Protein 5W9A (pdb70)

Organism: Macaca mulatta (NCBI:txid9544)

Nearest PDB structures (foldseek):
  5v4k-assembly1_B  TM=9.604E-01  e=3.458E-21  Homo sapiens
  5dcn-assembly1_A  TM=9.651E-01  e=8.030E-21  Homo sapiens
  5ms6-assembly1_A  TM=9.637E-01  e=9.142E-21  Homo sapiens
  8t35-assembly1_A  TM=9.723E-01  e=3.448E-19  Homo sapiens
  8t2l-assembly2_B  TM=9.647E-01  e=1.261E-18  Homo sapiens

Radius of gyration: 49.36 Å; Cα contacts (8 Å, |Δi|>4): 656; chains: 4; bounding box: 143×136×49 Å

Solvent-accessible surface area: 34558 Å² total; per-residue (Å²): 167,117,16,114,148,73,37,69,118,32,93,25,2,0,106,73,51,7,74,9,8,1,152,63,0,97,91,40,99,88,2,53,87,71,54,34,84,90,12,104,104,21,23,75,112,24,63,91,90,0,85,92,16,42,106,92,0,42,105,19,55,111,52,0,96,53,28,39,58,91,3,126,117,35,53,36,46,12,112,99,76,1,80,148,23,54,75,82,9,51,41,71,19,75,34,37,35,6,25,18,38,7,38,21,0,10,43,25,16,66,6,13,43,48,32,38,79,21,61,101,30,0,70,144,11,33,61,108,3,52,115,28,14,118,95,2,33,99,1,22,59,46,0,89,94,26,31,124,33,64,68,46,61,13,0,78,27,0,48,44,8,42,143,98,13,131,100,40,99,39,113,142,32,117,79,63,119,136,96,60,92,44,125,26,52,68,84,62,28,34,65,91,128,163,55,63,3,54,126,114,8,78,71,126,62,24,59,68,3,12,130,23,9,95,64,48,25,78,92,33,6,0,0,3,4,48,78,108,106,44,14,166,112,3,79,104,29,100,43,29,16,1,2,0,36,48,152,21,56,2,55,37,0,39,81,4,0,25,106,42,10,163,41,92,113,128,80,82,38,115,4,35,4,62,61,77,63,55,52,62,70,95,21,50,0,40,104,15,15,121,76,49,97,47,154,5,10,0,0,42,2,38,2,13,20,51,149,212,136,65,2,91,119,114,8,78,74,127,56,16,59,68,1,14,125,27,10,82,105,56,28,81,92,29,7,0,0,2,3,47,80,108,104,39,0,172,76,7,76,99,25,116,37,34,12,0,2,0,41,48,154,20,57,4,61,39,0,44,77,11,0,31,82,37,7,166,46,95,113,128,91,81,38,47,1,35,6,76,49,64,68,62,64,56,75,93,31,49,0,48,97,15,26,80,77,74,101,34,152,5,10,0,0,26,2,32,2,13,46,159,169,124,18,113,162,69,38,67,122,43,94,27,2,0,102,95,63,7,24,12,7,1,134,60,1,94,104,35,99,61,19,52,74,54,111,27,80,92,15,96,113,20,6,129,117,33,63,91,51,0,85,91,16,35,126,91,0,45,60,33,44,131,71,0,82,117,10,52,62,66,2,36,64,29,73,55,62,10,38,127,56,2,81,130,26,47,75,64,12,41,36,63,6,77,34,14,34,8,23,18,38,7,22,21,0,12,51,34,15,68,11,10,102,56,29,35,54,22,55,100,32,0,64,144,14,17,62,108,3,53,113,28,19,117,113,4,34,96,10,35,67,61,0,48,100,28,33,125,34,65,78,77,61,15,0,59,25,0,43,48,33,20,141,42,8,127,96,44,96,56,118,158,27,115,88,62,145,93,143,47,90,39,124,99,84,53,40,52,61,110,128

Secondary structure (DSSP, 8-state):
-B-SSS-SB--EEETTT-----HHHHHSGGGTT--EEEHHHHHHHHHHHHHHHHHHHHHHHHHHHHHHHHHHHHHHHHHHHHHHHHHHHHHHHHHHHHHHHHHHHHHHHHHHHHHHHHHHHHHHHHHHHHHHHHHHHHHHHHHHHHHHS-HHHHHTTHHHHHHHHHT--PPPPP---S--------THHHHH-/-B-SSS-SB--EEETTT--EE-HHHHHSSSSTT--EEEHHHHHHHHHHHHHHHHHHHHHHHHHHHHHHHHHHHHHHHHHHHHHHHHHHHHHHHHHHHHHHHHHHHHHHHHHHHHHHHHHHHHHHHHHHHHHHHHHHHHHHHHHHHHHHS-HHHHHTTHHHHHHHHHT--PPPPP---S------THHHHH-/---HHHHS-HHHHHHHHHHHHHH-TTEEEEEEEE-SS--SS---S--EEEEESS-BHHHHHHHHHHHTT--SSS--EEEETTB----TTSBHHHHHHHH--SSS-EEEEEE---/---HHHHS-HHHHHHHHHHHHHH-TTEEEEEEEE-TT--SS---S--EEEEESS-BHHHHHHHHHHHTT--SS---EEEETTB----TTSBHHHHHHHH--SSS-EEEEEE--

InterPro domains:
  IPR000315 B-box-type zinc finger [PF00643] (93-130)
  IPR000315 B-box-type zinc finger [PS50119] (92-133)
  IPR000315 B-box-type zinc finger [SM00336] (92-133)
  IPR001841 Zinc finger, RING-type [PS50089] (15-60)
  IPR001841 Zinc finger, RING-type [SM00184] (15-59)
  IPR001870 B30.2/SPRY domain [PS50188] (283-497)
  IPR003877 SPRY domain [PF00622] (362-492)
  IPR003877 SPRY domain [SM00449] (360-496)
  IPR003879 Butyrophylin-like, SPRY domain [PR01407] (299-316)
  IPR003879 Butyrophylin-like, SPRY domain [PR01407] (433-457)
  IPR003879 Butyrophylin-like, SPRY domain [PR01407] (465-483)
  IPR013083 Zinc finger, RING/FYVE/PHD-type [G3DSA:3.30.40.10] (2-91)
  IPR013320 Concanavalin A-like lectin/glucanase domain superfamily [SSF49899] (294-495)
  IPR017907 Zinc finger, RING-type, conserved site [PS00518] (30-39)
  IPR027370 Zinc finger, RING-type, eukaryotic [PF13445] (15-57)
  IPR043136 B30.2/SPRY domain superfamily [G3DSA:2.60.120.920] (290-497)
  IPR050143 Tripartite motif-containing [PTHR24103] (10-491)

Foldseek 3Di:
DADPVPGHRQFKAWPVPRDTDDPVCDVDPNNDPTDMDGPVVCVVVVVVVVVVVVVVVVVVVVVVVVVVVVVVVVVVVVVVVVVVVVVVVVVVVVVVVVVVVVQVVVLVVVVVVVVVVVVVLQVVLVVVQVVVVVVVVVLVVLVVCLVPDDPCSVPPCVVVSVVVVVPDDDDDGDDDDDPDDRDDDDPPVVVVD/DDAPCRVDPLVRLLVVLVVCCVVCVQWAKAFEFADPDADPFDTFPDGIDTHGFQAFQQVVLVVVCVRRVHDPVADKAKPWPPHGDPPRPDTVNVVQVPRPDPSRYTYIYIHGDD/DDDPCRVDPLVRLLVVLVVVCVVCVQWAKAFEFADPDADVFDTFPDGIDTHGFQAFQQVVLVVVCVRRVDDPPAHKAKAWVNHDDPPRPGTVNVVQVPRPDPSRYTYIYIHRD/DADPVPGHDQFKAWPVVRDTDDPVCDVDPNNDPTDMDGCVVCVVVVVVVVVVVVVVVVVVVVVVVVVVVVVVVVVVVVVVVVVVVVVVVVVVVVVVVVVVVVVVVVLVVVVVVVVVVVVVLQVVLVVVVVVVVVVVVVLVVQCVCLVPDDPCSVPPCVVVSVVVVVPDDDDDGDDDDDPDDGDDPVVVVVD

Structure (mmCIF, N/CA/C/O backbone):
data_5W9A
#
_entry.id   5W9A
#
_cell.length_a   72.014
_cell.length_b   115.319
_cell.length_c   174.164
_cell.angle_alpha   90.000
_cell.angle_beta   90.000
_cell.angle_gamma   90.000
#
_symmetry.space_group_name_H-M   'P 2 21 21'
#
loop_
_entity.id
_entity.type
_entity.pdbx_description
1 polymer 'Tripartite motif-containing protein 5'
2 polymer 'Microtubule-associated proteins 1A/1B light chain 3B'
3 non-polymer 'ZINC ION'
#
loop_
_atom_site.group_PDB
_atom_site.id
_atom_site.type_symbol
_atom_site.label_atom_id
_atom_site.label_alt_id
_atom_site.label_comp_id
_atom_site.label_asym_id
_atom_site.label_entity_id
_atom_site.label_seq_id
_atom_site.pdbx_PDB_ins_code
_atom_site.Cartn_x
_atom_site.Cartn_y
_atom_site.Cartn_z
_atom_site.occupancy
_atom_site.B_iso_or_equiv
_atom_site.auth_seq_id
_atom_site.auth_comp_id
_atom_site.auth_asym_id
_atom_site.auth_atom_id
_atom_site.pdbx_PDB_model_num
ATOM 1 N N . ASP A 1 1 ? 54.413 34.845 19.687 1.00 102.99 95 ASP A N 1
ATOM 2 C CA . ASP A 1 1 ? 54.174 35.865 18.672 1.00 111.05 95 ASP A CA 1
ATOM 3 C C . ASP A 1 1 ? 53.942 37.233 19.306 1.00 118.12 95 ASP A C 1
ATOM 4 O O . ASP A 1 1 ? 54.132 37.410 20.509 1.00 112.23 95 ASP A O 1
ATOM 9 N N . HIS A 1 2 ? 53.532 38.197 18.487 1.00 123.44 96 HIS A N 1
ATOM 10 C CA . HIS A 1 2 ? 53.317 39.567 18.924 1.00 126.83 96 HIS A CA 1
ATOM 11 C C . HIS A 1 2 ? 51.829 39.866 19.076 1.00 110.95 96 HIS A C 1
ATOM 12 O O . HIS A 1 2 ? 50.966 39.137 18.579 1.00 97.77 96 HIS A O 1
ATOM 19 N N . CYS A 1 3 ? 51.539 40.958 19.779 1.00 111.56 97 CYS A N 1
ATOM 20 C CA . CYS A 1 3 ? 50.167 41.310 20.118 1.00 106.68 97 CYS A CA 1
ATOM 21 C C . CYS A 1 3 ? 49.432 41.861 18.904 1.00 122.04 97 CYS A C 1
ATOM 22 O O . CYS A 1 3 ? 50.018 42.544 18.059 1.00 127.23 97 CYS A O 1
ATOM 25 N N . ALA A 1 4 ? 48.138 41.550 18.819 1.00 122.86 98 ALA A N 1
ATOM 26 C CA . ALA A 1 4 ? 47.321 42.044 17.717 1.00 124.73 98 ALA A CA 1
ATOM 27 C C . ALA A 1 4 ? 46.858 43.479 17.937 1.00 133.21 98 ALA A C 1
ATOM 28 O O . ALA A 1 4 ? 46.682 44.222 16.964 1.00 142.83 98 ALA A O 1
ATOM 30 N N . ARG A 1 5 ? 46.655 43.889 19.191 1.00 129.95 99 ARG A N 1
ATOM 31 C CA . ARG A 1 5 ? 46.148 45.232 19.452 1.00 125.78 99 ARG A CA 1
ATOM 32 C C . ARG A 1 5 ? 47.253 46.281 19.382 1.00 128.30 99 ARG A C 1
ATOM 33 O O . ARG A 1 5 ? 47.040 47.371 18.841 1.00 132.21 99 ARG A O 1
ATOM 41 N N . HIS A 1 6 ? 48.433 45.975 19.917 1.00 128.13 100 HIS A N 1
ATOM 42 C CA . HIS A 1 6 ? 49.530 46.934 19.986 1.00 125.64 100 HIS A CA 1
ATOM 43 C C . HIS A 1 6 ? 50.732 46.552 19.138 1.00 132.34 100 HIS A C 1
ATOM 44 O O . HIS A 1 6 ? 51.349 47.429 18.529 1.00 137.53 100 HIS A O 1
ATOM 51 N N . GLY A 1 7 ? 51.087 45.270 19.079 1.00 129.22 101 GLY A N 1
ATOM 52 C CA . GLY A 1 7 ? 52.218 44.820 18.291 1.00 134.89 101 GLY A CA 1
ATOM 53 C C . GLY A 1 7 ? 53.414 44.354 19.091 1.00 139.16 101 GLY A C 1
ATOM 54 O O . GLY A 1 7 ? 54.401 43.912 18.490 1.00 135.21 101 GLY A O 1
ATOM 55 N N . GLU A 1 8 ? 53.368 44.436 20.416 1.00 131.44 102 GLU A N 1
ATOM 56 C CA . GLU A 1 8 ? 54.469 43.997 21.258 1.00 128.48 102 GLU A CA 1
ATOM 57 C C . GLU A 1 8 ? 54.310 42.520 21.618 1.00 123.73 102 GLU A C 1
ATOM 58 O O . GLU A 1 8 ? 53.272 41.901 21.380 1.00 130.80 102 GLU A O 1
ATOM 64 N N . LYS A 1 9 ? 55.369 41.953 22.191 1.00 120.93 103 LYS A N 1
ATOM 65 C CA . LYS A 1 9 ? 55.351 40.550 22.578 1.00 108.74 103 LYS A CA 1
ATOM 66 C C . LYS A 1 9 ? 54.352 40.309 23.706 1.00 100.89 103 LYS A C 1
ATOM 67 O O . LYS A 1 9 ? 54.077 41.190 24.524 1.00 97.74 103 LYS A O 1
ATOM 73 N N . LEU A 1 10 ? 53.811 39.092 23.744 1.00 91.13 104 LEU A N 1
ATOM 74 C CA . LEU A 1 10 ? 52.921 38.662 24.823 1.00 86.08 104 LEU A CA 1
ATOM 75 C C . LEU A 1 10 ? 53.765 37.865 25.811 1.00 86.97 104 LEU A C 1
ATOM 76 O O . LEU A 1 10 ? 53.865 36.641 25.729 1.00 85.43 104 LEU A O 1
ATOM 81 N N . LEU A 1 11 ? 54.378 38.575 26.755 1.00 86.09 105 LEU A N 1
ATOM 82 C CA . LEU A 1 11 ? 55.210 37.963 27.779 1.00 85.98 105 LEU A CA 1
ATOM 83 C C . LEU A 1 11 ? 54.593 38.043 29.167 1.00 85.47 105 LEU A C 1
ATOM 84 O O . LEU A 1 11 ? 55.182 37.529 30.123 1.00 86.64 105 LEU A O 1
ATOM 89 N N . LEU A 1 12 ? 53.429 38.667 29.303 1.00 85.20 106 LEU A N 1
ATOM 90 C CA . LEU A 1 12 ? 52.804 38.895 30.595 1.00 84.87 106 LEU A CA 1
ATOM 91 C C . LEU A 1 12 ? 51.592 37.989 30.773 1.00 86.06 106 LEU A C 1
ATOM 92 O O . LEU A 1 12 ? 51.095 37.369 29.830 1.00 85.70 106 LEU A O 1
ATOM 97 N N . PHE A 1 13 ? 51.126 37.925 32.017 1.00 87.98 107 PHE A N 1
ATOM 98 C CA . PHE A 1 13 ? 49.965 37.134 32.396 1.00 82.90 107 PHE A CA 1
ATOM 99 C C . PHE A 1 13 ? 49.189 37.913 33.445 1.00 92.41 107 PHE A C 1
ATOM 100 O O . PHE A 1 13 ? 49.759 38.330 34.459 1.00 99.82 107 PHE A O 1
ATOM 108 N N . CYS A 1 14 ? 47.898 38.113 33.201 1.00 89.74 108 CYS A N 1
ATOM 109 C CA . CYS A 1 14 ? 47.046 38.853 34.122 1.00 97.05 108 CYS A CA 1
ATOM 110 C C . CYS A 1 14 ? 46.353 37.869 35.057 1.00 96.43 108 CYS A C 1
ATOM 111 O O . CYS A 1 14 ? 45.622 36.983 34.602 1.00 104.96 108 CYS A O 1
ATOM 114 N N . GLN A 1 15 ? 46.592 38.023 36.361 1.00 89.83 109 GLN A N 1
ATOM 115 C CA . GLN A 1 15 ? 46.000 37.109 37.333 1.00 84.13 109 GLN A CA 1
ATOM 116 C C . GLN A 1 15 ? 44.482 37.222 37.358 1.00 101.61 109 GLN A C 1
ATOM 117 O O . GLN A 1 15 ? 43.790 36.236 37.639 1.00 114.74 109 GLN A O 1
ATOM 123 N N . GLU A 1 16 ? 43.945 38.406 37.064 1.00 100.88 110 GLU A N 1
ATOM 124 C CA . GLU A 1 16 ? 42.506 38.630 37.124 1.00 101.97 110 GLU A CA 1
ATOM 125 C C . GLU A 1 16 ? 41.802 38.228 35.832 1.00 97.26 110 GLU A C 1
ATOM 126 O O . GLU A 1 16 ? 40.760 37.565 35.871 1.00 87.46 110 GLU A O 1
ATOM 128 N N . ASP A 1 17 ? 42.353 38.619 34.682 1.00 96.89 111 ASP A N 1
ATOM 129 C CA . ASP A 1 17 ? 41.718 38.344 33.398 1.00 98.08 111 ASP A CA 1
ATOM 130 C C . ASP A 1 17 ? 42.134 37.012 32.788 1.00 92.61 111 ASP A C 1
ATOM 131 O O . ASP A 1 17 ? 41.448 36.526 31.881 1.00 80.05 111 ASP A O 1
ATOM 136 N N . SER A 1 18 ? 43.235 36.419 33.257 1.00 94.67 112 SER A N 1
ATOM 137 C CA . SER A 1 18 ? 43.760 35.160 32.722 1.00 93.58 112 SER A CA 1
ATOM 138 C C . SER A 1 18 ? 44.055 35.246 31.225 1.00 97.32 112 SER A C 1
ATOM 139 O O . SER A 1 18 ? 43.917 34.259 30.498 1.00 81.95 112 SER A O 1
ATOM 142 N N . LYS A 1 19 ? 44.461 36.422 30.749 1.00 103.17 113 LYS A N 1
ATOM 143 C CA . LYS A 1 19 ? 44.831 36.622 29.355 1.00 97.09 113 LYS A CA 1
ATOM 144 C C . LYS A 1 19 ? 46.269 37.113 29.270 1.00 95.05 113 LYS A C 1
ATOM 145 O O . LYS A 1 19 ? 46.696 37.950 30.072 1.00 102.98 113 LYS A O 1
ATOM 151 N N . VAL A 1 20 ? 47.014 36.590 28.300 1.00 91.42 114 VAL A N 1
ATOM 152 C CA . VAL A 1 20 ? 48.368 37.070 28.048 1.00 90.93 114 VAL A CA 1
ATOM 153 C C . VAL A 1 20 ? 48.295 38.343 27.217 1.00 84.08 114 VAL A C 1
ATOM 154 O O . VAL A 1 20 ? 47.517 38.439 26.259 1.00 85.25 114 VAL A O 1
ATOM 158 N N . ILE A 1 21 ? 49.095 39.337 27.595 1.00 85.62 115 ILE A N 1
ATOM 159 C CA . ILE A 1 21 ? 49.062 40.646 26.953 1.00 89.80 115 ILE A CA 1
ATOM 160 C C . ILE A 1 21 ? 50.480 41.181 26.821 1.00 101.81 115 ILE A C 1
ATOM 161 O O . ILE A 1 21 ? 51.454 40.470 27.094 1.00 105.04 115 ILE A O 1
ATOM 166 N N . CYS A 1 22 ? 50.604 42.438 26.409 1.00 108.04 116 CYS A N 1
ATOM 167 C CA . CYS A 1 22 ? 51.880 43.130 26.334 1.00 98.07 116 CYS A CA 1
ATOM 168 C C . CYS A 1 22 ? 51.932 44.210 27.409 1.00 97.79 116 CYS A C 1
ATOM 169 O O . CYS A 1 22 ? 51.000 44.383 28.199 1.00 108.68 116 CYS A O 1
ATOM 172 N N . TRP A 1 23 ? 53.044 44.947 27.434 1.00 93.83 117 TRP A N 1
ATOM 173 C CA . TRP A 1 23 ? 53.200 45.998 28.434 1.00 97.01 117 TRP A CA 1
ATOM 174 C C . TRP A 1 23 ? 52.313 47.199 28.134 1.00 111.00 117 TRP A C 1
ATOM 175 O O . TRP A 1 23 ? 51.916 47.918 29.059 1.00 116.78 117 TRP A O 1
ATOM 186 N N . LEU A 1 24 ? 51.993 47.436 26.859 1.00 109.43 118 LEU A N 1
ATOM 187 C CA . LEU A 1 24 ? 51.086 48.529 26.521 1.00 105.77 118 LEU A CA 1
ATOM 188 C C . LEU A 1 24 ? 49.663 48.245 26.986 1.00 110.66 118 LEU A C 1
ATOM 189 O O . LEU A 1 24 ? 48.933 49.175 27.346 1.00 119.69 118 LEU A O 1
ATOM 194 N N . CYS A 1 25 ? 49.251 46.975 26.983 1.00 104.37 119 CYS A N 1
ATOM 195 C CA . CYS A 1 25 ? 47.930 46.616 27.483 1.00 103.38 119 CYS A CA 1
ATOM 196 C C . CYS A 1 25 ? 47.822 46.756 28.996 1.00 112.92 119 CYS A C 1
ATOM 197 O O . CYS A 1 25 ? 46.709 46.893 29.515 1.00 124.71 119 CYS A O 1
ATOM 200 N N . LYS A 1 26 ? 48.949 46.722 29.712 1.00 107.78 120 LYS A N 1
ATOM 201 C CA . LYS A 1 26 ? 48.905 46.817 31.167 1.00 114.07 120 LYS A CA 1
ATOM 202 C C . LYS A 1 26 ? 48.572 48.228 31.635 1.00 134.60 120 LYS A C 1
ATOM 203 O O . LYS A 1 26 ? 47.895 48.397 32.656 1.00 125.44 120 LYS A O 1
ATOM 209 N N . ASP A 1 27 ? 49.028 49.247 30.908 1.00 144.66 121 ASP A N 1
ATOM 210 C CA . ASP A 1 27 ? 48.801 50.629 31.309 1.00 146.46 121 ASP A CA 1
ATOM 211 C C . ASP A 1 27 ? 47.477 51.188 30.810 1.00 147.81 121 ASP A C 1
ATOM 212 O O . ASP A 1 27 ? 46.993 52.180 31.366 1.00 155.61 121 ASP A O 1
ATOM 214 N N . SER A 1 28 ? 46.885 50.585 29.782 1.00 150.45 122 SER A N 1
ATOM 215 C CA . SER A 1 28 ? 45.622 51.073 29.256 1.00 142.02 122 SER A CA 1
ATOM 216 C C . SER A 1 28 ? 44.483 50.757 30.226 1.00 135.78 122 SER A C 1
ATOM 217 O O . SER A 1 28 ? 44.643 50.020 31.203 1.00 135.82 122 SER A O 1
ATOM 220 N N . GLN A 1 29 ? 43.313 51.333 29.941 1.00 140.92 123 GLN A N 1
ATOM 221 C CA . GLN A 1 29 ? 42.149 51.134 30.798 1.00 137.68 123 GLN A CA 1
ATOM 222 C C . GLN A 1 29 ? 41.599 49.715 30.719 1.00 138.71 123 GLN A C 1
ATOM 223 O O . GLN A 1 29 ? 40.826 49.316 31.596 1.00 140.21 123 GLN A O 1
ATOM 225 N N . GLU A 1 30 ? 41.971 48.951 29.689 1.00 134.00 124 GLU A N 1
ATOM 226 C CA . GLU A 1 30 ? 41.445 47.597 29.541 1.00 137.71 124 GLU A CA 1
ATOM 227 C C . GLU A 1 30 ? 41.919 46.682 30.666 1.00 137.47 124 GLU A C 1
ATOM 228 O O . GLU A 1 30 ? 41.130 45.898 31.207 1.00 141.29 124 GLU A O 1
ATOM 234 N N . HIS A 1 31 ? 43.198 46.766 31.040 1.00 130.69 125 HIS A N 1
ATOM 235 C CA . HIS A 1 31 ? 43.747 45.958 32.124 1.00 128.47 125 HIS A CA 1
ATOM 236 C C . HIS A 1 31 ? 44.296 46.832 33.248 1.00 126.20 125 HIS A C 1
ATOM 237 O O . HIS A 1 31 ? 45.257 46.458 33.923 1.00 122.41 125 HIS A O 1
ATOM 244 N N . ARG A 1 32 ? 43.696 48.000 33.456 1.00 128.31 126 ARG A N 1
ATOM 245 C CA . ARG A 1 32 ? 44.171 48.914 34.485 1.00 126.66 126 ARG A CA 1
ATOM 246 C C . ARG A 1 32 ? 43.842 48.388 35.877 1.00 129.32 126 ARG A C 1
ATOM 247 O O . ARG A 1 32 ? 42.768 47.825 36.111 1.00 126.59 126 ARG A O 1
ATOM 249 N N . GLY A 1 33 ? 44.779 48.578 36.807 1.00 126.46 127 GLY A N 1
ATOM 250 C CA . GLY A 1 33 ? 44.581 48.221 38.196 1.00 122.40 127 GLY A CA 1
ATOM 251 C C . GLY A 1 33 ? 44.752 46.757 38.537 1.00 121.41 127 GLY A C 1
ATOM 252 O O . GLY A 1 33 ? 44.704 46.408 39.724 1.00 115.09 127 GLY A O 1
ATOM 253 N N . HIS A 1 34 ? 44.951 45.887 37.552 1.00 129.19 128 HIS A N 1
ATOM 254 C CA . HIS A 1 34 ? 45.088 44.466 37.824 1.00 132.03 128 HIS A CA 1
ATOM 255 C C . HIS A 1 34 ? 46.526 44.127 38.214 1.00 127.32 128 HIS A C 1
ATOM 256 O O . HIS A 1 34 ? 47.443 44.945 38.106 1.00 130.49 128 HIS A O 1
ATOM 263 N N . HIS A 1 35 ? 46.713 42.895 38.677 1.00 117.73 129 HIS A N 1
ATOM 264 C CA . HIS A 1 35 ? 48.027 42.379 39.036 1.00 104.12 129 HIS A CA 1
ATOM 265 C C . HIS A 1 35 ? 48.569 41.559 37.874 1.00 102.49 129 HIS A C 1
ATOM 266 O O . HIS A 1 35 ? 47.901 40.638 37.392 1.00 114.81 129 HIS A O 1
ATOM 268 N N . THR A 1 36 ? 49.777 41.895 37.429 1.00 90.10 130 THR A N 1
ATOM 269 C CA . THR A 1 36 ? 50.377 41.294 36.247 1.00 89.34 130 THR A CA 1
ATOM 270 C C . THR A 1 36 ? 51.698 40.634 36.612 1.00 90.27 130 THR A C 1
ATOM 271 O O . THR A 1 36 ? 52.502 41.201 37.359 1.00 97.03 130 THR A O 1
ATOM 275 N N . PHE A 1 37 ? 51.916 39.431 36.083 1.00 84.70 131 PHE A N 1
ATOM 276 C CA . PHE A 1 37 ? 53.123 38.658 36.333 1.00 84.85 131 PHE A CA 1
ATOM 277 C C . PHE A 1 37 ? 53.731 38.254 34.995 1.00 84.84 131 PHE A C 1
ATOM 278 O O . PHE A 1 37 ? 53.176 38.532 33.929 1.00 84.70 131 PHE A O 1
ATOM 286 N N . LEU A 1 38 ? 54.883 37.596 35.049 1.00 85.09 132 LEU A N 1
ATOM 287 C CA . LEU A 1 38 ? 55.489 37.029 33.855 1.00 85.14 132 LEU A CA 1
ATOM 288 C C . LEU A 1 38 ? 54.961 35.620 33.614 1.00 84.43 132 LEU A C 1
ATOM 289 O O . LEU A 1 38 ? 54.612 34.898 34.553 1.00 100.27 132 LEU A O 1
ATOM 294 N N . MET A 1 39 ? 54.894 35.239 32.335 1.00 84.32 133 MET A N 1
ATOM 295 C CA . MET A 1 39 ? 54.392 33.913 31.983 1.00 83.71 133 MET A CA 1
ATOM 296 C C . MET A 1 39 ? 55.259 32.813 32.583 1.00 83.83 133 MET A C 1
ATOM 297 O O . MET A 1 39 ? 54.746 31.776 33.020 1.00 83.31 133 MET A O 1
ATOM 302 N N . GLU A 1 40 ? 56.577 33.020 32.610 1.00 84.58 134 GLU A N 1
ATOM 303 C CA . GLU A 1 40 ? 57.487 32.008 33.133 1.00 84.86 134 GLU A CA 1
ATOM 304 C C . GLU A 1 40 ? 57.354 31.829 34.641 1.00 84.76 134 GLU A C 1
ATOM 305 O O . GLU A 1 40 ? 57.8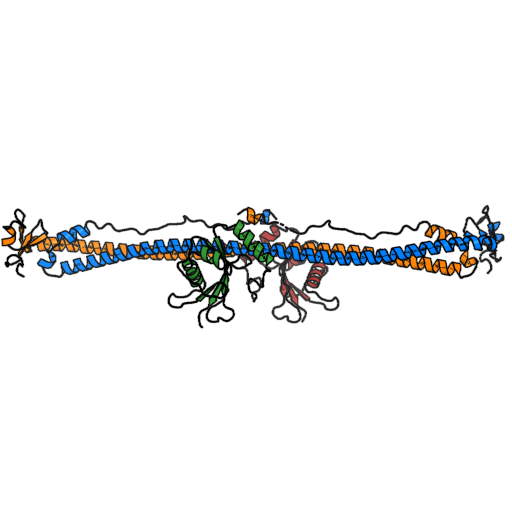34 30.824 35.177 1.00 96.23 134 GLU A O 1
ATOM 311 N N . GLU A 1 41 ? 56.720 32.778 35.333 1.00 84.63 135 GLU A N 1
ATOM 312 C CA . GLU A 1 41 ? 56.623 32.722 36.788 1.00 84.68 135 GLU A CA 1
ATOM 313 C C . GLU A 1 41 ? 55.584 31.713 37.273 1.00 94.05 135 GLU A C 1
ATOM 314 O O . GLU A 1 41 ? 55.803 31.039 38.285 1.00 101.56 135 GLU A O 1
ATOM 320 N N . VAL A 1 42 ? 54.454 31.591 36.575 1.00 91.14 136 VAL A N 1
ATOM 321 C CA . VAL A 1 42 ? 53.344 30.753 37.026 1.00 82.55 136 VAL A CA 1
ATOM 322 C C . VAL A 1 42 ? 53.261 29.437 36.258 1.00 82.16 136 VAL A C 1
ATOM 323 O O . VAL A 1 42 ? 52.307 28.667 36.450 1.00 81.53 136 VAL A O 1
ATOM 327 N N . ALA A 1 43 ? 54.233 29.165 35.383 1.00 82.57 137 ALA A N 1
ATOM 328 C CA . ALA A 1 43 ? 54.179 27.977 34.535 1.00 82.32 137 ALA A CA 1
ATOM 329 C C . ALA A 1 43 ? 54.100 26.699 35.362 1.00 82.16 137 ALA A C 1
ATOM 330 O O . ALA A 1 43 ? 53.202 25.876 35.160 1.00 90.05 137 ALA A O 1
ATOM 332 N N . GLN A 1 44 ? 55.030 26.516 36.304 1.00 82.78 138 GLN A N 1
ATOM 333 C CA . GLN A 1 44 ? 55.073 25.271 37.070 1.00 82.79 138 GLN A CA 1
ATOM 334 C C . GLN A 1 44 ? 53.846 25.114 37.963 1.00 92.40 138 GLN A C 1
ATOM 335 O O . GLN A 1 44 ? 53.300 24.008 38.093 1.00 112.95 138 GLN A O 1
ATOM 337 N N . GLU A 1 45 ? 53.400 26.208 38.588 1.00 82.09 139 GLU A N 1
ATOM 338 C CA . GLU A 1 45 ? 52.221 26.143 39.446 1.00 89.12 139 GLU A CA 1
ATOM 339 C C . GLU A 1 45 ? 50.992 25.713 38.657 1.00 98.59 139 GLU A C 1
ATOM 340 O O . GLU A 1 45 ? 50.289 24.767 39.042 1.00 113.81 139 GLU A O 1
ATOM 346 N N . TYR A 1 46 ? 50.713 26.396 37.543 1.00 88.59 140 TYR A N 1
ATOM 347 C CA . TYR A 1 46 ? 49.553 26.010 36.749 1.00 79.68 140 TYR A CA 1
ATOM 348 C C . TYR A 1 46 ? 49.730 24.629 36.132 1.00 79.51 140 TYR A C 1
ATOM 349 O O . TYR A 1 46 ? 48.743 23.912 35.938 1.00 85.02 140 TYR A O 1
ATOM 358 N N . HIS A 1 47 ? 50.972 24.220 35.860 1.00 80.14 141 HIS A N 1
ATOM 359 C CA . HIS A 1 47 ? 51.214 22.894 35.304 1.00 80.14 141 HIS A CA 1
ATOM 360 C C . HIS A 1 47 ? 50.815 21.806 36.294 1.00 79.94 141 HIS A C 1
ATOM 361 O O . HIS A 1 47 ? 50.090 20.868 35.943 1.00 94.67 141 HIS A O 1
ATOM 368 N N . VAL A 1 48 ? 51.267 21.922 37.546 1.00 80.36 142 VAL A N 1
ATOM 369 C CA . VAL A 1 48 ? 50.909 20.901 38.530 1.00 90.65 142 VAL A CA 1
ATOM 370 C C . VAL A 1 48 ? 49.421 20.972 38.871 1.00 97.61 142 VAL A C 1
ATOM 371 O O . VAL A 1 48 ? 48.777 19.935 39.107 1.00 108.24 142 VAL A O 1
ATOM 375 N N . LYS A 1 49 ? 48.842 22.178 38.883 1.00 86.35 143 LYS A N 1
ATOM 376 C CA . LYS A 1 49 ? 47.407 22.308 39.123 1.00 86.34 143 LYS A CA 1
ATOM 377 C C . LYS A 1 49 ? 46.606 21.581 38.047 1.00 99.55 143 LYS A C 1
ATOM 378 O O . LYS A 1 49 ? 45.681 20.813 38.348 1.00 114.21 143 LYS A O 1
ATOM 384 N N . LEU A 1 50 ? 46.967 21.792 36.778 1.00 86.65 144 LEU A N 1
ATOM 385 C CA . LEU A 1 50 ? 46.269 21.120 35.690 1.00 77.25 144 LEU A CA 1
ATOM 386 C C . LEU A 1 50 ? 46.557 19.625 35.675 1.00 77.31 144 LEU A C 1
ATOM 387 O O . LEU A 1 50 ? 45.721 18.844 35.214 1.00 89.93 144 LEU A O 1
ATOM 392 N N . GLN A 1 51 ? 47.720 19.203 36.177 1.00 78.01 145 GLN A N 1
ATOM 393 C CA . GLN A 1 51 ? 47.989 17.774 36.315 1.00 89.42 145 GLN A CA 1
ATOM 394 C C . GLN A 1 51 ? 47.013 17.130 37.295 1.00 99.91 145 GLN A C 1
ATOM 395 O O . GLN A 1 51 ? 46.432 16.069 37.018 1.00 107.40 145 GLN A O 1
ATOM 401 N N . THR A 1 52 ? 46.824 17.760 38.458 1.00 96.54 146 THR A N 1
ATOM 402 C CA . THR A 1 52 ? 45.855 17.238 39.420 1.00 96.91 146 THR A CA 1
ATOM 403 C C . THR A 1 52 ? 44.441 17.266 38.845 1.00 101.83 146 THR A C 1
ATOM 404 O O . THR A 1 52 ? 43.643 16.342 39.075 1.00 112.08 146 THR A O 1
ATOM 408 N N . ALA A 1 53 ? 44.118 18.312 38.078 1.00 94.96 147 ALA A N 1
ATOM 409 C CA . ALA A 1 53 ? 42.814 18.372 37.422 1.00 87.98 147 ALA A CA 1
ATOM 410 C C . ALA A 1 53 ? 42.640 17.227 36.430 1.00 86.23 147 ALA A C 1
ATOM 411 O O . ALA A 1 53 ? 41.557 16.638 36.332 1.00 99.46 147 ALA A O 1
ATOM 413 N N . LEU A 1 54 ? 43.696 16.905 35.678 1.00 75.63 148 LEU A N 1
ATOM 414 C CA . LEU A 1 54 ? 43.648 15.782 34.747 1.00 75.54 148 LEU A CA 1
ATOM 415 C C . LEU A 1 54 ? 43.418 14.467 35.479 1.00 85.78 148 LEU A C 1
ATOM 416 O O . LEU A 1 54 ? 42.670 13.604 35.004 1.00 97.14 148 LEU A O 1
ATOM 421 N N . GLU A 1 55 ? 44.071 14.289 36.631 1.00 92.64 149 GLU A N 1
ATOM 422 C CA . GLU A 1 55 ? 43.835 13.093 37.439 1.00 103.84 149 GLU A CA 1
ATOM 423 C C . GLU A 1 55 ? 42.364 12.983 37.833 1.00 100.24 149 GLU A C 1
ATOM 424 O O . GLU A 1 55 ? 41.729 11.924 37.669 1.00 98.90 149 GLU A O 1
ATOM 430 N N . MET A 1 56 ? 41.807 14.078 38.360 1.00 98.66 150 MET A N 1
ATOM 431 C CA . MET A 1 56 ? 40.399 14.076 38.748 1.00 90.07 150 MET A CA 1
ATOM 432 C C . MET A 1 56 ? 39.495 13.765 37.559 1.00 103.64 150 MET A C 1
ATOM 433 O O . MET A 1 56 ? 38.525 13.006 37.688 1.00 119.50 150 MET A O 1
ATOM 438 N N . LEU A 1 57 ? 39.801 14.335 36.391 1.00 95.21 151 LEU A N 1
ATOM 439 C CA . LEU A 1 57 ? 38.954 14.113 35.223 1.00 89.57 151 LEU A CA 1
ATOM 440 C C . LEU A 1 57 ? 39.039 12.673 34.735 1.00 96.17 151 LEU A C 1
ATOM 441 O O . LEU A 1 57 ? 38.038 12.112 34.279 1.00 115.50 151 LEU A O 1
ATOM 446 N N . ARG A 1 58 ? 40.220 12.058 34.818 1.00 89.33 152 ARG A N 1
ATOM 447 C CA . ARG A 1 58 ? 40.339 10.646 34.463 1.00 88.78 152 ARG A CA 1
ATOM 448 C C . ARG A 1 58 ? 39.464 9.785 35.366 1.00 99.00 152 ARG A C 1
ATOM 449 O O . ARG A 1 58 ? 38.713 8.917 34.889 1.00 104.80 152 ARG A O 1
ATOM 451 N N . GLN A 1 59 ? 39.543 10.019 36.680 1.00 99.11 153 GLN A N 1
ATOM 452 C CA . GLN A 1 59 ? 38.709 9.251 37.604 1.00 98.44 153 GLN A CA 1
ATOM 453 C C . GLN A 1 59 ? 37.224 9.457 37.315 1.00 98.37 153 GLN A C 1
ATOM 454 O O . GLN A 1 59 ? 36.443 8.492 37.281 1.00 110.96 153 GLN A O 1
ATOM 460 N N . LYS A 1 60 ? 36.816 10.709 37.088 1.00 90.91 154 LYS A N 1
ATOM 461 C CA . LYS A 1 60 ? 35.407 10.994 36.841 1.00 89.61 154 LYS A CA 1
ATOM 462 C C . LYS A 1 60 ? 34.925 10.392 35.526 1.00 95.51 154 LYS A C 1
ATOM 463 O O . LYS A 1 60 ? 33.774 9.953 35.434 1.00 104.81 154 LYS A O 1
ATOM 465 N N . GLN A 1 61 ? 35.786 10.345 34.506 1.00 88.22 155 GLN A N 1
ATOM 466 C CA . GLN A 1 61 ? 35.394 9.735 33.239 1.00 91.81 155 GLN A CA 1
ATOM 467 C C . GLN A 1 61 ? 35.229 8.227 33.381 1.00 110.39 155 GLN A C 1
ATOM 468 O O . GLN A 1 61 ? 34.307 7.637 32.798 1.00 121.15 155 GLN A O 1
ATOM 474 N N . GLN A 1 62 ? 36.113 7.584 34.150 1.00 109.00 156 GLN A N 1
ATOM 475 C CA . GLN A 1 62 ? 35.919 6.168 34.456 1.00 104.92 156 GLN A CA 1
ATOM 476 C C . GLN A 1 62 ? 34.579 5.941 35.151 1.00 108.51 156 GLN A C 1
ATOM 477 O O . GLN A 1 62 ? 33.818 5.027 34.794 1.00 122.60 156 GLN A O 1
ATOM 483 N N . GLU A 1 63 ? 34.264 6.784 36.140 1.00 104.22 157 GLU A N 1
ATOM 484 C CA . GLU A 1 63 ? 32.984 6.660 36.834 1.00 100.58 157 GLU A CA 1
ATOM 485 C C . GLU A 1 63 ? 31.808 6.842 35.878 1.00 96.27 157 GLU A C 1
ATOM 486 O O . GLU A 1 63 ? 30.800 6.128 35.972 1.00 106.76 157 GLU A O 1
ATOM 488 N N . ALA A 1 64 ? 31.919 7.790 34.945 1.00 84.41 158 ALA A N 1
ATOM 489 C CA . ALA A 1 64 ? 30.817 8.055 34.024 1.00 93.76 158 ALA A CA 1
ATOM 490 C C . ALA A 1 64 ? 30.600 6.898 33.054 1.00 98.21 158 ALA A C 1
ATOM 491 O O . ALA A 1 64 ? 29.452 6.551 32.741 1.00 101.18 158 ALA A O 1
ATOM 493 N N . GLU A 1 65 ? 31.682 6.287 32.562 1.00 89.68 159 GLU A N 1
ATOM 494 C CA . GLU A 1 65 ? 31.512 5.117 31.701 1.00 101.70 159 GLU A CA 1
ATOM 495 C C . GLU A 1 65 ? 30.894 3.953 32.474 1.00 113.28 159 GLU A C 1
ATOM 496 O O . GLU A 1 65 ? 30.061 3.206 31.932 1.00 113.17 159 GLU A O 1
ATOM 502 N N . LYS A 1 66 ? 31.276 3.790 33.747 1.00 112.39 160 LYS A N 1
ATOM 503 C CA . LYS A 1 66 ? 30.620 2.786 34.581 1.00 101.61 160 LYS A CA 1
ATOM 504 C C . LYS A 1 66 ? 29.124 3.065 34.698 1.00 89.16 160 LYS A C 1
ATOM 505 O O . LYS A 1 66 ? 28.302 2.143 34.626 1.00 98.62 160 LYS A O 1
ATOM 507 N N . LEU A 1 67 ? 28.758 4.336 34.876 1.00 80.77 161 LEU A N 1
ATOM 508 C CA . LEU A 1 67 ? 27.349 4.714 34.968 1.00 88.67 161 LEU A CA 1
ATOM 509 C C . LEU A 1 67 ? 26.597 4.386 33.679 1.00 89.99 161 LEU A C 1
ATOM 510 O O . LEU A 1 67 ? 25.441 3.936 33.713 1.00 106.60 161 LEU A O 1
ATOM 515 N N . GLU A 1 68 ? 27.236 4.627 32.533 1.00 72.38 162 GLU A N 1
ATOM 516 C CA . GLU A 1 68 ? 26.636 4.287 31.244 1.00 91.00 162 GLU A CA 1
ATOM 517 C C . GLU A 1 68 ? 26.358 2.788 31.142 1.00 95.70 162 GLU A C 1
ATOM 518 O O . GLU A 1 68 ? 25.258 2.363 30.748 1.00 96.33 162 GLU A O 1
ATOM 524 N N . ALA A 1 69 ? 27.354 1.968 31.489 1.00 92.03 163 ALA A N 1
ATOM 525 C CA . ALA A 1 69 ? 27.139 0.523 31.478 1.00 86.85 163 ALA A CA 1
ATOM 526 C C . ALA A 1 69 ? 26.016 0.129 32.432 1.00 98.87 163 ALA A C 1
ATOM 527 O O . ALA A 1 69 ? 25.220 -0.776 32.136 1.00 100.57 163 ALA A O 1
ATOM 529 N N . ASP A 1 70 ? 25.926 0.816 33.573 1.00 99.46 164 ASP A N 1
ATOM 530 C CA . ASP A 1 70 ? 24.883 0.519 34.549 1.00 86.44 164 ASP A CA 1
ATOM 531 C C . ASP A 1 70 ? 23.495 0.770 33.972 1.00 70.70 164 ASP A C 1
ATOM 532 O O . ASP A 1 70 ? 22.590 -0.058 34.126 1.00 75.73 164 ASP A O 1
ATOM 537 N N . ILE A 1 71 ? 23.303 1.913 33.308 1.00 67.66 165 ILE A N 1
ATOM 538 C CA . ILE A 1 71 ? 21.970 2.202 32.778 1.00 65.68 165 ILE A CA 1
ATOM 539 C C . ILE A 1 71 ? 21.617 1.246 31.639 1.00 72.09 165 ILE A C 1
ATOM 540 O O . ILE A 1 71 ? 20.450 0.841 31.495 1.00 77.54 165 ILE A O 1
ATOM 545 N N . ARG A 1 72 ? 22.606 0.842 30.833 1.00 75.20 166 ARG A N 1
ATOM 546 C CA . ARG A 1 72 ? 22.333 -0.157 29.798 1.00 85.33 166 ARG A CA 1
ATOM 547 C C . ARG A 1 72 ? 21.849 -1.470 30.413 1.00 88.30 166 ARG A C 1
ATOM 548 O O . ARG A 1 72 ? 20.812 -2.029 30.008 1.00 91.18 166 ARG A O 1
ATOM 556 N N . GLU A 1 73 ? 22.589 -1.971 31.408 1.00 84.74 167 GLU A N 1
ATOM 557 C CA . GLU A 1 73 ? 22.195 -3.211 32.069 1.00 82.59 167 GLU A CA 1
ATOM 558 C C . GLU A 1 73 ? 20.829 -3.075 32.732 1.00 88.54 167 GLU A C 1
ATOM 559 O O . GLU A 1 73 ? 20.046 -4.035 32.748 1.00 101.32 167 GLU A O 1
ATOM 565 N N . GLU A 1 74 ? 20.517 -1.890 33.265 1.00 79.76 168 GLU A N 1
ATOM 566 C CA . GLU A 1 74 ? 19.217 -1.683 33.895 1.00 64.23 168 GLU A CA 1
ATOM 567 C C . GLU A 1 74 ? 18.081 -1.784 32.886 1.00 71.26 168 GLU A C 1
ATOM 568 O O . GLU A 1 74 ? 17.049 -2.404 33.172 1.00 86.71 168 GLU A O 1
ATOM 574 N N . LYS A 1 75 ? 18.232 -1.168 31.710 1.00 69.33 169 LYS A N 1
ATOM 575 C CA . LYS A 1 75 ? 17.144 -1.267 30.739 1.00 75.52 169 LYS A CA 1
ATOM 576 C C . LYS A 1 75 ? 16.979 -2.700 30.240 1.00 76.41 169 LYS A C 1
ATOM 577 O O . LYS A 1 75 ? 15.846 -3.146 29.990 1.00 83.25 169 LYS A O 1
ATOM 583 N N . ALA A 1 76 ? 18.082 -3.449 30.129 1.00 72.37 170 ALA A N 1
ATOM 584 C CA . ALA A 1 76 ? 17.960 -4.874 29.819 1.00 71.74 170 ALA A CA 1
ATOM 585 C C . ALA A 1 76 ? 17.156 -5.606 30.896 1.00 74.15 170 ALA A C 1
ATOM 586 O O . ALA A 1 76 ? 16.235 -6.385 30.595 1.00 84.83 170 ALA A O 1
ATOM 588 N N . SER A 1 77 ? 17.498 -5.369 32.166 1.00 69.73 171 SER A N 1
ATOM 589 C CA . SER A 1 77 ? 16.781 -6.016 33.261 1.00 71.95 171 SER A CA 1
ATOM 590 C C . SER A 1 77 ? 15.299 -5.652 33.247 1.00 72.66 171 SER A C 1
ATOM 591 O O . SER A 1 77 ? 14.441 -6.490 33.553 1.00 73.62 171 SER A O 1
ATOM 594 N N . TRP A 1 78 ? 14.978 -4.410 32.880 1.00 63.08 172 TRP A N 1
ATOM 595 C CA . TRP A 1 78 ? 13.579 -3.989 32.872 1.00 64.79 172 TRP A CA 1
ATOM 596 C C . TRP A 1 78 ? 12.797 -4.646 31.742 1.00 63.12 172 TRP A C 1
ATOM 597 O O . TRP A 1 78 ? 11.627 -5.009 31.924 1.00 85.29 172 TRP A O 1
ATOM 608 N N . LYS A 1 79 ? 13.409 -4.808 30.565 1.00 62.29 173 LYS A N 1
ATOM 609 C CA . LYS A 1 79 ? 12.705 -5.538 29.512 1.00 72.58 173 LYS A CA 1
ATOM 610 C C . LYS A 1 79 ? 12.466 -6.990 29.928 1.00 68.66 173 LYS A C 1
ATOM 611 O O . LYS A 1 79 ? 11.395 -7.557 29.657 1.00 75.63 173 LYS A O 1
ATOM 617 N N . ILE A 1 80 ? 13.437 -7.596 30.624 1.00 62.60 174 ILE A N 1
ATOM 618 C CA . ILE A 1 80 ? 13.230 -8.952 31.138 1.00 62.69 174 ILE A CA 1
ATOM 619 C C . ILE A 1 80 ? 12.059 -8.985 32.120 1.00 62.17 174 ILE A C 1
ATOM 620 O O . ILE A 1 80 ? 11.206 -9.886 32.071 1.00 63.80 174 ILE A O 1
ATOM 625 N N . GLN A 1 81 ? 12.004 -8.007 33.029 1.00 66.88 175 GLN A N 1
ATOM 626 C CA . GLN A 1 81 ? 10.917 -7.947 34.004 1.00 62.42 175 GLN A CA 1
ATOM 627 C C . GLN A 1 81 ? 9.561 -7.805 33.321 1.00 62.88 175 GLN A C 1
ATOM 628 O O . GLN A 1 81 ? 8.572 -8.423 33.742 1.00 84.80 175 GLN A O 1
ATOM 634 N N . ILE A 1 82 ? 9.492 -6.986 32.269 1.00 61.00 176 ILE A N 1
ATOM 635 C CA . ILE A 1 82 ? 8.229 -6.799 31.560 1.00 60.60 176 ILE A CA 1
ATOM 636 C C . ILE A 1 82 ? 7.796 -8.100 30.893 1.00 60.58 176 ILE A C 1
ATOM 637 O O . ILE A 1 82 ? 6.608 -8.453 30.898 1.00 60.24 176 ILE A O 1
ATOM 642 N N . ASP A 1 83 ? 8.749 -8.834 30.309 1.00 61.02 177 ASP A N 1
ATOM 643 C CA . ASP A 1 83 ? 8.416 -10.137 29.735 1.00 61.11 177 ASP A CA 1
ATOM 644 C C . ASP A 1 83 ? 7.860 -11.079 30.801 1.00 73.23 177 ASP A C 1
ATOM 645 O O . ASP A 1 83 ? 6.862 -11.784 30.569 1.00 88.75 177 ASP A O 1
ATOM 650 N N . TYR A 1 84 ? 8.498 -11.103 31.976 1.00 61.26 178 TYR A N 1
ATOM 651 C CA . TYR A 1 84 ? 8.003 -11.920 33.082 1.00 61.06 178 TYR A CA 1
ATOM 652 C C . TYR A 1 84 ? 6.562 -11.562 33.431 1.00 60.48 178 TYR A C 1
ATOM 653 O O . TYR A 1 84 ? 5.708 -12.445 33.594 1.00 70.29 178 TYR A O 1
ATOM 662 N N . ASP A 1 85 ? 6.275 -10.263 33.548 1.00 60.24 179 ASP A N 1
ATOM 663 C CA . ASP A 1 85 ? 4.933 -9.836 33.939 1.00 59.79 179 ASP A CA 1
ATOM 664 C C . ASP A 1 85 ? 3.898 -10.207 32.881 1.00 64.45 179 ASP A C 1
ATOM 665 O O . ASP A 1 85 ? 2.771 -10.600 33.215 1.00 66.86 179 ASP A O 1
ATOM 670 N N . LYS A 1 86 ? 4.259 -10.084 31.602 1.00 72.12 180 LYS A N 1
ATOM 671 C CA . LYS A 1 86 ? 3.332 -10.454 30.535 1.00 59.44 180 LYS A CA 1
ATOM 672 C C . LYS A 1 86 ? 3.000 -11.941 30.590 1.00 59.46 180 LYS A C 1
ATOM 673 O O . LYS A 1 86 ? 1.829 -12.338 30.475 1.00 59.17 180 LYS A O 1
ATOM 679 N N . THR A 1 87 ? 4.024 -12.784 30.767 1.00 59.87 181 THR A N 1
ATOM 680 C CA . THR A 1 87 ? 3.766 -14.217 30.893 1.00 59.98 181 THR A CA 1
ATOM 681 C C . THR A 1 87 ? 2.889 -14.513 32.107 1.00 59.68 181 THR A C 1
ATOM 682 O O . THR A 1 87 ? 1.997 -15.370 32.046 1.00 72.74 181 THR A O 1
ATOM 686 N N . ASN A 1 88 ? 3.118 -13.800 33.213 1.00 59.65 182 ASN A N 1
ATOM 687 C CA . ASN A 1 88 ? 2.309 -13.998 34.414 1.00 59.47 182 ASN A CA 1
ATOM 688 C C . ASN A 1 88 ? 0.840 -13.678 34.150 1.00 58.98 182 ASN A C 1
ATOM 689 O O . ASN A 1 88 ? -0.059 -14.431 34.552 1.00 70.50 182 ASN A O 1
ATOM 694 N N . VAL A 1 89 ? 0.579 -12.553 33.480 1.00 58.77 183 VAL A N 1
ATOM 695 C CA . VAL A 1 89 ? -0.800 -12.156 33.198 1.00 58.40 183 VAL A CA 1
ATOM 696 C C . VAL A 1 89 ? -1.475 -13.178 32.289 1.00 58.29 183 VAL A C 1
ATOM 697 O O . VAL A 1 89 ? -2.638 -13.557 32.505 1.00 78.68 183 VAL A O 1
ATOM 701 N N . SER A 1 90 ? -0.759 -13.641 31.259 1.00 58.54 184 SER A N 1
ATOM 702 C CA . SER A 1 90 ? -1.341 -14.636 30.363 1.00 58.54 184 SER A CA 1
ATOM 703 C C . SER A 1 90 ? -1.659 -15.929 31.107 1.00 58.55 184 SER A C 1
ATOM 704 O O . SER A 1 90 ? -2.706 -16.549 30.875 1.00 85.45 184 SER A O 1
ATOM 707 N N . ALA A 1 91 ? -0.780 -16.339 32.028 1.00 58.82 185 ALA A N 1
ATOM 708 C CA . ALA A 1 91 ? -1.032 -17.558 32.792 1.00 58.94 185 ALA A CA 1
ATOM 709 C C . ALA A 1 91 ? -2.245 -17.404 33.704 1.00 58.58 185 ALA A C 1
ATOM 710 O O . ALA A 1 91 ? -3.040 -18.342 33.855 1.00 60.22 185 ALA A O 1
ATOM 712 N N . ASP A 1 92 ? -2.405 -16.231 34.322 1.00 58.40 186 ASP A N 1
ATOM 713 C CA . ASP A 1 92 ? -3.575 -16.007 35.170 1.00 58.14 186 ASP A CA 1
ATOM 714 C C . ASP A 1 92 ? -4.865 -16.065 34.357 1.00 57.79 186 ASP A C 1
ATOM 715 O O . ASP A 1 92 ? -5.862 -16.665 34.790 1.00 74.61 186 ASP A O 1
ATOM 720 N N . PHE A 1 93 ? -4.866 -15.448 33.172 1.00 57.69 187 PHE A N 1
ATOM 721 C CA . PHE A 1 93 ? -6.057 -15.507 32.330 1.00 57.44 187 PHE A CA 1
ATOM 722 C C . PHE A 1 93 ? -6.348 -16.937 31.881 1.00 57.49 187 PHE A C 1
ATOM 723 O O . PHE A 1 93 ? -7.515 -17.341 31.785 1.00 70.53 187 PHE A O 1
ATOM 731 N N . GLU A 1 94 ? -5.301 -17.726 31.622 1.00 57.81 188 GLU A N 1
ATOM 732 C CA . GLU A 1 94 ? -5.513 -19.127 31.266 1.00 57.97 188 GLU A CA 1
ATOM 733 C C . GLU A 1 94 ? -6.122 -19.911 32.425 1.00 57.90 188 GLU A C 1
ATOM 734 O O . GLU A 1 94 ? -6.995 -20.763 32.217 1.00 79.06 188 GLU A O 1
ATOM 740 N N . GLN A 1 95 ? -5.668 -19.640 33.651 1.00 58.00 189 GLN A N 1
ATOM 741 C CA . GLN A 1 95 ? -6.265 -20.273 34.826 1.00 58.02 189 GLN A CA 1
ATOM 742 C C . GLN A 1 95 ? -7.753 -19.949 34.929 1.00 57.61 189 GLN A C 1
ATOM 743 O O . GLN A 1 95 ? -8.588 -20.835 35.181 1.00 67.01 189 GLN A O 1
ATOM 749 N N . LEU A 1 96 ? -8.098 -18.669 34.757 1.00 57.37 190 LEU A N 1
ATOM 750 C CA . LEU A 1 96 ? -9.505 -18.274 34.790 1.00 57.07 190 LEU A CA 1
ATOM 751 C C . LEU A 1 96 ? -10.310 -19.001 33.717 1.00 56.92 190 LEU A C 1
ATOM 752 O O . LEU A 1 96 ? -11.416 -19.494 33.983 1.00 65.27 190 LEU A O 1
ATOM 757 N N . ARG A 1 97 ? -9.763 -19.091 32.502 1.00 57.00 191 ARG A N 1
ATOM 758 C CA . ARG A 1 97 ? -10.471 -19.769 31.420 1.00 56.95 191 ARG A CA 1
ATOM 759 C C . ARG A 1 97 ? -10.677 -21.248 31.735 1.00 57.07 191 ARG A C 1
ATOM 760 O O . ARG A 1 97 ? -11.726 -21.823 31.413 1.00 84.82 191 ARG A O 1
ATOM 768 N N . GLU A 1 98 ? -9.693 -21.878 32.382 1.00 57.36 192 GLU A N 1
ATOM 769 C CA . GLU A 1 98 ? -9.817 -23.291 32.731 1.00 57.58 192 GLU A CA 1
ATOM 770 C C . GLU A 1 98 ? -10.922 -23.515 33.759 1.00 57.38 192 GLU A C 1
ATOM 771 O O . GLU A 1 98 ? -11.749 -24.430 33.613 1.00 57.36 192 GLU A O 1
ATOM 777 N N . ILE A 1 99 ? -10.951 -22.694 34.813 1.00 57.30 193 ILE A N 1
ATOM 778 C CA . ILE A 1 99 ? -12.009 -22.887 35.805 1.00 57.22 193 ILE A CA 1
ATOM 779 C C . ILE A 1 99 ? -13.376 -22.566 35.201 1.00 56.85 193 ILE A C 1
ATOM 780 O O . ILE A 1 99 ? -14.391 -23.176 35.575 1.00 78.65 193 ILE A O 1
ATOM 785 N N . LEU A 1 100 ? -13.425 -21.646 34.233 1.00 56.66 194 LEU A N 1
ATOM 786 C CA . LEU A 1 100 ? -14.676 -21.378 33.530 1.00 56.42 194 LEU A CA 1
ATOM 787 C C . LEU A 1 100 ? -15.138 -22.601 32.744 1.00 56.44 194 LEU A C 1
ATOM 788 O O . LEU A 1 100 ? -16.328 -22.946 32.753 1.00 68.64 194 LEU A O 1
ATOM 793 N N . ASP A 1 101 ? -14.207 -23.257 32.044 1.00 56.66 195 ASP A N 1
ATOM 794 C CA . ASP A 1 101 ? -14.531 -24.497 31.342 1.00 56.80 195 ASP A CA 1
ATOM 795 C C . ASP A 1 101 ? -15.099 -25.539 32.299 1.00 56.84 195 ASP A C 1
ATOM 796 O O . ASP A 1 101 ? -16.093 -26.213 31.987 1.00 66.48 195 ASP A O 1
ATOM 801 N N . TRP A 1 102 ? -14.474 -25.688 33.470 1.00 57.01 196 TRP A N 1
ATOM 802 C CA . TRP A 1 102 ? -14.947 -26.683 34.430 1.00 57.15 196 TRP A CA 1
ATOM 803 C C . TRP A 1 102 ? -16.359 -26.363 34.913 1.00 56.86 196 TRP A C 1
ATOM 804 O O . TRP A 1 102 ? -17.204 -27.263 35.030 1.00 64.41 196 TRP A O 1
ATOM 815 N N . GLU A 1 103 ? -16.635 -25.087 35.201 1.00 56.65 197 GLU A N 1
ATOM 816 C CA . GLU A 1 103 ? -17.979 -24.711 35.637 1.00 56.46 197 GLU A CA 1
ATOM 817 C C . GLU A 1 103 ? -19.013 -24.977 34.546 1.00 56.26 197 GLU A C 1
ATOM 818 O O . GLU A 1 103 ? -20.130 -25.439 34.831 1.00 58.17 197 GLU A O 1
ATOM 824 N N . GLU A 1 104 ? -18.664 -24.684 33.289 1.00 56.20 198 GLU A N 1
ATOM 825 C CA . GLU A 1 104 ? -19.574 -24.979 32.185 1.00 56.11 198 GLU A CA 1
ATOM 826 C C . GLU A 1 104 ? -19.882 -26.470 32.108 1.00 56.23 198 GLU A C 1
ATOM 827 O O . GLU A 1 104 ? -21.043 -26.867 31.933 1.00 71.47 198 GLU A O 1
ATOM 833 N N . SER A 1 105 ? -18.849 -27.309 32.233 1.00 58.26 199 SER A N 1
ATOM 834 C CA . SER A 1 105 ? -19.068 -28.753 32.200 1.00 56.71 199 SER A CA 1
ATOM 835 C C . SER A 1 105 ? -19.977 -29.200 33.339 1.00 56.66 199 SER A C 1
ATOM 836 O O . SER A 1 105 ? -20.859 -30.049 33.147 1.00 56.68 199 SER A O 1
ATOM 839 N N . ASN A 1 106 ? -19.780 -28.631 34.531 1.00 56.66 200 ASN A N 1
ATOM 840 C CA . ASN A 1 106 ? -20.620 -28.986 35.673 1.00 56.71 200 ASN A CA 1
ATOM 841 C C . ASN A 1 106 ? -22.084 -28.652 35.407 1.00 56.44 200 ASN A C 1
ATOM 842 O O . ASN A 1 106 ? -22.979 -29.473 35.655 1.00 75.23 200 ASN A O 1
ATOM 847 N N . GLU A 1 107 ? -22.349 -27.438 34.912 1.00 58.28 201 GLU A N 1
ATOM 848 C CA . GLU A 1 107 ? -23.732 -27.047 34.643 1.00 56.03 201 GLU A CA 1
ATOM 849 C C . GLU A 1 107 ? -24.363 -27.930 33.569 1.00 56.00 201 GLU A C 1
ATOM 850 O O . GLU A 1 107 ? -25.533 -28.329 33.685 1.00 55.96 201 GLU A O 1
ATOM 856 N N . LEU A 1 108 ? -23.602 -28.248 32.517 1.00 58.89 202 LEU A N 1
ATOM 857 C CA . LEU A 1 108 ? -24.133 -29.110 31.464 1.00 62.38 202 LEU A CA 1
ATOM 858 C C . LEU A 1 108 ? -24.491 -30.488 32.010 1.00 67.22 202 LEU A C 1
ATOM 859 O O . LEU A 1 108 ? -25.547 -31.045 31.676 1.00 84.26 202 LEU A O 1
ATOM 864 N N . GLN A 1 109 ? -23.628 -31.049 32.863 1.00 64.48 203 GLN A N 1
ATOM 865 C CA . GLN A 1 109 ? -23.915 -32.362 33.433 1.00 66.29 203 GLN A CA 1
ATOM 866 C C . GLN A 1 109 ? -25.132 -32.318 34.351 1.00 61.35 203 GLN A C 1
ATOM 867 O O . GLN A 1 109 ? -25.931 -33.263 34.374 1.00 69.95 203 GLN A O 1
ATOM 873 N N . ASN A 1 110 ? -25.292 -31.232 35.115 1.00 60.27 204 ASN A N 1
ATOM 874 C CA . ASN A 1 110 ? -26.485 -31.097 35.949 1.00 56.43 204 ASN A CA 1
ATOM 875 C C . ASN A 1 110 ? -27.753 -31.088 35.101 1.00 56.25 204 ASN A C 1
ATOM 876 O O . ASN A 1 110 ? -28.740 -31.766 35.428 1.00 81.04 204 ASN A O 1
ATOM 881 N N . LEU A 1 111 ? -27.743 -30.327 34.003 1.00 56.11 205 LEU A N 1
ATOM 882 C CA . LEU A 1 111 ? -28.925 -30.277 33.146 1.00 60.83 205 LEU A CA 1
ATOM 883 C C . LEU A 1 111 ? -29.210 -31.636 32.518 1.00 58.96 205 LEU A C 1
ATOM 884 O O . LEU A 1 111 ? -30.373 -32.044 32.400 1.00 70.16 205 LEU A O 1
ATOM 889 N N . GLU A 1 112 ? -28.160 -32.361 32.120 1.00 57.40 206 GLU A N 1
ATOM 890 C CA . GLU A 1 112 ? -28.374 -33.689 31.547 1.00 70.14 206 GLU A CA 1
ATOM 891 C C . GLU A 1 112 ? -28.941 -34.660 32.579 1.00 72.70 206 GLU A C 1
ATOM 892 O O . GLU A 1 112 ? -29.792 -35.495 32.249 1.00 74.23 206 GLU A O 1
ATOM 898 N N . LYS A 1 113 ? -28.483 -34.572 33.832 1.00 73.67 207 LYS A N 1
ATOM 899 C CA . LYS A 1 113 ? -29.046 -35.418 34.882 1.00 64.02 207 LYS A CA 1
ATOM 900 C C . LYS A 1 113 ? -30.526 -35.120 35.097 1.00 72.12 207 LYS A C 1
ATOM 901 O O . LYS A 1 113 ? -31.343 -36.042 35.253 1.00 90.11 207 LYS A O 1
ATOM 903 N N . GLU A 1 114 ? -30.889 -33.833 35.120 1.00 64.00 208 GLU A N 1
ATOM 904 C CA . GLU A 1 114 ? -32.299 -33.475 35.260 1.00 58.48 208 GLU A CA 1
ATOM 905 C C . GLU A 1 114 ? -33.123 -34.021 34.098 1.00 58.72 208 GLU A C 1
ATOM 906 O O . GLU A 1 114 ? -34.234 -34.538 34.297 1.00 75.00 208 GLU A O 1
ATOM 912 N N . GLU A 1 115 ? -32.594 -33.910 32.875 1.00 58.77 209 GLU A N 1
ATOM 913 C CA . GLU A 1 115 ? -33.287 -34.458 31.713 1.00 56.31 209 GLU A CA 1
ATOM 914 C C . GLU A 1 115 ? -33.481 -35.963 31.849 1.00 58.40 209 GLU A C 1
ATOM 915 O O . GLU A 1 115 ? -34.554 -36.489 31.531 1.00 83.54 209 GLU A O 1
ATOM 921 N N . GLU A 1 116 ? -32.447 -36.672 32.311 1.00 58.00 210 GLU A N 1
ATOM 922 C CA . GLU A 1 116 ? -32.553 -38.118 32.490 1.00 69.89 210 GLU A CA 1
ATOM 923 C C . GLU A 1 116 ? -33.647 -38.473 33.488 1.00 71.14 210 GLU A C 1
ATOM 924 O O . GLU A 1 116 ? -34.445 -39.391 33.250 1.00 71.51 210 GLU A O 1
ATOM 930 N N . ASP A 1 117 ? -33.701 -37.757 34.614 1.00 63.09 211 ASP A N 1
ATOM 931 C CA . ASP A 1 117 ? -34.725 -38.039 35.618 1.00 57.90 211 ASP A CA 1
ATOM 932 C C . ASP A 1 117 ? -36.124 -37.808 35.056 1.00 66.68 211 ASP A C 1
ATOM 933 O O . ASP A 1 117 ? -37.022 -38.653 35.206 1.00 86.71 211 ASP A O 1
ATOM 938 N N . ILE A 1 118 ? -36.326 -36.662 34.398 1.00 63.00 212 ILE A N 1
ATOM 939 C CA . ILE A 1 118 ? -37.636 -36.353 33.831 1.00 56.63 212 ILE A CA 1
ATOM 940 C C . ILE A 1 118 ? -38.034 -37.402 32.798 1.00 56.72 212 ILE A C 1
ATOM 941 O O . ILE A 1 118 ? -39.188 -37.853 32.759 1.00 69.48 212 ILE A O 1
ATOM 946 N N . LEU A 1 119 ? -37.084 -37.821 31.960 1.00 56.75 213 LEU A N 1
ATOM 947 C CA . LEU A 1 119 ? -37.401 -38.776 30.906 1.00 56.92 213 LEU A CA 1
ATOM 948 C C . LEU A 1 119 ? -37.735 -40.148 31.475 1.00 71.61 213 LEU A C 1
ATOM 949 O O . LEU A 1 119 ? -38.637 -40.822 30.971 1.00 86.57 213 LEU A O 1
ATOM 954 N N . LYS A 1 120 ? -37.035 -40.583 32.527 1.00 70.09 214 LYS A N 1
ATOM 955 C CA . LYS A 1 120 ? -37.363 -41.887 33.099 1.00 78.45 214 LYS A CA 1
ATOM 956 C C . LYS A 1 120 ? -38.727 -41.859 33.784 1.00 78.40 214 LYS A C 1
ATOM 957 O O . LYS A 1 120 ? -39.499 -42.826 33.686 1.00 79.43 214 LYS A O 1
ATOM 963 N N . SER A 1 121 ? -39.062 -40.747 34.450 1.00 73.15 215 SER A N 1
ATOM 964 C CA . SER A 1 121 ? -40.390 -40.631 35.049 1.00 65.72 215 SER A CA 1
ATOM 965 C C . SER A 1 121 ? -41.478 -40.678 33.979 1.00 62.52 215 SER A C 1
ATOM 966 O O . SER A 1 121 ? -42.473 -41.409 34.109 1.00 68.66 215 SER A O 1
ATOM 969 N N . LEU A 1 122 ? -41.296 -39.908 32.903 1.00 62.12 216 LEU A N 1
ATOM 970 C CA . LEU A 1 122 ? -42.284 -39.899 31.830 1.00 64.89 216 LEU A CA 1
ATOM 971 C C . LEU A 1 122 ? -42.364 -41.246 31.123 1.00 82.85 216 LEU A C 1
ATOM 972 O O . LEU A 1 122 ? -43.443 -41.639 30.671 1.00 98.98 216 LEU A O 1
ATOM 977 N N . THR A 1 123 ? -41.251 -41.978 31.041 1.00 75.60 217 THR A N 1
ATOM 978 C CA . THR A 1 123 ? -41.282 -43.298 30.421 1.00 85.81 217 THR A CA 1
ATOM 979 C C . THR A 1 123 ? -42.062 -44.289 31.276 1.00 95.00 217 THR A C 1
ATOM 980 O O . THR A 1 123 ? -42.825 -45.104 30.746 1.00 99.05 217 THR A O 1
ATOM 984 N N . LYS A 1 124 ? -41.896 -44.227 32.601 1.00 95.35 218 LYS A N 1
ATOM 985 C CA . LYS A 1 124 ? -42.702 -45.084 33.469 1.00 89.36 218 LYS A CA 1
ATOM 986 C C . LYS A 1 124 ? -44.187 -44.757 33.342 1.00 81.46 218 LYS A C 1
ATOM 987 O O . LYS A 1 124 ? -45.032 -45.662 33.251 1.00 88.27 218 LYS A O 1
ATOM 993 N N . SER A 1 125 ? -44.524 -43.464 33.322 1.00 79.00 219 SER A N 1
ATOM 994 C CA . SER A 1 125 ? -45.927 -43.084 33.175 1.00 75.39 219 SER A CA 1
ATOM 995 C C . SER A 1 125 ? -46.486 -43.525 31.824 1.00 72.65 219 SER A C 1
ATOM 996 O O . SER A 1 125 ? -47.635 -43.974 31.734 1.00 76.99 219 SER A O 1
ATOM 999 N N . GLU A 1 126 ? -45.680 -43.424 30.763 1.00 75.53 220 GLU A N 1
ATOM 1000 C CA . GLU A 1 126 ? -46.124 -43.867 29.445 1.00 82.93 220 GLU A CA 1
ATOM 1001 C C . GLU A 1 126 ? -46.311 -45.378 29.404 1.00 85.74 220 GLU A C 1
ATOM 1002 O O . GLU A 1 126 ? -47.214 -45.879 28.724 1.00 89.39 220 GLU A O 1
ATOM 1008 N N . THR A 1 127 ? -45.459 -46.121 30.113 1.00 80.24 221 THR A N 1
ATOM 1009 C CA . THR A 1 127 ? -45.659 -47.560 30.231 1.00 85.42 221 THR A CA 1
ATOM 1010 C C . THR A 1 127 ? -46.993 -47.868 30.898 1.00 97.17 221 THR A C 1
ATOM 1011 O O . THR A 1 127 ? -47.743 -48.739 30.437 1.00 106.26 221 THR A O 1
ATOM 1015 N N . GLU A 1 128 ? -47.311 -47.154 31.982 1.00 92.72 222 GLU A N 1
ATOM 1016 C CA . GLU A 1 128 ? -48.613 -47.342 32.620 1.00 88.21 222 GLU A CA 1
ATOM 1017 C C . GLU A 1 128 ? -49.754 -47.032 31.653 1.00 92.04 222 GLU A C 1
ATOM 1018 O O . GLU A 1 128 ? -50.754 -47.764 31.598 1.00 102.69 222 GLU A O 1
ATOM 1024 N N . MET A 1 129 ? -49.613 -45.958 30.871 1.00 86.51 223 MET A N 1
ATOM 1025 C CA . MET A 1 129 ? -50.677 -45.571 29.948 1.00 78.74 223 MET A CA 1
ATOM 1026 C C . MET A 1 129 ? -50.878 -46.616 28.854 1.00 77.37 223 MET A C 1
ATOM 1027 O O . MET A 1 129 ? -52.018 -46.961 28.519 1.00 87.82 223 MET A O 1
ATOM 1032 N N . VAL A 1 130 ? -49.787 -47.135 28.286 1.00 71.53 224 VAL A N 1
ATOM 1033 C CA . VAL A 1 130 ? -49.937 -48.137 27.235 1.00 72.94 224 VAL A CA 1
ATOM 1034 C C . VAL A 1 130 ? -50.481 -49.441 27.807 1.00 79.72 224 VAL A C 1
ATOM 1035 O O . VAL A 1 130 ? -51.251 -50.145 27.138 1.00 83.13 224 VAL A O 1
ATOM 1039 N N . GLN A 1 131 ? -50.126 -49.777 29.052 1.00 81.44 225 GLN A N 1
ATOM 1040 C CA . GLN A 1 131 ? -50.713 -50.959 29.677 1.00 88.34 225 GLN A CA 1
ATOM 1041 C C . GLN A 1 131 ? -52.218 -50.797 29.850 1.00 91.90 225 GLN A C 1
ATOM 1042 O O . GLN A 1 131 ? -52.985 -51.735 29.593 1.00 95.97 225 GLN A O 1
ATOM 1048 N N . GLN A 1 132 ? -52.666 -49.611 30.272 1.00 89.87 226 GLN A N 1
ATOM 1049 C CA . GLN A 1 132 ? -54.105 -49.418 30.436 1.00 79.47 226 GLN A CA 1
ATOM 1050 C C . GLN A 1 132 ? -54.826 -49.412 29.089 1.00 80.32 226 GLN A C 1
ATOM 1051 O O . GLN A 1 132 ? -55.952 -49.919 28.991 1.00 93.35 226 GLN A O 1
ATOM 1057 N N . THR A 1 133 ? -54.190 -48.886 28.036 1.00 72.58 227 THR A N 1
ATOM 1058 C CA . THR A 1 133 ? -54.806 -48.949 26.711 1.00 66.98 227 THR A CA 1
ATOM 1059 C C . THR A 1 133 ? -54.930 -50.390 26.228 1.00 85.10 227 THR A C 1
ATOM 1060 O O . THR A 1 133 ? -55.949 -50.769 25.634 1.00 99.74 227 THR A O 1
ATOM 1064 N N . GLN A 1 134 ? -53.904 -51.210 26.475 1.00 86.83 228 GLN A N 1
ATOM 1065 C CA . GLN A 1 134 ? -53.983 -52.616 26.089 1.00 89.92 228 GLN A CA 1
ATOM 1066 C C . GLN A 1 134 ? -55.053 -53.347 26.891 1.00 88.44 228 GLN A C 1
ATOM 1067 O O . GLN A 1 134 ? -55.736 -54.233 26.364 1.00 95.87 228 GLN A O 1
ATOM 1073 N N . TYR A 1 135 ? -55.218 -52.982 28.165 1.00 83.79 229 TYR A N 1
ATOM 1074 C CA . TYR A 1 135 ? -56.291 -53.561 28.968 1.00 81.79 229 TYR A CA 1
ATOM 1075 C C . TYR A 1 135 ? -57.659 -53.201 28.396 1.00 80.36 229 TYR A C 1
ATOM 1076 O O . TYR A 1 135 ? -58.563 -54.047 28.332 1.00 84.75 229 TYR A O 1
ATOM 1085 N N . MET A 1 136 ? -57.823 -51.946 27.967 1.00 75.16 230 MET A N 1
ATOM 1086 C CA . MET A 1 136 ? -59.067 -51.535 27.320 1.00 68.89 230 MET A CA 1
ATOM 1087 C C . MET A 1 136 ? -59.322 -52.344 26.054 1.00 73.65 230 MET A C 1
ATOM 1088 O O . MET A 1 136 ? -60.444 -52.807 25.811 1.00 76.29 230 MET A O 1
ATOM 1093 N N . ARG A 1 137 ? -58.287 -52.511 25.224 1.00 81.05 231 ARG A N 1
ATOM 1094 C CA . ARG A 1 137 ? -58.437 -53.294 23.999 1.00 80.77 231 ARG A CA 1
ATOM 1095 C C . ARG A 1 137 ? -58.824 -54.738 24.303 1.00 83.70 231 ARG A C 1
ATOM 1096 O O . ARG A 1 137 ? -59.661 -55.328 23.606 1.00 87.80 231 ARG A O 1
ATOM 1098 N N . GLU A 1 138 ? -58.224 -55.324 25.343 1.00 82.90 232 GLU A N 1
ATOM 1099 C CA . GLU A 1 138 ? -58.555 -56.695 25.719 1.00 89.20 232 GLU A CA 1
ATOM 1100 C C . GLU A 1 138 ? -60.011 -56.809 26.155 1.00 82.83 232 GLU A C 1
ATOM 1101 O O . GLU A 1 138 ? -60.713 -57.754 25.768 1.00 90.71 232 GLU A O 1
ATOM 1107 N N . LEU A 1 139 ? -60.483 -55.857 26.965 1.00 81.17 233 LEU A N 1
ATOM 1108 C CA . LEU A 1 139 ? -61.881 -55.890 27.389 1.00 79.41 233 LEU A CA 1
ATOM 1109 C C . LEU A 1 139 ? -62.822 -55.718 26.202 1.00 71.91 233 LEU A C 1
ATOM 1110 O O . LEU A 1 139 ? -63.882 -56.356 26.142 1.00 78.49 233 LEU A O 1
ATOM 1115 N N . ILE A 1 140 ? -62.450 -54.865 25.244 1.00 68.36 234 ILE A N 1
ATOM 1116 C CA . ILE A 1 140 ? -63.277 -54.683 24.053 1.00 70.72 234 ILE A CA 1
ATOM 1117 C C . ILE A 1 140 ? -63.356 -55.979 23.254 1.00 76.05 234 ILE A C 1
ATOM 1118 O O . ILE A 1 140 ? -64.431 -56.370 22.778 1.00 73.90 234 ILE A O 1
ATOM 1123 N N . SER A 1 141 ? -62.221 -56.665 23.093 1.00 71.86 235 SER A N 1
ATOM 1124 C CA . SER A 1 141 ? -62.225 -57.936 22.374 1.00 77.96 235 SER A CA 1
ATOM 1125 C C . SER A 1 141 ? -63.086 -58.971 23.090 1.00 82.31 235 SER A C 1
ATOM 1126 O O . SER A 1 141 ? -63.823 -59.734 22.447 1.00 98.56 235 SER A O 1
ATOM 1129 N N . GLU A 1 142 ? -63.010 -59.010 24.424 1.00 75.44 236 GLU A N 1
ATOM 1130 C CA . GLU A 1 142 ? -63.833 -59.954 25.173 1.00 75.21 236 GLU A CA 1
ATOM 1131 C C . GLU A 1 142 ? -65.316 -59.653 24.994 1.00 64.39 236 GLU A C 1
ATOM 1132 O O . GLU A 1 142 ? -66.124 -60.572 24.825 1.00 75.71 236 GLU A O 1
ATOM 1138 N N . LEU A 1 143 ? -65.695 -58.373 25.032 1.00 64.11 237 LEU A N 1
ATOM 1139 C CA . LEU A 1 143 ? -67.099 -58.029 24.825 1.00 64.35 237 LEU A CA 1
ATOM 1140 C C . LEU A 1 143 ? -67.559 -58.376 23.413 1.00 70.82 237 LEU A C 1
ATOM 1141 O O . LEU A 1 143 ? -68.703 -58.801 23.216 1.00 65.27 237 LEU A O 1
ATOM 1146 N N . GLU A 1 144 ? -66.693 -58.190 22.414 1.00 81.00 238 GLU A N 1
ATOM 1147 C CA . GLU A 1 144 ? -67.041 -58.598 21.054 1.00 81.93 238 GLU A CA 1
ATOM 1148 C C . GLU A 1 144 ? -67.312 -60.098 20.990 1.00 84.05 238 GLU A C 1
ATOM 1149 O O . GLU A 1 144 ? -68.327 -60.540 20.428 1.00 85.63 238 GLU A O 1
ATOM 1155 N N . HIS A 1 145 ? -66.406 -60.896 21.564 1.00 86.97 239 HIS A N 1
ATOM 1156 C CA . HIS A 1 145 ? -66.617 -62.340 21.613 1.00 90.47 239 HIS A CA 1
ATOM 1157 C C . HIS A 1 145 ? -67.905 -62.682 22.353 1.00 91.00 239 HIS A C 1
ATOM 1158 O O . HIS A 1 145 ? -68.606 -63.634 21.990 1.00 91.37 239 HIS A O 1
ATOM 1165 N N . ARG A 1 146 ? -68.228 -61.920 23.399 1.00 89.15 240 ARG A N 1
ATOM 1166 C CA . ARG A 1 146 ? -69.462 -62.156 24.141 1.00 71.92 240 ARG A CA 1
ATOM 1167 C C . ARG A 1 146 ? -70.684 -61.891 23.271 1.00 66.39 240 ARG A C 1
ATOM 1168 O O . ARG A 1 146 ? -71.669 -62.638 23.325 1.00 66.78 240 ARG A O 1
ATOM 1176 N N . LEU A 1 147 ? -70.639 -60.828 22.468 1.00 72.47 241 LEU A N 1
ATOM 1177 C CA . LEU A 1 147 ? -71.784 -60.438 21.656 1.00 83.63 241 LEU A CA 1
ATOM 1178 C C . LEU A 1 147 ? -71.926 -61.257 20.383 1.00 96.75 241 LEU A C 1
ATOM 1179 O O . LEU A 1 147 ? -72.989 -61.201 19.753 1.00 93.15 241 LEU A O 1
ATOM 1184 N N . GLN A 1 148 ? -70.903 -62.011 19.985 1.00 98.35 242 GLN A N 1
ATOM 1185 C CA . GLN A 1 148 ? -71.016 -62.785 18.754 1.00 98.62 242 GLN A CA 1
ATOM 1186 C C . GLN A 1 148 ? -71.289 -64.266 18.979 1.00 95.51 242 GLN A C 1
ATOM 1187 O O . GLN A 1 148 ? -71.850 -64.917 18.091 1.00 99.67 242 GLN A O 1
ATOM 1193 N N . GLY A 1 149 ? -70.918 -64.816 20.129 1.00 96.96 243 GLY A N 1
ATOM 1194 C CA . GLY A 1 149 ? -70.940 -66.252 20.343 1.00 90.06 243 GLY A CA 1
ATOM 1195 C C . GLY A 1 149 ? -72.255 -66.797 20.854 1.00 86.44 243 GLY A C 1
ATOM 1196 O O . GLY A 1 149 ? -73.331 -66.243 20.605 1.00 89.22 243 GLY A O 1
ATOM 1197 N N . SER A 1 150 ? -72.160 -67.908 21.583 1.00 83.91 244 SER A N 1
ATOM 1198 C CA . SER A 1 150 ? -73.327 -68.623 22.071 1.00 70.85 244 SER A CA 1
ATOM 1199 C C . SER A 1 150 ? -74.007 -67.854 23.202 1.00 69.39 244 SER A C 1
ATOM 1200 O O . SER A 1 150 ? -73.483 -66.871 23.735 1.00 93.44 244 SER A O 1
ATOM 1203 N N . MET A 1 151 ? -75.203 -68.322 23.567 1.00 68.82 245 MET A N 1
ATOM 1204 C CA . MET A 1 151 ? -75.903 -67.753 24.713 1.00 74.53 245 MET A CA 1
ATOM 1205 C C . MET A 1 151 ? -75.193 -68.104 26.015 1.00 76.97 245 MET A C 1
ATOM 1206 O O . MET A 1 151 ? -75.092 -67.268 26.921 1.00 83.91 245 MET A O 1
ATOM 1211 N N . MET A 1 152 ? -74.698 -69.340 26.126 1.00 77.35 246 MET A N 1
ATOM 1212 C CA . MET A 1 152 ? -73.930 -69.724 27.306 1.00 74.19 246 MET A CA 1
ATOM 1213 C C . MET A 1 152 ? -72.637 -68.926 27.399 1.00 74.03 246 MET A C 1
ATOM 1214 O O . MET A 1 152 ? -72.231 -68.512 28.491 1.00 80.23 246 MET A O 1
ATOM 1217 N N . ASP A 1 153 ? -71.972 -68.707 26.262 1.00 80.42 247 ASP A N 1
ATOM 1218 C CA . ASP A 1 153 ? -70.820 -67.812 26.238 1.00 78.68 247 ASP A CA 1
ATOM 1219 C C . ASP A 1 153 ? -71.203 -66.414 26.705 1.00 70.70 247 ASP A C 1
ATOM 1220 O O . ASP A 1 153 ? -70.466 -65.783 27.471 1.00 83.62 247 ASP A O 1
ATOM 1225 N N . LEU A 1 154 ? -72.365 -65.924 26.266 1.00 67.44 248 LEU A N 1
ATOM 1226 C CA . LEU A 1 154 ? -72.789 -64.571 26.609 1.00 68.35 248 LEU A CA 1
ATOM 1227 C C . LEU A 1 154 ? -73.085 -64.439 28.098 1.00 66.69 248 LEU A C 1
ATOM 1228 O O . LEU A 1 154 ? -72.824 -63.389 28.696 1.00 66.99 248 LEU A O 1
ATOM 1233 N N . LEU A 1 155 ? -73.629 -65.488 28.714 1.00 71.33 249 LEU A N 1
ATOM 1234 C CA . LEU A 1 155 ? -74.129 -65.382 30.079 1.00 73.81 249 LEU A CA 1
ATOM 1235 C C . LEU A 1 155 ? -73.158 -65.885 31.139 1.00 69.74 249 LEU A C 1
ATOM 1236 O O . LEU A 1 155 ? -73.287 -65.490 32.302 1.00 76.97 249 LEU A O 1
ATOM 1241 N N . GLN A 1 156 ? -72.202 -66.740 30.784 1.00 66.69 250 GLN A N 1
ATOM 1242 C CA . GLN A 1 156 ? -71.312 -67.310 31.789 1.00 68.68 250 GLN A CA 1
ATOM 1243 C C . GLN A 1 156 ? -70.354 -66.240 32.299 1.00 84.14 250 GLN A C 1
ATOM 1244 O O . GLN A 1 156 ? -69.572 -65.676 31.526 1.00 91.17 250 GLN A O 1
ATOM 1250 N N . GLY A 1 157 ? -70.413 -65.967 33.600 1.00 77.31 251 GLY A N 1
ATOM 1251 C CA . GLY A 1 157 ? -69.541 -64.970 34.196 1.00 70.80 251 GLY A CA 1
ATOM 1252 C C . GLY A 1 157 ? -69.765 -63.566 33.684 1.00 67.96 251 GLY A C 1
ATOM 1253 O O . GLY A 1 157 ? -68.827 -62.761 33.670 1.00 73.07 251 GLY A O 1
ATOM 1254 N N . VAL A 1 158 ? -70.990 -63.245 33.262 1.00 67.54 252 VAL A N 1
ATOM 1255 C CA . VAL A 1 158 ? -71.251 -61.928 32.689 1.00 67.46 252 VAL A CA 1
ATOM 1256 C C . VAL A 1 158 ? -71.248 -60.858 33.776 1.00 90.70 252 VAL A C 1
ATOM 1257 O O . VAL A 1 158 ? -70.805 -59.725 33.549 1.00 99.69 252 VAL A O 1
ATOM 1261 N N . ASP A 1 159 ? -71.731 -61.199 34.975 1.00 68.87 253 ASP A N 1
ATOM 1262 C CA . ASP A 1 159 ? -71.737 -60.230 36.065 1.00 70.02 253 ASP A CA 1
ATOM 1263 C C . ASP A 1 159 ? -70.322 -59.860 36.483 1.00 71.84 253 ASP A C 1
ATOM 1264 O O . ASP A 1 159 ? -70.075 -58.717 36.881 1.00 71.08 253 ASP A O 1
ATOM 1269 N N . GLY A 1 160 ? -69.384 -60.805 36.395 1.00 70.60 254 GLY A N 1
ATOM 1270 C CA . GLY A 1 160 ? -67.997 -60.482 36.683 1.00 76.90 254 GLY A CA 1
ATOM 1271 C C . GLY A 1 160 ? -67.443 -59.433 35.739 1.00 72.07 254 GLY A C 1
ATOM 1272 O O . GLY A 1 160 ? -66.784 -58.481 36.163 1.00 74.84 254 GLY A O 1
ATOM 1273 N N . ILE A 1 161 ? -67.713 -59.589 34.441 1.00 68.85 255 ILE A N 1
ATOM 1274 C CA . ILE A 1 161 ? -67.242 -58.613 33.463 1.00 68.47 255 ILE A CA 1
ATOM 1275 C C . ILE A 1 161 ? -67.939 -57.273 33.667 1.00 75.11 255 ILE A C 1
ATOM 1276 O O . ILE A 1 161 ? -67.317 -56.209 33.548 1.00 69.17 255 ILE A O 1
ATOM 1281 N N . ILE A 1 162 ? -69.236 -57.300 33.984 1.00 69.30 256 ILE A N 1
ATOM 1282 C CA . ILE A 1 162 ? -69.965 -56.059 34.232 1.00 70.23 256 ILE A CA 1
ATOM 1283 C C . ILE A 1 162 ? -69.358 -55.316 35.416 1.00 84.44 256 ILE A C 1
ATOM 1284 O O . ILE A 1 162 ? -69.129 -54.104 35.358 1.00 92.96 256 ILE A O 1
ATOM 1289 N N . LYS A 1 163 ? -69.076 -56.037 36.504 1.00 79.87 257 LYS A N 1
ATOM 1290 C CA . LYS A 1 163 ? -68.470 -55.413 37.676 1.00 73.03 257 LYS A CA 1
ATOM 1291 C C . LYS A 1 163 ? -67.055 -54.930 37.386 1.00 72.61 257 LYS A C 1
ATOM 1292 O O . LYS A 1 163 ? -66.630 -53.900 37.922 1.00 91.81 257 LYS A O 1
ATOM 1298 N N . ARG A 1 164 ? -66.313 -55.658 36.549 1.00 71.37 258 ARG A N 1
ATOM 1299 C CA . ARG A 1 164 ? -64.985 -55.210 36.147 1.00 71.02 258 ARG A CA 1
ATOM 1300 C C . ARG A 1 164 ? -65.060 -53.897 35.377 1.00 81.27 258 ARG A C 1
ATOM 1301 O O . ARG A 1 164 ? -64.198 -53.024 35.532 1.00 90.66 258 ARG A O 1
ATOM 1309 N N . ILE A 1 165 ? -66.087 -53.741 34.541 1.00 80.19 259 ILE A N 1
ATOM 1310 C CA . ILE A 1 165 ? -66.254 -52.494 33.799 1.00 71.95 259 ILE A CA 1
ATOM 1311 C C . ILE A 1 165 ? -66.791 -51.378 34.696 1.00 74.55 259 ILE A C 1
ATOM 1312 O O . ILE A 1 165 ? -66.503 -50.199 34.461 1.00 73.30 259 ILE A O 1
ATOM 1317 N N . GLU A 1 166 ? -67.562 -51.719 35.734 1.00 82.32 260 GLU A N 1
ATOM 1318 C CA . GLU A 1 166 ? -68.093 -50.695 36.632 1.00 90.51 260 GLU A CA 1
ATOM 1319 C C . GLU A 1 166 ? -66.975 -49.935 37.336 1.00 96.74 260 GLU A C 1
ATOM 1320 O O . GLU A 1 166 ? -67.069 -48.717 37.529 1.00 90.42 260 GLU A O 1
ATOM 1326 N N . ASN A 1 167 ? -65.911 -50.633 37.726 1.00 97.36 261 ASN A N 1
ATOM 1327 C CA . ASN A 1 167 ? -64.779 -50.017 38.418 1.00 102.83 261 ASN A CA 1
ATOM 1328 C C . ASN A 1 167 ? -63.764 -49.428 37.450 1.00 113.91 261 ASN A C 1
ATOM 1329 O O . ASN A 1 167 ? -62.556 -49.490 37.693 1.00 122.84 261 ASN A O 1
ATOM 1334 N N . MET A 1 168 ? -64.227 -48.848 36.344 1.00 118.66 262 MET A N 1
ATOM 1335 C CA . MET A 1 168 ? -63.339 -48.336 35.302 1.00 116.13 262 MET A CA 1
ATOM 1336 C C . MET A 1 168 ? -62.892 -46.931 35.682 1.00 116.83 262 MET A C 1
ATOM 1337 O O . MET A 1 168 ? -63.484 -45.931 35.272 1.00 116.14 262 MET A O 1
ATOM 1342 N N . THR A 1 169 ? -61.831 -46.855 36.479 1.00 118.56 263 THR A N 1
ATOM 1343 C CA . THR A 1 169 ? -61.210 -45.588 36.844 1.00 119.20 263 THR A CA 1
ATOM 1344 C C . THR A 1 169 ? -60.010 -45.374 35.929 1.00 110.43 263 THR A C 1
ATOM 1345 O O . THR A 1 169 ? -58.979 -46.037 36.081 1.00 113.83 263 THR A O 1
ATOM 1349 N N . LEU A 1 170 ? -60.147 -44.455 34.977 1.00 101.28 264 LEU A N 1
ATOM 1350 C CA . LEU A 1 170 ? -59.080 -44.186 34.025 1.00 94.39 264 LEU A CA 1
ATOM 1351 C C . LEU A 1 170 ? -57.972 -43.376 34.687 1.00 92.83 264 LEU A C 1
ATOM 1352 O O . LEU A 1 170 ? -58.234 -42.409 35.407 1.00 96.75 264 LEU A O 1
ATOM 1357 N N . LYS A 1 171 ? -56.729 -43.779 34.438 1.00 91.50 265 LYS A N 1
ATOM 1358 C CA . LYS A 1 171 ? -55.574 -43.178 35.091 1.00 94.92 265 LYS A CA 1
ATOM 1359 C C . LYS A 1 171 ? -54.995 -42.069 34.222 1.00 91.42 265 LYS A C 1
ATOM 1360 O O . LYS A 1 171 ? -54.831 -42.240 33.010 1.00 96.82 265 LYS A O 1
ATOM 1366 N N . LYS A 1 172 ? -54.685 -40.918 34.857 1.00 85.71 266 LYS A N 1
ATOM 1367 C CA . LYS A 1 172 ? -54.082 -39.745 34.244 1.00 87.23 266 LYS A CA 1
ATOM 1368 C C . LYS A 1 172 ? -52.561 -39.861 34.259 1.00 90.86 266 LYS A C 1
ATOM 1369 O O . LYS A 1 172 ? -51.986 -40.460 35.173 1.00 93.86 266 LYS A O 1
ATOM 1375 N N . PRO A 1 173 ? -51.879 -39.301 33.264 1.00 93.10 267 PRO A N 1
ATOM 1376 C CA . PRO A 1 173 ? -50.416 -39.372 33.248 1.00 88.10 267 PRO A CA 1
ATOM 1377 C C . PRO A 1 173 ? -49.786 -38.326 34.153 1.00 92.28 267 PRO A C 1
ATOM 1378 O O . PRO A 1 173 ? -50.353 -37.263 34.415 1.00 97.68 267 PRO A O 1
ATOM 1382 N N . LYS A 1 174 ? -48.587 -38.649 34.630 1.00 90.16 268 LYS A N 1
ATOM 1383 C CA . LYS A 1 174 ? -47.827 -37.717 35.450 1.00 92.05 268 LYS A CA 1
ATOM 1384 C C . LYS A 1 174 ? -47.275 -36.587 34.590 1.00 92.53 268 LYS A C 1
ATOM 1385 O O . LYS A 1 174 ? -46.890 -36.795 33.436 1.00 92.21 268 LYS A O 1
ATOM 1391 N N . THR A 1 175 ? -47.235 -35.383 35.158 1.00 89.78 269 THR A N 1
ATOM 1392 C CA . THR A 1 175 ? -46.742 -34.230 34.422 1.00 102.80 269 THR A CA 1
ATOM 1393 C C . THR A 1 175 ? -46.167 -33.201 35.385 1.00 112.51 269 THR A C 1
ATOM 1394 O O . THR A 1 175 ? -46.494 -33.174 36.575 1.00 120.82 269 THR A O 1
ATOM 1398 N N . PHE A 1 176 ? -45.292 -32.358 34.842 1.00 103.09 270 PHE A N 1
ATOM 1399 C CA . PHE A 1 176 ? -44.749 -31.202 35.538 1.00 110.18 270 PHE A CA 1
ATOM 1400 C C . PHE A 1 176 ? -44.521 -30.113 34.502 1.00 117.57 270 PHE A C 1
ATOM 1401 O O . PHE A 1 176 ? -44.254 -30.403 33.333 1.00 118.68 270 PHE A O 1
ATOM 1409 N N . HIS A 1 177 ? -44.623 -28.857 34.933 1.00 113.93 271 HIS A N 1
ATOM 1410 C CA . HIS A 1 177 ? -44.489 -27.732 34.014 1.00 126.91 271 HIS A CA 1
ATOM 1411 C C . HIS A 1 177 ? -43.788 -26.574 34.704 1.00 133.28 271 HIS A C 1
ATOM 1412 O O . HIS A 1 177 ? -44.309 -26.023 35.680 1.00 143.14 271 HIS A O 1
ATOM 1419 N N . LYS A 1 178 ? -42.616 -26.210 34.183 1.00 136.88 272 LYS A N 1
ATOM 1420 C CA . LYS A 1 178 ? -41.919 -24.968 34.523 1.00 128.98 272 LYS A CA 1
ATOM 1421 C C . LYS A 1 178 ? -41.725 -24.828 36.032 1.00 130.20 272 LYS A C 1
ATOM 1422 O O . LYS A 1 178 ? -42.000 -23.785 36.629 1.00 127.56 272 LYS A O 1
ATOM 1428 N N . ASN A 1 179 ? -41.242 -25.903 36.654 1.00 133.03 273 ASN A N 1
ATOM 1429 C CA . ASN A 1 179 ? -40.916 -25.915 38.076 1.00 123.36 273 ASN A CA 1
ATOM 1430 C C . ASN A 1 179 ? -39.424 -26.135 38.307 1.00 124.41 273 ASN A C 1
ATOM 1431 O O . ASN A 1 179 ? -39.019 -26.645 39.353 1.00 118.34 273 ASN A O 1
ATOM 1433 N N . GLN A 1 180 ? -38.597 -25.754 37.337 1.00 123.30 274 GLN A N 1
ATOM 1434 C CA . GLN A 1 180 ? -37.159 -25.958 37.400 1.00 123.11 274 GLN A CA 1
ATOM 1435 C C . GLN A 1 180 ? -36.429 -24.634 37.214 1.00 128.96 274 GLN A C 1
ATOM 1436 O O . GLN A 1 180 ? -36.992 -23.649 36.728 1.00 131.31 274 GLN A O 1
ATOM 1442 N N . ARG A 1 181 ? -35.157 -24.624 37.611 1.00 130.87 275 ARG A N 1
ATOM 1443 C CA . ARG A 1 181 ? -34.314 -23.448 37.461 1.00 133.88 275 ARG A CA 1
ATOM 1444 C C . ARG A 1 181 ? -32.884 -23.890 37.187 1.00 137.03 275 ARG A C 1
ATOM 1445 O O . ARG A 1 181 ? -32.427 -24.916 37.697 1.00 141.12 275 ARG A O 1
ATOM 1447 N N . ARG A 1 182 ? -32.183 -23.101 36.372 1.00 134.48 276 ARG A N 1
ATOM 1448 C CA . ARG A 1 182 ? -30.795 -23.388 36.029 1.00 135.61 276 ARG A CA 1
ATOM 1449 C C . ARG A 1 182 ? -30.082 -22.110 35.604 1.00 139.99 276 ARG A C 1
ATOM 1450 O O . ARG A 1 182 ? -29.918 -21.851 34.407 1.00 141.82 276 ARG A O 1
ATOM 1452 N N . VAL A 1 183 ? -29.654 -21.310 36.573 1.00 139.47 277 VAL A N 1
ATOM 1453 C CA . VAL A 1 183 ? -29.027 -20.020 36.312 1.00 137.01 277 VAL A CA 1
ATOM 1454 C C . VAL A 1 183 ? -27.525 -20.209 36.161 1.00 134.14 277 VAL A C 1
ATOM 1455 O O . VAL A 1 183 ? -26.904 -20.990 36.893 1.00 136.16 277 VAL A O 1
ATOM 1459 N N . PHE A 1 184 ? -26.938 -19.494 35.207 1.00 128.65 278 PHE A N 1
ATOM 1460 C CA . PHE A 1 184 ? -25.505 -19.509 34.971 1.00 116.82 278 PHE A CA 1
ATOM 1461 C C . PHE A 1 184 ? -24.866 -18.292 35.645 1.00 119.00 278 PHE A C 1
ATOM 1462 O O . PHE A 1 184 ? -25.479 -17.645 36.502 1.00 128.01 278 PHE A O 1
ATOM 1464 N N . ARG A 1 185 ? -23.636 -17.964 35.257 1.00 106.93 279 ARG A N 1
ATOM 1465 C CA . ARG A 1 185 ? -22.912 -16.860 35.875 1.00 100.90 279 ARG A CA 1
ATOM 1466 C C . ARG A 1 185 ? -23.433 -15.531 35.339 1.00 120.94 279 ARG A C 1
ATOM 1467 O O . ARG A 1 185 ? -23.413 -15.291 34.126 1.00 130.22 279 ARG A O 1
ATOM 1469 N N . ALA A 1 186 ? -23.895 -14.666 36.244 1.00 125.06 280 ALA A N 1
ATOM 1470 C CA . ALA A 1 186 ? -24.366 -13.338 35.872 1.00 111.01 280 ALA A CA 1
ATOM 1471 C C . ALA A 1 186 ? -23.184 -12.379 35.738 1.00 99.72 280 ALA A C 1
ATOM 1472 O O . ALA A 1 186 ? -22.233 -12.454 36.520 1.00 90.97 280 ALA A O 1
ATOM 1474 N N . PRO A 1 187 ? -23.213 -11.473 34.753 1.00 106.65 281 PRO A N 1
ATOM 1475 C CA . PRO A 1 187 ? -22.056 -10.594 34.519 1.00 102.92 281 PRO A CA 1
ATOM 1476 C C . PRO A 1 187 ? -21.796 -9.605 35.647 1.00 106.31 281 PRO A C 1
ATOM 1477 O O . PRO A 1 187 ? -21.687 -8.399 35.407 1.00 88.74 281 PRO A O 1
ATOM 1481 N N . ASP A 1 188 ? -21.697 -10.103 36.882 1.00 113.62 282 ASP A N 1
ATOM 1482 C CA . ASP A 1 188 ? -21.290 -9.261 38.001 1.00 116.42 282 ASP A CA 1
ATOM 1483 C C . ASP A 1 188 ? -19.780 -9.067 38.046 1.00 117.80 282 ASP A C 1
ATOM 1484 O O . ASP A 1 188 ? -19.304 -8.068 38.599 1.00 125.96 282 ASP A O 1
ATOM 1486 N N . LEU A 1 189 ? -19.019 -10.009 37.482 1.00 116.62 283 LEU A N 1
ATOM 1487 C CA . LEU A 1 189 ? -17.570 -9.852 37.402 1.00 117.78 283 LEU A CA 1
ATOM 1488 C C . LEU A 1 189 ? -17.187 -8.645 36.558 1.00 118.65 283 LEU A C 1
ATOM 1489 O O . LEU A 1 189 ? -16.132 -8.039 36.781 1.00 116.15 283 LEU A O 1
ATOM 1494 N N . LYS A 1 190 ? -18.038 -8.274 35.598 1.00 114.78 284 LYS A N 1
ATOM 1495 C CA . LYS A 1 190 ? -17.775 -7.093 34.785 1.00 119.88 284 LYS A CA 1
ATOM 1496 C C . LYS A 1 190 ? -17.805 -5.831 35.636 1.00 118.73 284 LYS A C 1
ATOM 1497 O O . LYS A 1 190 ? -16.976 -4.933 35.453 1.00 122.00 284 LYS A O 1
ATOM 1503 N N . GLY A 1 191 ? -18.753 -5.743 36.571 1.00 117.39 285 GLY A N 1
ATOM 1504 C CA . GLY A 1 191 ? -18.751 -4.634 37.506 1.00 115.05 285 GLY A CA 1
ATOM 1505 C C . GLY A 1 191 ? -17.582 -4.698 38.462 1.00 131.69 285 GLY A C 1
ATOM 1506 O O . GLY A 1 191 ? -17.057 -3.661 38.874 1.00 139.35 285 GLY A O 1
ATOM 1507 N N . MET A 1 192 ? -17.165 -5.913 38.834 1.00 134.79 286 MET A N 1
ATOM 1508 C CA . MET A 1 192 ? -16.031 -6.076 39.736 1.00 141.18 286 MET A CA 1
ATOM 1509 C C . MET A 1 192 ? -14.745 -5.567 39.096 1.00 134.82 286 MET A C 1
ATOM 1510 O O . MET A 1 192 ? -13.888 -4.993 39.779 1.00 143.30 286 MET A O 1
ATOM 1515 N N . LEU A 1 193 ? -14.595 -5.766 37.789 1.00 135.01 287 LEU A N 1
ATOM 1516 C CA . LEU A 1 193 ? -13.405 -5.318 37.073 1.00 111.68 287 LEU A CA 1
ATOM 1517 C C . LEU A 1 193 ? -13.327 -3.795 37.024 1.00 99.64 287 LEU A C 1
ATOM 1518 O O . LEU A 1 193 ? -12.292 -3.207 37.340 1.00 101.16 287 LEU A O 1
ATOM 1523 N N . GLU B 2 1 ? -2.618 -30.895 17.602 1.00 119.73 4 GLU C N 1
ATOM 1524 C CA . GLU B 2 1 ? -3.494 -31.146 18.740 1.00 114.22 4 GLU C CA 1
ATOM 1525 C C . GLU B 2 1 ? -2.697 -31.625 19.949 1.00 114.69 4 GLU C C 1
ATOM 1526 O O . GLU B 2 1 ? -1.974 -32.619 19.875 1.00 119.45 4 GLU C O 1
ATOM 1528 N N . LYS B 2 2 ? -2.834 -30.909 21.060 1.00 109.19 5 LYS C N 1
ATOM 1529 C CA . LYS B 2 2 ? -2.115 -31.208 22.290 1.00 95.16 5 LYS C CA 1
ATOM 1530 C C . LYS B 2 2 ? -3.076 -31.772 23.328 1.00 91.91 5 LYS C C 1
ATOM 1531 O O . LYS B 2 2 ? -4.213 -31.306 23.453 1.00 82.63 5 LYS C O 1
ATOM 1533 N N . THR B 2 3 ? -2.612 -32.774 24.070 1.00 92.32 6 THR C N 1
ATOM 1534 C CA . THR B 2 3 ? -3.426 -33.370 25.117 1.00 81.56 6 THR C CA 1
ATOM 1535 C C . THR B 2 3 ? -3.502 -32.428 26.318 1.00 75.11 6 THR C C 1
ATOM 1536 O O . THR B 2 3 ? -2.975 -31.311 26.307 1.00 80.46 6 THR C O 1
ATOM 1540 N N . PHE B 2 4 ? -4.172 -32.888 27.376 1.00 57.87 7 PHE C N 1
ATOM 1541 C CA . PHE B 2 4 ? -4.334 -32.055 28.563 1.00 52.40 7 PHE C CA 1
ATOM 1542 C C . PHE B 2 4 ? -3.003 -31.850 29.275 1.00 52.91 7 PHE C C 1
ATOM 1543 O O . PHE B 2 4 ? -2.652 -30.724 29.646 1.00 64.40 7 PHE C O 1
ATOM 1551 N N . LYS B 2 5 ? -2.248 -32.933 29.480 1.00 60.94 8 LYS C N 1
ATOM 1552 C CA . LYS B 2 5 ? -0.955 -32.829 30.145 1.00 58.68 8 LYS C CA 1
ATOM 1553 C C . LYS B 2 5 ? 0.056 -32.036 29.327 1.00 71.42 8 LYS C C 1
ATOM 1554 O O . LYS B 2 5 ? 1.064 -31.583 29.880 1.00 80.10 8 LYS C O 1
ATOM 1556 N N . GLN B 2 6 ? -0.187 -31.861 28.028 1.00 66.52 9 GLN C N 1
ATOM 1557 C CA . GLN B 2 6 ? 0.685 -31.054 27.188 1.00 61.94 9 GLN C CA 1
ATOM 1558 C C . GLN B 2 6 ? 0.282 -29.587 27.152 1.00 56.33 9 GLN C C 1
ATOM 1559 O O . GLN B 2 6 ? 1.132 -28.733 26.873 1.00 69.90 9 GLN C O 1
ATOM 1565 N N . ARG B 2 7 ? -0.987 -29.275 27.425 1.00 59.71 10 ARG C N 1
ATOM 1566 C CA . ARG B 2 7 ? -1.429 -27.885 27.440 1.00 61.07 10 ARG C CA 1
ATOM 1567 C C . ARG B 2 7 ? -1.141 -27.203 28.772 1.00 70.07 10 ARG C C 1
ATOM 1568 O O . ARG B 2 7 ? -0.995 -25.977 28.812 1.00 75.20 10 ARG C O 1
ATOM 1576 N N . ARG B 2 8 ? -1.058 -27.966 29.861 1.00 58.95 11 ARG C N 1
ATOM 1577 C CA . ARG B 2 8 ? -0.79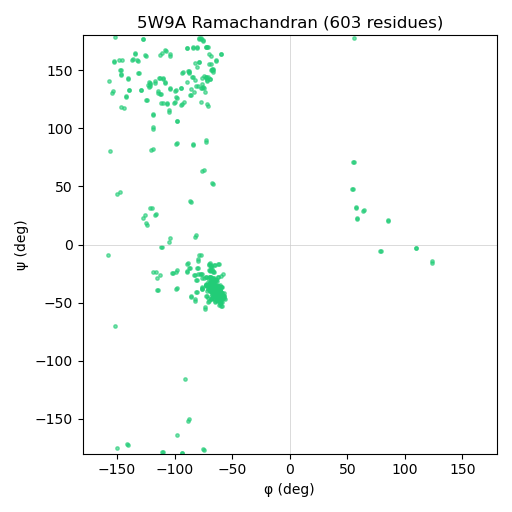6 -27.415 31.183 1.00 56.32 11 ARG C CA 1
ATOM 1578 C C . ARG B 2 8 ? 0.315 -28.202 31.864 1.00 67.72 11 ARG C C 1
ATOM 1579 O O . ARG B 2 8 ? 0.460 -29.410 31.659 1.00 81.53 11 ARG C O 1
ATOM 1587 N N . THR B 2 9 ? 1.097 -27.499 32.681 1.00 61.74 12 THR C N 1
ATOM 1588 C CA . THR B 2 9 ? 2.207 -28.106 33.399 1.00 59.43 12 THR C CA 1
ATOM 1589 C C . THR B 2 9 ? 1.694 -28.899 34.600 1.00 61.91 12 THR C C 1
ATOM 1590 O O . THR B 2 9 ? 0.495 -28.945 34.888 1.00 64.88 12 THR C O 1
ATOM 1594 N N . PHE B 2 10 ? 2.622 -29.541 35.313 1.00 56.85 13 PHE C N 1
ATOM 1595 C CA . PHE B 2 10 ? 2.240 -30.383 36.443 1.00 52.71 13 PHE C CA 1
ATOM 1596 C C . PHE B 2 10 ? 1.739 -29.546 37.614 1.00 63.11 13 PHE C C 1
ATOM 1597 O O . PHE B 2 10 ? 0.687 -29.841 38.193 1.00 67.38 13 PHE C O 1
ATOM 1605 N N . GLU B 2 11 ? 2.488 -28.504 37.988 1.00 60.72 14 GLU C N 1
ATOM 1606 C CA . GLU B 2 11 ? 2.075 -27.659 39.105 1.00 58.38 14 GLU C CA 1
ATOM 1607 C C . GLU B 2 11 ? 0.751 -26.968 38.809 1.00 68.29 14 GLU C C 1
ATOM 1608 O O . GLU B 2 11 ? -0.101 -26.828 39.697 1.00 77.51 14 GLU C O 1
ATOM 1614 N N . GLN B 2 12 ? 0.562 -26.528 37.563 1.00 66.23 15 GLN C N 1
ATOM 1615 C CA . GLN B 2 12 ? -0.711 -25.939 37.165 1.00 57.15 15 GLN C CA 1
ATOM 1616 C C . GLN B 2 12 ? -1.853 -26.938 37.315 1.00 56.93 15 GLN C C 1
ATOM 1617 O O . GLN B 2 12 ? -2.944 -26.580 37.773 1.00 73.13 15 GLN C O 1
ATOM 1623 N N . ARG B 2 13 ? -1.617 -28.201 36.948 1.00 57.89 16 ARG C N 1
ATOM 1624 C CA . ARG B 2 13 ? -2.660 -29.214 37.089 1.00 47.32 16 ARG C CA 1
ATOM 1625 C C . ARG B 2 13 ? -2.969 -29.491 38.555 1.00 50.07 16 ARG C C 1
ATOM 1626 O O . ARG B 2 13 ? -4.134 -29.682 38.924 1.00 49.64 16 ARG C O 1
ATOM 1634 N N . VAL B 2 14 ? -1.940 -29.516 39.407 1.00 49.09 17 VAL C N 1
ATOM 1635 C CA . VAL B 2 14 ? -2.171 -29.722 40.835 1.00 50.27 17 VAL C CA 1
ATOM 1636 C C . VAL B 2 14 ? -2.977 -28.566 41.414 1.00 58.80 17 VAL C C 1
ATOM 1637 O O . VAL B 2 14 ? -3.889 -28.768 42.227 1.00 68.05 17 VAL C O 1
ATOM 1641 N N . GLU B 2 15 ? -2.663 -27.337 40.998 1.00 52.75 18 GLU C N 1
ATOM 1642 C CA . GLU B 2 15 ? -3.424 -26.186 41.476 1.00 47.52 18 GLU C CA 1
ATOM 1643 C C . GLU B 2 15 ? -4.865 -26.234 40.984 1.00 54.85 18 GLU C C 1
ATOM 1644 O O . GLU B 2 15 ? -5.791 -25.867 41.718 1.00 70.51 18 GLU C O 1
ATOM 1650 N N . ASP B 2 16 ? -5.076 -26.676 39.741 1.00 50.86 19 ASP C N 1
ATOM 1651 C CA . ASP B 2 16 ? -6.436 -26.836 39.234 1.00 45.04 19 ASP C CA 1
ATOM 1652 C C . ASP B 2 16 ? -7.208 -27.861 40.055 1.00 49.56 19 ASP C C 1
ATOM 1653 O O . ASP B 2 16 ? -8.372 -27.635 40.412 1.00 56.31 19 ASP C O 1
ATOM 1658 N N . VAL B 2 17 ? -6.574 -28.997 40.360 1.00 55.22 20 VAL C N 1
ATOM 1659 C CA . VAL B 2 17 ? -7.214 -30.014 41.189 1.00 49.31 20 VAL C CA 1
ATOM 1660 C C . VAL B 2 17 ? -7.569 -29.441 42.554 1.00 52.87 20 VAL C C 1
ATOM 1661 O O . VAL B 2 17 ? -8.660 -29.687 43.082 1.00 59.02 20 VAL C O 1
ATOM 1665 N N . ARG B 2 18 ? -6.654 -28.670 43.147 1.00 54.16 21 ARG C N 1
ATOM 1666 C CA . ARG B 2 18 ? -6.913 -28.092 44.463 1.00 55.75 21 ARG C CA 1
ATOM 1667 C C . ARG B 2 18 ? -8.098 -27.135 44.417 1.00 55.72 21 ARG C C 1
ATOM 1668 O O . ARG B 2 18 ? -8.980 -27.177 45.283 1.00 55.84 21 ARG C O 1
ATOM 1676 N N . LEU B 2 19 ? -8.132 -26.259 43.409 1.00 58.96 22 LEU C N 1
ATOM 1677 C CA . LEU B 2 19 ? -9.233 -25.306 43.296 1.00 53.59 22 LEU C CA 1
ATOM 1678 C C . LEU B 2 19 ? -10.562 -26.020 43.080 1.00 62.99 22 LEU C C 1
ATOM 1679 O O . LEU B 2 19 ? -11.589 -25.620 43.642 1.00 77.89 22 LEU C O 1
ATOM 1684 N N . ILE B 2 20 ? -10.561 -27.085 42.275 1.00 50.37 23 ILE C N 1
ATOM 1685 C CA . ILE B 2 20 ? -11.798 -27.820 42.023 1.00 51.14 23 ILE C CA 1
ATOM 1686 C C . ILE B 2 20 ? -12.268 -28.530 43.287 1.00 63.03 23 ILE C C 1
ATOM 1687 O O . ILE B 2 20 ? -13.460 -28.512 43.617 1.00 71.60 23 ILE C O 1
ATOM 1692 N N . ARG B 2 21 ? -11.344 -29.164 44.016 1.00 63.35 24 ARG C N 1
ATOM 1693 C CA . ARG B 2 21 ? -11.704 -29.817 45.270 1.00 63.88 24 ARG C CA 1
ATOM 1694 C C . ARG B 2 21 ? -12.205 -28.813 46.298 1.00 68.41 24 ARG C C 1
ATOM 1695 O O . ARG B 2 21 ? -13.059 -29.148 47.128 1.00 88.08 24 ARG C O 1
ATOM 1703 N N . GLU B 2 22 ? -11.690 -27.582 46.261 1.00 63.78 25 GLU C N 1
ATOM 1704 C CA . GLU B 2 22 ? -12.193 -26.550 47.162 1.00 70.39 25 GLU C CA 1
ATOM 1705 C C . GLU B 2 22 ? -13.581 -26.080 46.746 1.00 82.55 25 GLU C C 1
ATOM 1706 O O . GLU B 2 22 ? -14.419 -25.769 47.602 1.00 93.57 25 GLU C O 1
ATOM 1708 N N . GLN B 2 23 ? -13.846 -26.021 45.440 1.00 78.56 26 GLN C N 1
ATOM 1709 C CA . GLN B 2 23 ? -15.143 -25.543 44.972 1.00 80.53 26 GLN C CA 1
ATOM 1710 C C . GLN B 2 23 ? -16.197 -26.643 45.010 1.00 77.56 26 GLN C C 1
ATOM 1711 O O . GLN B 2 23 ? -17.306 -26.433 45.515 1.00 69.88 26 GLN C O 1
ATOM 1717 N N . HIS B 2 24 ? -15.872 -27.822 44.478 1.00 70.56 27 HIS C N 1
ATOM 1718 C CA . HIS B 2 24 ? -16.801 -28.946 44.400 1.00 70.77 27 HIS C CA 1
ATOM 1719 C C . HIS B 2 24 ? -16.200 -30.120 45.164 1.00 82.57 27 HIS C C 1
ATOM 1720 O O . HIS B 2 24 ? -15.601 -31.026 44.563 1.00 90.88 27 HIS C O 1
ATOM 1727 N N . PRO B 2 25 ? -16.339 -30.140 46.492 1.00 72.99 28 PRO C N 1
ATOM 1728 C CA . PRO B 2 25 ? -15.786 -31.265 47.262 1.00 66.54 28 PRO C CA 1
ATOM 1729 C C . PRO B 2 25 ? -16.550 -32.561 47.064 1.00 75.22 28 PRO C C 1
ATOM 1730 O O . PRO B 2 25 ? -15.958 -33.640 47.186 1.00 89.49 28 PRO C O 1
ATOM 1734 N N . THR B 2 26 ? -17.845 -32.490 46.765 1.00 75.81 29 THR C N 1
ATOM 1735 C CA . THR B 2 26 ? -18.678 -33.672 46.588 1.00 70.88 29 THR C CA 1
ATOM 1736 C C . THR B 2 26 ? -18.545 -34.291 45.203 1.00 72.50 29 THR C C 1
ATOM 1737 O O . THR B 2 26 ? -19.305 -35.210 44.878 1.00 72.20 29 THR C O 1
ATOM 1741 N N . LYS B 2 27 ? -17.608 -33.818 44.386 1.00 72.05 30 LYS C N 1
ATOM 1742 C CA . LYS B 2 27 ? -17.472 -34.280 43.014 1.00 60.34 30 LYS C CA 1
ATOM 1743 C C . LYS B 2 27 ? -16.020 -34.628 42.722 1.00 56.02 30 LYS C C 1
ATOM 1744 O O . LYS B 2 27 ? -15.095 -34.163 43.393 1.00 59.18 30 LYS C O 1
ATOM 1750 N N . ILE B 2 28 ? -15.837 -35.458 41.706 1.00 47.02 31 ILE C N 1
ATOM 1751 C CA . ILE B 2 28 ? -14.534 -35.967 41.293 1.00 41.78 31 ILE C CA 1
ATOM 1752 C C . ILE B 2 28 ? -14.231 -35.410 39.909 1.00 34.76 31 ILE C C 1
ATOM 1753 O O . ILE B 2 28 ? -15.097 -35.477 39.025 1.00 63.47 31 ILE C O 1
ATOM 1758 N N . PRO B 2 29 ? -13.042 -34.836 39.685 1.00 34.86 32 PRO C N 1
ATOM 1759 C CA . PRO B 2 29 ? -12.680 -34.360 38.344 1.00 31.40 32 PRO C CA 1
ATOM 1760 C C . PRO B 2 29 ? -12.059 -35.455 37.490 1.00 37.54 32 PRO C C 1
ATOM 1761 O O . PRO B 2 29 ? -11.115 -36.127 37.918 1.00 44.55 32 PRO C O 1
ATOM 1765 N N . VAL B 2 30 ? -12.581 -35.643 36.280 1.00 41.32 33 VAL C N 1
ATOM 1766 C CA . VAL B 2 30 ? -12.142 -36.702 35.380 1.00 46.26 33 VAL C CA 1
ATOM 1767 C C . VAL B 2 30 ? -11.829 -36.083 34.025 1.00 53.17 33 VAL C C 1
ATOM 1768 O O . VAL B 2 30 ? -12.621 -35.291 33.500 1.00 68.06 33 VAL C O 1
ATOM 1772 N N . ILE B 2 31 ? -10.677 -36.440 33.466 1.00 39.68 34 ILE C N 1
ATOM 1773 C CA . ILE B 2 31 ? -10.268 -36.013 32.133 1.00 30.57 34 ILE C CA 1
ATOM 1774 C C . ILE B 2 31 ? -10.400 -37.214 31.209 1.00 48.05 34 ILE C C 1
ATOM 1775 O O . ILE B 2 31 ? -9.778 -38.258 31.444 1.00 55.67 34 ILE C O 1
ATOM 1780 N N . ILE B 2 32 ? -11.205 -37.070 30.160 1.00 55.79 35 ILE C N 1
ATOM 1781 C CA . ILE B 2 32 ? -11.490 -38.155 29.228 1.00 46.65 35 ILE C CA 1
ATOM 1782 C C . ILE B 2 32 ? -11.128 -37.683 27.828 1.00 55.70 35 ILE C C 1
ATOM 1783 O O . ILE B 2 32 ? -11.621 -36.645 27.369 1.00 71.89 35 ILE C O 1
ATOM 1788 N N . GLU B 2 33 ? -10.270 -38.445 27.154 1.00 49.95 36 GLU C N 1
ATOM 1789 C CA . GLU B 2 33 ? -9.788 -38.109 25.823 1.00 56.20 36 GLU C CA 1
ATOM 1790 C C . GLU B 2 33 ? -9.849 -39.347 24.939 1.00 56.41 36 GLU C C 1
ATOM 1791 O O . GLU B 2 33 ? -9.988 -40.473 25.420 1.00 67.31 36 GLU C O 1
ATOM 1797 N N . ARG B 2 34 ? -9.746 -39.125 23.632 1.00 57.84 37 ARG C N 1
ATOM 1798 C CA . ARG B 2 34 ? -9.756 -40.226 22.682 1.00 61.36 37 ARG C CA 1
ATOM 1799 C C . ARG B 2 34 ? -8.390 -40.908 22.636 1.00 58.15 37 ARG C C 1
ATOM 1800 O O . ARG B 2 34 ? -7.362 -40.328 22.999 1.00 62.68 37 ARG C O 1
ATOM 1808 N N . TYR B 2 35 ? -8.393 -42.163 22.191 1.00 60.11 38 TYR C N 1
ATOM 1809 C CA . TYR B 2 35 ? -7.158 -42.924 22.078 1.00 60.30 38 TYR C CA 1
ATOM 1810 C C . TYR B 2 35 ? -6.227 -42.287 21.049 1.00 69.99 38 TYR C C 1
ATOM 1811 O O . TYR B 2 35 ? -6.648 -41.531 20.169 1.00 86.33 38 TYR C O 1
ATOM 1820 N N . LYS B 2 36 ? -4.935 -42.598 21.181 1.00 65.17 39 LYS C N 1
ATOM 1821 C CA . LYS B 2 36 ? -3.934 -41.998 20.305 1.00 60.24 39 LYS C CA 1
ATOM 1822 C C . LYS B 2 36 ? -4.154 -42.392 18.849 1.00 80.78 39 LYS C C 1
ATOM 1823 O O . LYS B 2 36 ? -3.963 -41.573 17.943 1.00 94.12 39 LYS C O 1
ATOM 1825 N N . GLY B 2 37 ? -4.557 -43.636 18.602 1.00 69.56 40 GLY C N 1
ATOM 1826 C CA . GLY B 2 37 ? -4.683 -44.109 17.237 1.00 78.14 40 GLY C CA 1
ATOM 1827 C C . GLY B 2 37 ? -6.017 -44.729 16.874 1.00 82.43 40 GLY C C 1
ATOM 1828 O O . GLY B 2 37 ? -6.092 -45.522 15.930 1.00 85.82 40 GLY C O 1
ATOM 1829 N N . GLU B 2 38 ? -7.075 -44.390 17.605 1.00 87.67 41 GLU C N 1
ATOM 1830 C CA . GLU B 2 38 ? -8.406 -44.900 17.302 1.00 89.36 41 GLU C CA 1
ATOM 1831 C C . GLU B 2 38 ? -9.061 -44.009 16.253 1.00 92.43 41 GLU C C 1
ATOM 1832 O O . GLU B 2 38 ? -9.030 -42.780 16.368 1.00 74.35 41 GLU C O 1
ATOM 1838 N N . LYS B 2 39 ? -9.653 -44.632 15.236 1.00 102.15 42 LYS C N 1
ATOM 1839 C CA . LYS B 2 39 ? -10.259 -43.909 14.126 1.00 105.90 42 LYS C CA 1
ATOM 1840 C C . LYS B 2 39 ? -11.773 -44.035 14.054 1.00 102.85 42 LYS C C 1
ATOM 1841 O O . LYS B 2 39 ? -12.425 -43.139 13.514 1.00 96.29 42 LYS C O 1
ATOM 1847 N N . GLN B 2 40 ? -12.348 -45.121 14.577 1.00 97.63 43 GLN C N 1
ATOM 1848 C CA . GLN B 2 40 ? -13.787 -45.330 14.461 1.00 105.71 43 GLN C CA 1
ATOM 1849 C C . GLN B 2 40 ? -14.600 -44.312 15.251 1.00 101.80 43 GLN C C 1
ATOM 1850 O O . GLN B 2 40 ? -15.774 -44.099 14.933 1.00 117.74 43 GLN C O 1
ATOM 1856 N N . LEU B 2 41 ? -14.011 -43.681 16.269 1.00 93.21 44 LEU C N 1
ATOM 1857 C CA . LEU B 2 41 ? -14.781 -42.748 17.074 1.00 77.84 44 LEU C CA 1
ATOM 1858 C C . LEU B 2 41 ? -14.275 -41.321 16.890 1.00 91.35 44 LEU C C 1
ATOM 1859 O O . LEU B 2 41 ? -13.067 -41.105 16.749 1.00 98.71 44 LEU C O 1
ATOM 1864 N N . PRO B 2 42 ? -15.167 -40.338 16.885 1.00 89.12 45 PRO C N 1
ATOM 1865 C CA . PRO B 2 42 ? -14.755 -38.940 16.729 1.00 92.45 45 PRO C CA 1
ATOM 1866 C C . PRO B 2 42 ? -14.221 -38.380 18.045 1.00 91.37 45 PRO C C 1
ATOM 1867 O O . PRO B 2 42 ? -14.201 -39.050 19.075 1.00 101.48 45 PRO C O 1
ATOM 1871 N N . VAL B 2 43 ? -13.785 -37.125 17.992 1.00 82.54 46 VAL C N 1
ATOM 1872 C CA . VAL B 2 43 ? -13.222 -36.433 19.147 1.00 70.12 46 VAL C CA 1
ATOM 1873 C C . VAL B 2 43 ? -14.298 -35.537 19.746 1.00 81.01 46 VAL C C 1
ATOM 1874 O O . VAL B 2 43 ? -14.848 -34.668 19.058 1.00 93.08 46 VAL C O 1
ATOM 1878 N N . LEU B 2 44 ? -14.601 -35.755 21.024 1.00 80.48 47 LEU C N 1
ATOM 1879 C CA . LEU B 2 44 ? -15.590 -34.958 21.735 1.00 72.49 47 LEU C CA 1
ATOM 1880 C C . LEU B 2 44 ? -15.114 -33.522 21.932 1.00 62.67 47 LEU C C 1
ATOM 1881 O O . LEU B 2 44 ? -13.919 -33.241 22.056 1.00 56.93 47 LEU C O 1
ATOM 1886 N N . ASP B 2 45 ? -16.080 -32.606 21.973 1.00 62.67 48 ASP C N 1
ATOM 1887 C CA . ASP B 2 45 ? -15.752 -31.214 22.234 1.00 66.85 48 ASP C CA 1
ATOM 1888 C C . ASP B 2 45 ? -15.321 -31.016 23.684 1.00 63.49 48 ASP C C 1
ATOM 1889 O O . ASP B 2 45 ? -14.317 -30.344 23.950 1.00 55.12 48 ASP C O 1
ATOM 1891 N N . LYS B 2 46 ? -16.064 -31.592 24.628 1.00 66.22 49 LYS C N 1
ATOM 1892 C CA . LYS B 2 46 ? -15.767 -31.461 26.045 1.00 53.37 49 LYS C CA 1
ATOM 1893 C C . LYS B 2 46 ? -14.730 -32.489 26.474 1.00 62.35 49 LYS C C 1
ATOM 1894 O O . LYS B 2 46 ? -14.719 -33.625 25.986 1.00 70.09 49 LYS C O 1
ATOM 1900 N N . THR B 2 47 ? -13.859 -32.077 27.396 1.00 64.82 50 THR C N 1
ATOM 1901 C CA . THR B 2 47 ? -12.801 -32.932 27.910 1.00 55.06 50 THR C CA 1
ATOM 1902 C C . THR B 2 47 ? -12.894 -33.195 29.407 1.00 54.95 50 THR C C 1
ATOM 1903 O O . THR B 2 47 ? -12.376 -34.219 29.869 1.00 61.80 50 THR C O 1
ATOM 1907 N N . LYS B 2 48 ? -13.543 -32.321 30.170 1.00 60.39 51 LYS C N 1
ATOM 1908 C CA . LYS B 2 48 ? -13.555 -32.392 31.624 1.00 63.66 51 LYS C CA 1
ATOM 1909 C C . LYS B 2 48 ? -14.938 -32.782 32.128 1.00 57.80 51 LYS C C 1
ATOM 1910 O O . LYS B 2 48 ? -15.954 -32.362 31.566 1.00 70.26 51 LYS C O 1
ATOM 1916 N N . PHE B 2 49 ? -14.976 -33.589 33.191 1.00 54.52 52 PHE C N 1
ATOM 1917 C CA . PHE B 2 49 ? -16.234 -34.072 33.749 1.00 55.15 52 PHE C CA 1
ATOM 1918 C C . PHE B 2 49 ? -16.160 -34.056 35.267 1.00 47.84 52 PHE C C 1
ATOM 1919 O O . PHE B 2 49 ? -15.177 -34.522 35.847 1.00 52.81 52 PHE C O 1
ATOM 1927 N N . LEU B 2 50 ? -17.193 -33.520 35.910 1.00 45.53 53 LEU C N 1
ATOM 1928 C CA . LEU B 2 50 ? -17.322 -33.570 37.362 1.00 51.10 53 LEU C CA 1
ATOM 1929 C C . LEU B 2 50 ? -18.383 -34.612 37.699 1.00 65.94 53 LEU C C 1
ATOM 1930 O O . LEU B 2 50 ? -19.563 -34.425 37.386 1.00 82.26 53 LEU C O 1
ATOM 1935 N N . VAL B 2 51 ? -17.970 -35.696 38.338 1.00 54.28 54 VAL C N 1
ATOM 1936 C CA . VAL B 2 51 ? -18.839 -36.845 38.593 1.00 60.26 54 VAL C CA 1
ATOM 1937 C C . VAL B 2 51 ? -19.086 -36.941 40.093 1.00 67.47 54 VAL C C 1
ATOM 1938 O O . VAL B 2 51 ? -18.126 -36.906 40.867 1.00 81.00 54 VAL C O 1
ATOM 1942 N N . PRO B 2 52 ? -20.336 -37.057 40.542 1.00 53.79 55 PRO C N 1
ATOM 1943 C CA . PRO B 2 52 ? -20.592 -37.199 41.980 1.00 57.44 55 PRO C CA 1
ATOM 1944 C C . PRO B 2 52 ? -19.924 -38.440 42.556 1.00 77.26 55 PRO C C 1
ATOM 1945 O O . PRO B 2 52 ? -19.516 -39.355 41.838 1.00 82.00 55 PRO C O 1
ATOM 1949 N N . ASP B 2 53 ? -19.826 -38.464 43.888 1.00 76.32 56 ASP C N 1
ATOM 1950 C CA . ASP B 2 53 ? -19.095 -39.532 44.565 1.00 75.65 56 ASP C CA 1
ATOM 1951 C C . ASP B 2 53 ? -19.871 -40.845 44.533 1.00 79.02 56 ASP C C 1
ATOM 1952 O O . ASP B 2 53 ? -19.344 -41.878 44.105 1.00 89.70 56 ASP C O 1
ATOM 1957 N N . HIS B 2 54 ? -21.125 -40.822 44.992 1.00 72.76 57 HIS C N 1
ATOM 1958 C CA . HIS B 2 54 ? -21.930 -42.037 45.082 1.00 78.47 57 HIS C CA 1
ATOM 1959 C C . HIS B 2 54 ? -22.154 -42.696 43.727 1.00 76.92 57 HIS C C 1
ATOM 1960 O O . HIS B 2 54 ? -22.535 -43.872 43.677 1.00 96.37 57 HIS C O 1
ATOM 1967 N N . VAL B 2 55 ? -21.931 -41.967 42.634 1.00 62.11 58 VAL C N 1
ATOM 1968 C CA . VAL B 2 55 ? -22.202 -42.485 41.300 1.00 70.51 58 VAL C CA 1
ATOM 1969 C C . VAL B 2 55 ? -21.208 -43.590 40.958 1.00 66.31 58 VAL C C 1
ATOM 1970 O O . VAL B 2 55 ? -20.024 -43.522 41.317 1.00 71.53 58 VAL C O 1
ATOM 1974 N N . ASN B 2 56 ? -21.688 -44.619 40.260 1.00 65.64 59 ASN C N 1
ATOM 1975 C CA . ASN B 2 56 ? -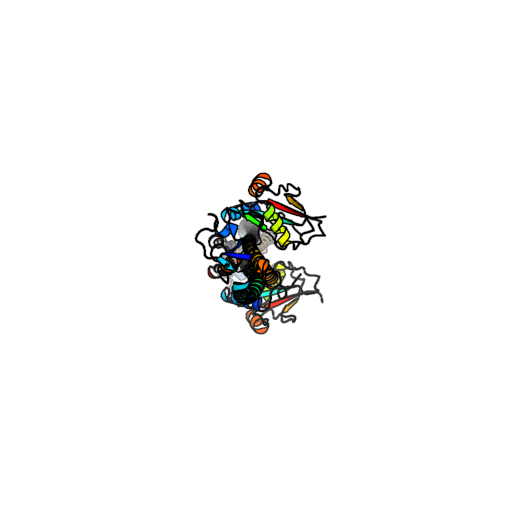20.851 -45.725 39.823 1.00 76.89 59 ASN C CA 1
ATOM 1976 C C . ASN B 2 56 ? -20.331 -45.475 38.406 1.00 76.93 59 ASN C C 1
ATOM 1977 O O . ASN B 2 56 ? -20.613 -44.452 37.780 1.00 77.35 59 ASN C O 1
ATOM 1982 N N . MET B 2 57 ? -19.553 -46.432 37.893 1.00 68.86 60 MET C N 1
ATOM 1983 C CA . MET B 2 57 ? -18.996 -46.316 36.550 1.00 56.73 60 MET C CA 1
ATOM 1984 C C . MET B 2 57 ? -20.065 -46.344 35.464 1.00 71.58 60 MET C C 1
ATOM 1985 O O . MET B 2 57 ? -19.823 -45.839 34.362 1.00 79.49 60 MET C O 1
ATOM 1990 N N . SER B 2 58 ? -21.234 -46.927 35.749 1.00 72.02 61 SER C N 1
ATOM 1991 C CA . SER B 2 58 ? -22.266 -47.074 34.727 1.00 88.67 61 SER C CA 1
ATOM 1992 C C . SER B 2 58 ? -22.750 -45.722 34.218 1.00 95.06 61 SER C C 1
ATOM 1993 O O . SER B 2 58 ? -22.951 -45.542 33.010 1.00 106.93 61 SER C O 1
ATOM 1996 N N . GLU B 2 59 ? -22.945 -44.760 35.123 1.00 83.92 62 GLU C N 1
ATOM 1997 C CA . GLU B 2 59 ? -23.416 -43.445 34.702 1.00 90.49 62 GLU C CA 1
ATOM 1998 C C . GLU B 2 59 ? -22.382 -42.736 33.837 1.00 89.34 62 GLU C C 1
ATOM 1999 O O . GLU B 2 59 ? -22.734 -42.101 32.838 1.00 96.67 62 GLU C O 1
ATOM 2005 N N . LEU B 2 60 ? -21.099 -42.853 34.185 1.00 78.84 63 LEU C N 1
ATOM 2006 C CA . LEU B 2 60 ? -20.061 -42.237 33.365 1.00 63.90 63 LEU C CA 1
ATOM 2007 C C . LEU B 2 60 ? -19.979 -42.889 31.990 1.00 75.33 63 LEU C C 1
ATOM 2008 O O . LEU B 2 60 ? -19.853 -42.194 30.972 1.00 85.06 63 LEU C O 1
ATOM 2013 N N . ILE B 2 61 ? -20.056 -44.222 31.939 1.00 81.50 64 ILE C N 1
ATOM 2014 C CA . ILE B 2 61 ? -20.013 -44.918 30.656 1.00 81.66 64 ILE C CA 1
ATOM 2015 C C . ILE B 2 61 ? -21.202 -44.524 29.786 1.00 80.75 64 ILE C C 1
ATOM 2016 O O . ILE B 2 61 ? -21.053 -44.287 28.581 1.00 87.27 64 ILE C O 1
ATOM 2021 N N . LYS B 2 62 ? -22.398 -44.434 30.376 1.00 73.74 65 LYS C N 1
ATOM 2022 C CA . LYS B 2 62 ? -23.562 -44.060 29.578 1.00 83.95 65 LYS C CA 1
ATOM 2023 C C . LYS B 2 62 ? -23.508 -42.595 29.157 1.00 89.80 65 LYS C C 1
ATOM 2024 O O . LYS B 2 62 ? -23.984 -42.252 28.070 1.00 96.09 65 LYS C O 1
ATOM 2030 N N . ILE B 2 63 ? -22.929 -41.721 29.986 1.00 86.93 66 ILE C N 1
ATOM 2031 C CA . ILE B 2 63 ? -22.735 -40.332 29.578 1.00 96.24 66 ILE C CA 1
ATOM 2032 C C . ILE B 2 63 ? -21.800 -40.260 28.379 1.00 97.86 66 ILE C C 1
ATOM 2033 O O . ILE B 2 63 ? -22.050 -39.519 27.421 1.00 104.80 66 ILE C O 1
ATOM 2038 N N . ILE B 2 64 ? -20.709 -41.029 28.412 1.00 88.05 67 ILE C N 1
ATOM 2039 C CA . ILE B 2 64 ? -19.783 -41.041 27.282 1.00 75.48 67 ILE C CA 1
ATOM 2040 C C . ILE B 2 64 ? -20.457 -41.618 26.041 1.00 88.16 67 ILE C C 1
ATOM 2041 O O . ILE B 2 64 ? -20.222 -41.154 24.918 1.00 92.88 67 ILE C O 1
ATOM 2046 N N . ARG B 2 65 ? -21.312 -42.629 26.220 1.00 89.11 68 ARG C N 1
ATOM 2047 C CA . ARG B 2 65 ? -22.009 -43.214 25.078 1.00 93.16 68 ARG C CA 1
ATOM 2048 C C . ARG B 2 65 ? -23.037 -42.255 24.489 1.00 101.78 68 ARG C C 1
ATOM 2049 O O . ARG B 2 65 ? -23.276 -42.273 23.277 1.00 104.89 68 ARG C O 1
ATOM 2051 N N . ARG B 2 66 ? -23.656 -41.419 25.326 1.00 97.60 69 ARG C N 1
ATOM 2052 C CA . ARG B 2 66 ? -24.621 -40.444 24.829 1.00 107.16 69 ARG C CA 1
ATOM 2053 C C . ARG B 2 66 ? -23.928 -39.261 24.165 1.00 96.46 69 ARG C C 1
ATOM 2054 O O . ARG B 2 66 ? -24.428 -38.724 23.170 1.00 99.71 69 ARG C O 1
ATOM 2062 N N . ARG B 2 67 ? -22.779 -38.841 24.702 1.00 94.46 70 ARG C N 1
ATOM 2063 C CA . ARG B 2 67 ? -22.045 -37.735 24.097 1.00 85.15 70 ARG C CA 1
ATOM 2064 C C . ARG B 2 67 ? -21.519 -38.124 22.723 1.00 89.79 70 ARG C C 1
ATOM 2065 O O . ARG B 2 67 ? -21.511 -37.304 21.797 1.00 89.44 70 ARG C O 1
ATOM 2073 N N . LEU B 2 68 ? -21.071 -39.373 22.575 1.00 91.62 71 LEU C N 1
ATOM 2074 C CA . LEU B 2 68 ? -20.550 -39.874 21.310 1.00 95.76 71 LEU C CA 1
ATOM 2075 C C . LEU B 2 68 ? -21.647 -40.239 20.318 1.00 110.15 71 LEU C C 1
ATOM 2076 O O . LEU B 2 68 ? -21.335 -40.507 19.152 1.00 116.09 71 LEU C O 1
ATOM 2081 N N . GLN B 2 69 ? -22.910 -40.249 20.751 1.00 110.46 72 GLN C N 1
ATOM 2082 C CA . GLN B 2 69 ? -24.058 -40.619 19.921 1.00 110.14 72 GLN C CA 1
ATOM 2083 C C . GLN B 2 69 ? -23.874 -42.019 19.325 1.00 108.25 72 GLN C C 1
ATOM 2084 O O . GLN B 2 69 ? -23.653 -42.203 18.127 1.00 111.53 72 GLN C O 1
ATOM 2090 N N . LEU B 2 70 ? -23.968 -43.009 20.210 1.00 112.11 73 LEU C N 1
ATOM 2091 C CA . LEU B 2 70 ? -23.769 -44.405 19.852 1.00 121.20 73 LEU C CA 1
ATOM 2092 C C . LEU B 2 70 ? -24.994 -45.225 20.230 1.00 130.94 73 LEU C C 1
ATOM 2093 O O . LEU B 2 70 ? -25.563 -45.048 21.311 1.00 128.15 73 LEU C O 1
ATOM 2098 N N . ASN B 2 71 ? -25.393 -46.121 19.331 1.00 136.84 74 ASN C N 1
ATOM 2099 C CA . ASN B 2 71 ? -26.457 -47.069 19.619 1.00 144.36 74 ASN C CA 1
ATOM 2100 C C . ASN B 2 71 ? -25.999 -48.106 20.647 1.00 144.81 74 ASN C C 1
ATOM 2101 O O . ASN B 2 71 ? -24.807 -48.269 20.921 1.00 139.63 74 ASN C O 1
ATOM 2106 N N . ALA B 2 72 ? -26.979 -48.809 21.225 1.00 147.22 75 ALA C N 1
ATOM 2107 C CA . ALA B 2 72 ? -26.691 -49.733 22.318 1.00 142.31 75 ALA C CA 1
ATOM 2108 C C . ALA B 2 72 ? -25.888 -50.946 21.857 1.00 151.54 75 ALA C C 1
ATOM 2109 O O . ALA B 2 72 ? -25.124 -51.512 22.648 1.00 145.98 75 ALA C O 1
ATOM 2111 N N . ASN B 2 73 ? -26.036 -51.358 20.596 1.00 153.61 76 ASN C N 1
ATOM 2112 C CA . ASN B 2 73 ? -25.369 -52.578 20.146 1.00 156.43 76 ASN C CA 1
ATOM 2113 C C . ASN B 2 73 ? -23.863 -52.371 20.018 1.00 152.08 76 ASN C C 1
ATOM 2114 O O . ASN B 2 73 ? -23.076 -53.256 20.377 1.00 152.01 76 ASN C O 1
ATOM 2119 N N . GLN B 2 74 ? -23.445 -51.213 19.509 1.00 155.27 77 GLN C N 1
ATOM 2120 C CA . GLN B 2 74 ? -22.025 -50.940 19.338 1.00 142.57 77 GLN C CA 1
ATOM 2121 C C . GLN B 2 74 ? -21.388 -50.675 20.696 1.00 124.63 77 GLN C C 1
ATOM 2122 O O . GLN B 2 74 ? -21.904 -49.885 21.492 1.00 119.83 77 GLN C O 1
ATOM 2128 N N . ALA B 2 75 ? -20.265 -51.335 20.959 1.00 115.47 78 ALA C N 1
ATOM 2129 C CA . ALA B 2 75 ? -19.581 -51.228 22.237 1.00 104.73 78 ALA C CA 1
ATOM 2130 C C . ALA B 2 75 ? -18.239 -50.525 22.077 1.00 108.92 78 ALA C C 1
ATOM 2131 O O . ALA B 2 75 ? -17.699 -50.401 20.974 1.00 110.33 78 ALA C O 1
ATOM 2133 N N . PHE B 2 76 ? -17.710 -50.062 23.207 1.00 100.41 79 PHE C N 1
ATOM 2134 C CA . PHE B 2 76 ? -16.443 -49.349 23.233 1.00 89.07 79 PHE C CA 1
ATOM 2135 C C . PHE B 2 76 ? -15.753 -49.636 24.559 1.00 84.85 79 PHE C C 1
ATOM 2136 O O . PHE B 2 76 ? -16.389 -50.031 25.539 1.00 86.53 79 PHE C O 1
ATOM 2144 N N . PHE B 2 77 ? -14.439 -49.434 24.577 1.00 75.66 80 PHE C N 1
ATOM 2145 C CA . PHE B 2 77 ? -13.626 -49.657 25.766 1.00 60.99 80 PHE C CA 1
ATOM 2146 C C . PHE B 2 77 ? -13.267 -48.320 26.398 1.00 65.27 80 PHE C C 1
ATOM 2147 O O . PHE B 2 77 ? -12.864 -47.386 25.698 1.00 73.84 80 PHE C O 1
ATOM 2155 N N . LEU B 2 78 ? -13.416 -48.234 27.718 1.00 59.87 81 LEU C N 1
ATOM 2156 C CA . LEU B 2 78 ? -13.051 -47.044 28.486 1.00 55.21 81 LEU C CA 1
ATOM 2157 C C . LEU B 2 78 ? -11.971 -47.455 29.482 1.00 61.67 81 LEU C C 1
ATOM 2158 O O . LEU B 2 78 ? -12.270 -48.003 30.547 1.00 77.58 81 LEU C O 1
ATOM 2163 N N . LEU B 2 79 ? -10.719 -47.179 29.138 1.00 57.67 82 LEU C N 1
ATOM 2164 C CA . LEU B 2 79 ? -9.583 -47.560 29.961 1.00 63.67 82 LEU C CA 1
ATOM 2165 C C . LEU B 2 79 ? -9.190 -46.422 30.895 1.00 76.41 82 LEU C C 1
ATOM 2166 O O . LEU B 2 79 ? -9.322 -45.241 30.562 1.00 73.25 82 LEU C O 1
ATOM 2171 N N . VAL B 2 80 ? -8.702 -46.795 32.075 1.00 81.86 83 VAL C N 1
ATOM 2172 C CA . VAL B 2 80 ? -8.265 -45.850 33.096 1.00 65.55 83 VAL C CA 1
ATOM 2173 C C . VAL B 2 80 ? -6.753 -45.964 33.232 1.00 77.16 83 VAL C C 1
ATOM 2174 O O . VAL B 2 80 ? -6.229 -47.051 33.510 1.00 96.38 83 VAL C O 1
ATOM 2178 N N . ASN B 2 81 ? -6.054 -44.847 33.026 1.00 80.99 84 ASN C N 1
ATOM 2179 C CA . ASN B 2 81 ? -4.594 -44.773 33.086 1.00 71.71 84 ASN C CA 1
ATOM 2180 C C . ASN B 2 81 ? -3.914 -45.712 32.093 1.00 77.64 84 ASN C C 1
ATOM 2181 O O . ASN B 2 81 ? -2.747 -46.072 32.278 1.00 84.07 84 ASN C O 1
ATOM 2186 N N . GLY B 2 82 ? -4.616 -46.117 31.038 1.00 81.87 85 GLY C N 1
ATOM 2187 C CA . GLY B 2 82 ? -4.053 -47.034 30.068 1.00 78.47 85 GLY C CA 1
ATOM 2188 C C . GLY B 2 82 ? -4.183 -48.502 30.400 1.00 83.27 85 GLY C C 1
ATOM 2189 O O . GLY B 2 82 ? -3.417 -49.311 29.864 1.00 90.28 85 GLY C O 1
ATOM 2190 N N . HIS B 2 83 ? -5.123 -48.878 31.265 1.00 79.01 86 HIS C N 1
ATOM 2191 C CA . HIS B 2 83 ? -5.312 -50.275 31.637 1.00 91.62 86 HIS C CA 1
ATOM 2192 C C . HIS B 2 83 ? -6.759 -50.465 32.065 1.00 89.64 86 HIS C C 1
ATOM 2193 O O . HIS B 2 83 ? -7.288 -49.668 32.845 1.00 82.35 86 HIS C O 1
ATOM 2200 N N . SER B 2 84 ? -7.401 -51.503 31.533 1.00 98.88 87 SER C N 1
ATOM 2201 C CA . SER B 2 84 ? -8.830 -51.677 31.748 1.00 102.76 87 SER C CA 1
ATOM 2202 C C . SER B 2 84 ? -9.106 -52.171 33.162 1.00 118.35 87 SER C C 1
ATOM 2203 O O . SER B 2 84 ? -8.446 -53.092 33.653 1.00 132.74 87 SER C O 1
ATOM 2206 N N . MET B 2 85 ? -10.090 -51.552 33.813 1.00 111.99 88 MET C N 1
ATOM 2207 C CA . MET B 2 85 ? -10.594 -52.034 35.093 1.00 107.08 88 MET C CA 1
ATOM 2208 C C . MET B 2 85 ? -12.066 -51.667 35.235 1.00 97.82 88 MET C C 1
ATOM 2209 O O . MET B 2 85 ? -12.512 -51.224 36.299 1.00 84.55 88 MET C O 1
ATOM 2211 N N . VAL B 2 86 ? -12.834 -51.848 34.162 1.00 99.98 89 VAL C N 1
ATOM 2212 C CA . VAL B 2 86 ? -14.210 -51.368 34.106 1.00 107.99 89 VAL C CA 1
ATOM 2213 C C . VAL B 2 86 ? -15.131 -52.273 34.913 1.00 105.95 89 VAL C C 1
ATOM 2214 O O . VAL B 2 86 ? -16.041 -52.903 34.362 1.00 111.94 89 VAL C O 1
ATOM 2218 N N . SER B 2 87 ? -14.908 -52.338 36.223 1.00 102.35 90 SER C N 1
ATOM 2219 C CA . SER B 2 87 ? -15.888 -52.938 37.117 1.00 102.09 90 SER C CA 1
ATOM 2220 C C . SER B 2 87 ? -17.068 -51.984 37.230 1.00 101.95 90 SER C C 1
ATOM 2221 O O . SER B 2 87 ? -17.085 -51.107 38.098 1.00 75.27 90 SER C O 1
ATOM 2224 N N . VAL B 2 88 ? -18.054 -52.147 36.343 1.00 90.36 91 VAL C N 1
ATOM 2225 C CA . VAL B 2 88 ? -19.099 -51.142 36.157 1.00 84.00 91 VAL C CA 1
ATOM 2226 C C . VAL B 2 88 ? -19.854 -50.866 37.452 1.00 95.72 91 VAL C C 1
ATOM 2227 O O . VAL B 2 88 ? -20.401 -49.771 37.639 1.00 98.62 91 VAL C O 1
ATOM 2231 N N . SER B 2 89 ? -19.889 -51.834 38.368 1.00 100.16 92 SER C N 1
ATOM 2232 C CA . SER B 2 89 ? -20.653 -51.678 39.600 1.00 98.87 92 SER C CA 1
ATOM 2233 C C . SER B 2 89 ? -19.937 -50.844 40.657 1.00 105.60 92 SER C C 1
ATOM 2234 O O . SER B 2 89 ? -20.599 -50.334 41.567 1.00 119.44 92 SER C O 1
ATOM 2237 N N . THR B 2 90 ? -18.619 -50.691 40.565 1.00 96.66 93 THR C N 1
ATOM 2238 C CA . THR B 2 90 ? -17.886 -50.021 41.632 1.00 88.15 93 THR C CA 1
ATOM 2239 C C . THR B 2 90 ? -18.170 -48.519 41.612 1.00 90.48 93 THR C C 1
ATOM 2240 O O . THR B 2 90 ? -18.378 -47.935 40.543 1.00 97.09 93 THR C O 1
ATOM 2244 N N . PRO B 2 91 ? -18.238 -47.877 42.777 1.00 89.88 94 PRO C N 1
ATOM 2245 C CA . PRO B 2 91 ? -18.388 -46.419 42.802 1.00 91.26 94 PRO C CA 1
ATOM 2246 C C . PRO B 2 91 ? -17.138 -45.728 42.283 1.00 80.16 94 PRO C C 1
ATOM 2247 O O . PRO B 2 91 ? -16.020 -46.234 42.408 1.00 80.67 94 PRO C O 1
ATOM 2251 N N . ILE B 2 92 ? -17.341 -44.548 41.691 1.00 76.00 95 ILE C N 1
ATOM 2252 C CA . ILE B 2 92 ? -16.225 -43.809 41.115 1.00 58.53 95 ILE C CA 1
ATOM 2253 C C . ILE B 2 92 ? -15.281 -43.283 42.189 1.00 71.03 95 ILE C C 1
ATOM 2254 O O . ILE B 2 92 ? -14.125 -42.963 41.889 1.00 73.34 95 ILE C O 1
ATOM 2259 N N . SER B 2 93 ? -15.737 -43.190 43.441 1.00 69.44 96 SER C N 1
ATOM 2260 C CA . SER B 2 93 ? -14.850 -42.754 44.516 1.00 60.72 96 SER C CA 1
ATOM 2261 C C . SER B 2 93 ? -13.709 -43.742 44.722 1.00 68.67 96 SER C C 1
ATOM 2262 O O . SER B 2 93 ? -12.556 -43.341 44.920 1.00 75.54 96 SER C O 1
ATOM 2265 N N . GLU B 2 94 ? -14.010 -45.042 44.668 1.00 64.69 97 GLU C N 1
ATOM 2266 C CA . GLU B 2 94 ? -12.962 -46.049 44.797 1.00 74.23 97 GLU C CA 1
ATOM 2267 C C . GLU B 2 94 ? -12.016 -46.017 43.603 1.00 84.28 97 GLU C C 1
ATOM 2268 O O . GLU B 2 94 ? -10.797 -46.154 43.765 1.00 97.00 97 GLU C O 1
ATOM 2274 N N . VAL B 2 95 ? -12.559 -45.835 42.396 1.00 84.07 98 VAL C N 1
ATOM 2275 C CA . VAL B 2 95 ? -11.716 -45.723 41.208 1.00 65.99 98 VAL C CA 1
ATOM 2276 C C . VAL B 2 95 ? -10.773 -44.536 41.338 1.00 67.51 98 VAL C C 1
ATOM 2277 O O . VAL B 2 95 ? -9.598 -44.613 40.961 1.00 71.87 98 VAL C O 1
ATOM 2281 N N . TYR B 2 96 ? -11.272 -43.422 41.876 1.00 65.47 99 TYR C N 1
ATOM 2282 C CA . TYR B 2 96 ? -10.431 -42.246 42.060 1.00 58.08 99 TYR C CA 1
ATOM 2283 C C . TYR B 2 96 ? -9.356 -42.500 43.109 1.00 70.34 99 TYR C C 1
ATOM 2284 O O . TYR B 2 96 ? -8.183 -42.175 42.900 1.00 70.07 99 TYR C O 1
ATOM 2293 N N . GLU B 2 97 ? -9.736 -43.089 44.244 1.00 74.45 100 GLU C N 1
ATOM 2294 C CA . GLU B 2 97 ? -8.764 -43.349 45.300 1.00 81.81 100 GLU C CA 1
ATOM 2295 C C . GLU B 2 97 ? -7.735 -44.400 44.905 1.00 79.28 100 GLU C C 1
ATOM 2296 O O . GLU B 2 97 ? -6.657 -44.448 45.507 1.00 83.10 100 GLU C O 1
ATOM 2302 N N . SER B 2 98 ? -8.036 -45.239 43.916 1.00 77.15 101 SER C N 1
ATOM 2303 C CA . SER B 2 98 ? -7.123 -46.304 43.518 1.00 77.75 101 SER C CA 1
ATOM 2304 C C . SER B 2 98 ? -6.260 -45.950 42.314 1.00 71.58 101 SER C C 1
ATOM 2305 O O . SER B 2 98 ? -5.088 -46.336 42.270 1.00 71.26 101 SER C O 1
ATOM 2308 N N . GLU B 2 99 ? -6.801 -45.224 41.332 1.00 67.92 102 GLU C N 1
ATOM 2309 C CA . GLU B 2 99 ? -6.136 -45.046 40.046 1.00 68.38 102 GLU C CA 1
ATOM 2310 C C . GLU B 2 99 ? -5.939 -43.579 39.672 1.00 62.84 102 GLU C C 1
ATOM 2311 O O . GLU B 2 99 ? -5.720 -43.273 38.496 1.00 73.97 102 GLU C O 1
ATOM 2317 N N . LYS B 2 100 ? -6.018 -42.663 40.633 1.00 54.90 103 LYS C N 1
ATOM 2318 C CA . LYS B 2 100 ? -5.803 -41.260 40.312 1.00 52.78 103 LYS C CA 1
ATOM 2319 C C . LYS B 2 100 ? -4.345 -41.010 39.936 1.00 53.60 103 LYS C C 1
ATOM 2320 O O . LYS B 2 100 ? -3.434 -41.743 40.330 1.00 67.81 103 LYS C O 1
ATOM 2326 N N . ASP B 2 101 ? -4.135 -39.953 39.157 1.00 52.72 104 ASP C N 1
ATOM 2327 C CA . ASP B 2 101 ? -2.801 -39.583 38.716 1.00 54.70 104 ASP C CA 1
ATOM 2328 C C . ASP B 2 101 ? -2.037 -38.929 39.868 1.00 63.36 104 ASP C C 1
ATOM 2329 O O . ASP B 2 101 ? -2.573 -38.701 40.956 1.00 66.96 104 ASP C O 1
ATOM 2334 N N . GLU B 2 102 ? -0.759 -38.627 39.628 1.00 57.56 105 GLU C N 1
ATOM 2335 C CA . GLU B 2 102 ? 0.048 -37.974 40.652 1.00 58.71 105 GLU C CA 1
ATOM 2336 C C . GLU B 2 102 ? -0.431 -36.553 40.924 1.00 71.20 105 GLU C C 1
ATOM 2337 O O . GLU B 2 102 ? -0.361 -36.085 42.066 1.00 79.96 105 GLU C O 1
ATOM 2343 N N . ASP B 2 103 ? -0.925 -35.857 39.897 1.00 65.16 106 ASP C N 1
ATOM 2344 C CA . ASP B 2 103 ? -1.341 -34.470 40.067 1.00 58.82 106 ASP C CA 1
ATOM 2345 C C . ASP B 2 103 ? -2.689 -34.349 40.766 1.00 56.65 106 ASP C C 1
ATOM 2346 O O . ASP B 2 103 ? -2.967 -33.318 41.390 1.00 67.03 106 ASP C O 1
ATOM 2351 N N . GLY B 2 104 ? -3.532 -35.373 40.679 1.00 50.22 107 GLY C N 1
ATOM 2352 C CA . GLY B 2 104 ? -4.843 -35.358 41.303 1.00 64.79 107 GLY C CA 1
ATOM 2353 C C . GLY B 2 104 ? -6.005 -35.603 40.362 1.00 56.13 107 GLY C C 1
ATOM 2354 O O . GLY B 2 104 ? -7.119 -35.866 40.839 1.00 50.87 107 GLY C O 1
ATOM 2355 N N . PHE B 2 105 ? -5.808 -35.523 39.049 1.00 56.63 108 PHE C N 1
ATOM 2356 C CA . PHE B 2 105 ? -6.885 -35.781 38.110 1.00 45.49 108 PHE C CA 1
ATOM 2357 C C . PHE B 2 105 ? -7.083 -37.285 37.916 1.00 46.15 108 PHE C C 1
ATOM 2358 O O . PHE B 2 105 ? -6.275 -38.111 38.349 1.00 55.10 108 PHE C O 1
ATOM 2366 N N . LEU B 2 106 ? -8.182 -37.634 37.249 1.00 36.90 109 LEU C N 1
ATOM 2367 C CA . LEU B 2 106 ? -8.496 -39.013 36.885 1.00 36.45 109 LEU C CA 1
ATOM 2368 C C . LEU B 2 106 ? -8.571 -39.091 35.366 1.00 43.71 109 LEU C C 1
ATOM 2369 O O . LEU B 2 106 ? -9.478 -38.518 34.754 1.00 58.58 109 LEU C O 1
ATOM 2374 N N . TYR B 2 107 ? -7.620 -39.796 34.759 1.00 36.50 110 TYR C N 1
ATOM 2375 C CA . TYR B 2 107 ? -7.471 -39.833 33.310 1.00 49.50 110 TYR C CA 1
ATOM 2376 C C . TYR B 2 107 ? -8.099 -41.100 32.744 1.00 53.56 110 TYR C C 1
ATOM 2377 O O . TYR B 2 107 ? -7.858 -42.201 33.252 1.00 52.16 110 TYR C O 1
ATOM 2386 N N . MET B 2 108 ? -8.903 -40.939 31.693 1.00 38.87 111 MET C N 1
ATOM 2387 C CA . MET B 2 108 ? -9.535 -42.061 31.014 1.00 38.25 111 MET C CA 1
ATOM 2388 C C . MET B 2 108 ? -9.444 -41.855 29.509 1.00 50.25 111 MET C C 1
ATOM 2389 O O . MET B 2 108 ? -9.265 -40.736 29.021 1.00 64.40 111 MET C O 1
ATOM 2394 N N . VAL B 2 109 ? -9.577 -42.959 28.776 1.00 49.12 112 VAL C N 1
ATOM 2395 C CA . VAL B 2 109 ? -9.450 -42.972 27.321 1.00 49.82 112 VAL C CA 1
ATOM 2396 C C . VAL B 2 109 ? -10.505 -43.912 26.751 1.00 56.07 112 VAL C C 1
ATOM 2397 O O . VAL B 2 109 ? -10.796 -44.957 27.340 1.00 75.95 112 VAL C O 1
ATOM 2401 N N . TYR B 2 110 ? -11.081 -43.551 25.604 1.00 44.24 113 TYR C N 1
ATOM 2402 C CA . TYR B 2 110 ? -12.084 -44.384 24.953 1.00 46.35 113 TYR C CA 1
ATOM 2403 C C . TYR B 2 110 ? -11.583 -44.856 23.593 1.00 65.09 113 TYR C C 1
ATOM 2404 O O . TYR B 2 110 ? -10.939 -44.102 22.855 1.00 77.96 113 TYR C O 1
ATOM 2413 N N . ALA B 2 111 ? -11.891 -46.113 23.276 1.00 55.81 114 ALA C N 1
ATOM 2414 C CA . ALA B 2 111 ? -11.464 -46.768 22.044 1.00 62.48 114 ALA C CA 1
ATOM 2415 C C . ALA B 2 111 ? -12.521 -47.797 21.662 1.00 74.57 114 ALA C C 1
ATOM 2416 O O . ALA B 2 111 ? -13.575 -47.890 22.296 1.00 80.89 114 ALA C O 1
ATOM 2418 N N . SER B 2 112 ? -12.248 -48.570 20.609 1.00 76.75 115 SER C N 1
ATOM 2419 C CA . SER B 2 112 ? -13.253 -49.517 20.136 1.00 82.51 115 SER C CA 1
ATOM 2420 C C . SER B 2 112 ? -12.668 -50.746 19.446 1.00 94.31 115 SER C C 1
ATOM 2421 O O . SER B 2 112 ? -12.737 -51.853 19.989 1.00 86.72 115 SER C O 1
ATOM 2424 N N . GLN B 2 113 ? -12.095 -50.574 18.257 1.00 105.79 116 GLN C N 1
ATOM 2425 C CA . GLN B 2 113 ? -11.673 -51.705 17.436 1.00 95.26 116 GLN C CA 1
ATOM 2426 C C . GLN B 2 113 ? -10.223 -52.064 17.736 1.00 97.93 116 GLN C C 1
ATOM 2427 O O . GLN B 2 113 ? -9.328 -51.221 17.603 1.00 74.15 116 GLN C O 1
ATOM 2429 N N . GLU B 2 114 ? -9.998 -53.317 18.128 1.00 100.21 117 GLU C N 1
ATOM 2430 C CA . GLU B 2 114 ? -8.662 -53.849 18.388 1.00 93.80 117 GLU C CA 1
ATOM 2431 C C . GLU B 2 114 ? -7.878 -52.993 19.380 1.00 82.00 117 GLU C C 1
ATOM 2432 O O . GLU B 2 114 ? -8.325 -52.756 20.502 1.00 62.96 117 GLU C O 1
ATOM 2434 N N . GLU C 2 1 ? -11.001 -23.682 9.459 1.00 122.64 4 GLU D N 1
ATOM 2435 C CA . GLU C 2 1 ? -10.752 -22.430 10.165 1.00 123.71 4 GLU D CA 1
ATOM 2436 C C . GLU C 2 1 ? -11.876 -21.429 9.921 1.00 124.54 4 GLU D C 1
ATOM 2437 O O . GLU C 2 1 ? -12.188 -21.098 8.777 1.00 133.92 4 GLU D O 1
ATOM 2443 N N . LYS C 2 2 ? -12.482 -20.949 11.004 1.00 123.49 5 LYS D N 1
ATOM 2444 C CA . LYS C 2 2 ? -13.601 -20.021 10.935 1.00 114.37 5 LYS D CA 1
ATOM 2445 C C . LYS C 2 2 ? -13.166 -18.634 11.387 1.00 99.15 5 LYS D C 1
ATOM 2446 O O . LYS C 2 2 ? -12.413 -18.491 12.356 1.00 88.15 5 LYS D O 1
ATOM 2452 N N . THR C 2 3 ? -13.645 -17.614 10.677 1.00 93.24 6 THR D N 1
ATOM 2453 C CA . THR C 2 3 ? -13.348 -16.228 11.003 1.00 89.77 6 THR D CA 1
ATOM 2454 C C . THR C 2 3 ? -14.159 -15.779 12.218 1.00 95.76 6 THR D C 1
ATOM 2455 O O . THR C 2 3 ? -14.890 -16.557 12.839 1.00 106.86 6 THR D O 1
ATOM 2459 N N . PHE C 2 4 ? -14.026 -14.496 12.564 1.00 79.73 7 PHE D N 1
ATOM 2460 C CA . PHE C 2 4 ? -14.730 -13.963 13.727 1.00 61.76 7 PHE D CA 1
ATOM 2461 C C . PHE C 2 4 ? -16.236 -13.918 13.493 1.00 64.70 7 PHE D C 1
ATOM 2462 O O . PHE C 2 4 ? -17.020 -14.339 14.351 1.00 79.14 7 PHE D O 1
ATOM 2470 N N . LYS C 2 5 ? -16.661 -13.405 12.335 1.00 65.48 8 LYS D N 1
ATOM 2471 C CA . LYS C 2 5 ? -18.087 -13.326 12.039 1.00 70.30 8 LYS D CA 1
ATOM 2472 C C . LYS C 2 5 ? -18.731 -14.700 11.912 1.00 88.51 8 LYS D C 1
ATOM 2473 O O . LYS C 2 5 ? -19.959 -14.804 11.989 1.00 102.71 8 LYS D O 1
ATOM 2479 N N . GLN C 2 6 ? -17.935 -15.750 11.713 1.00 87.88 9 GLN D N 1
ATOM 2480 C CA . GLN C 2 6 ? -18.458 -17.107 11.674 1.00 91.00 9 GLN D CA 1
ATOM 2481 C C . GLN C 2 6 ? -18.488 -17.767 13.045 1.00 87.11 9 GLN D C 1
ATOM 2482 O O . GLN C 2 6 ? -19.267 -18.705 13.249 1.00 87.74 9 GLN D O 1
ATOM 2488 N N . ARG C 2 7 ? -17.663 -17.302 13.986 1.00 80.95 10 ARG D N 1
ATOM 2489 C CA . ARG C 2 7 ? -17.669 -17.869 15.330 1.00 77.57 10 ARG D CA 1
ATOM 2490 C C . ARG C 2 7 ? -18.773 -17.277 16.197 1.00 86.05 10 ARG D C 1
ATOM 2491 O O . ARG C 2 7 ? -19.236 -17.938 17.133 1.00 99.41 10 ARG D O 1
ATOM 2499 N N . ARG C 2 8 ? -19.204 -16.050 15.910 1.00 76.27 11 ARG D N 1
ATOM 2500 C CA . ARG C 2 8 ? -20.258 -15.397 16.670 1.00 81.23 11 ARG D CA 1
ATOM 2501 C C . ARG C 2 8 ? -21.291 -14.811 15.719 1.00 87.21 11 ARG D C 1
ATOM 2502 O O . ARG C 2 8 ? -20.965 -14.377 14.611 1.00 93.30 11 ARG D O 1
ATOM 2510 N N . THR C 2 9 ? -22.544 -14.798 16.168 1.00 78.20 12 THR D N 1
ATOM 2511 C CA . THR C 2 9 ? -23.637 -14.283 15.360 1.00 75.35 12 THR D CA 1
ATOM 2512 C C . THR C 2 9 ? -23.618 -12.755 15.356 1.00 77.98 12 THR D C 1
ATOM 2513 O O . THR C 2 9 ? -22.798 -12.111 16.017 1.00 74.63 12 THR D O 1
ATOM 2517 N N . PHE C 2 10 ? -24.539 -12.162 14.593 1.00 88.12 13 PHE D N 1
ATOM 2518 C CA . PHE C 2 10 ? -24.567 -10.709 14.460 1.00 82.94 13 PHE D CA 1
ATOM 2519 C C . PHE C 2 10 ? -25.038 -10.043 15.748 1.00 82.91 13 PHE D C 1
ATOM 2520 O O . PHE C 2 10 ? -24.410 -9.095 16.233 1.00 72.76 13 PHE D O 1
ATOM 2528 N N . GLU C 2 11 ? -26.154 -10.518 16.310 1.00 73.26 14 GLU D N 1
ATOM 2529 C CA . GLU C 2 11 ? -26.672 -9.929 17.541 1.00 73.46 14 GLU D CA 1
ATOM 2530 C C . GLU C 2 11 ? -25.689 -10.102 18.693 1.00 76.81 14 GLU D C 1
ATOM 2531 O O . GLU C 2 11 ? -25.526 -9.197 19.522 1.00 86.90 14 GLU D O 1
ATOM 2537 N N . GLN C 2 12 ? -25.028 -11.260 18.764 1.00 63.98 15 GLN D N 1
ATOM 2538 C CA . GLN C 2 12 ? -24.000 -11.461 19.779 1.00 65.04 15 GLN D CA 1
ATOM 2539 C C . GLN C 2 12 ? -22.867 -10.455 19.621 1.00 78.62 15 GLN D C 1
ATOM 2540 O O . GLN C 2 12 ? -22.364 -9.915 20.613 1.00 98.35 15 GLN D O 1
ATOM 2546 N N . ARG C 2 13 ? -22.461 -10.176 18.379 1.00 71.63 16 ARG D N 1
ATOM 2547 C CA . ARG C 2 13 ? -21.395 -9.206 18.152 1.00 60.67 16 ARG D CA 1
ATOM 2548 C C . ARG C 2 13 ? -21.836 -7.795 18.527 1.00 59.28 16 ARG D C 1
ATOM 2549 O O . ARG C 2 13 ? -21.049 -7.021 19.085 1.00 63.88 16 ARG D O 1
ATOM 2557 N N . VAL C 2 14 ? -23.089 -7.441 18.228 1.00 56.52 17 VAL D N 1
ATOM 2558 C CA . VAL C 2 14 ? -23.593 -6.123 18.607 1.00 62.80 17 VAL D CA 1
ATOM 2559 C C . VAL C 2 14 ? -23.631 -5.985 20.125 1.00 79.15 17 VAL D C 1
ATOM 2560 O O . VAL C 2 14 ? -23.273 -4.937 20.680 1.00 96.94 17 VAL D O 1
ATOM 2564 N N . GLU C 2 15 ? -24.053 -7.044 20.821 1.00 65.93 18 GLU D N 1
ATOM 2565 C CA . GLU C 2 15 ? -24.068 -7.005 22.280 1.00 66.35 18 GLU D CA 1
ATOM 2566 C C . GLU C 2 15 ? -22.655 -6.907 22.841 1.00 74.80 18 GLU D C 1
ATOM 2567 O O . GLU C 2 15 ? -22.424 -6.214 23.840 1.00 79.58 18 GLU D O 1
ATOM 2573 N N . ASP C 2 16 ? -21.698 -7.599 22.217 1.00 67.96 19 ASP D N 1
ATOM 2574 C CA . ASP C 2 16 ? -20.306 -7.477 22.636 1.00 68.32 19 ASP D CA 1
ATOM 2575 C C . ASP C 2 16 ? -19.811 -6.046 22.471 1.00 71.39 19 ASP D C 1
ATOM 2576 O O . ASP C 2 16 ? -19.147 -5.504 23.362 1.00 71.27 19 ASP D O 1
ATOM 2581 N N . VAL C 2 17 ? -20.123 -5.423 21.331 1.00 66.52 20 VAL D N 1
ATOM 2582 C CA . VAL C 2 17 ? -19.730 -4.033 21.108 1.00 70.87 20 VAL D CA 1
ATOM 2583 C C . VAL C 2 17 ? -20.335 -3.132 22.174 1.00 70.41 20 VAL D C 1
ATOM 2584 O O . VAL C 2 17 ? -19.656 -2.257 22.727 1.00 65.07 20 VAL D O 1
ATOM 2588 N N . ARG C 2 18 ? -21.617 -3.337 22.488 1.00 71.71 21 ARG D N 1
ATOM 2589 C CA . ARG C 2 18 ? -22.278 -2.495 23.481 1.00 70.65 21 ARG D CA 1
ATOM 2590 C C . ARG C 2 18 ? -21.636 -2.655 24.854 1.00 66.11 21 ARG D C 1
ATOM 2591 O O . ARG C 2 18 ? -21.343 -1.664 25.536 1.00 89.71 21 ARG D O 1
ATOM 2599 N N . LEU C 2 19 ? -21.395 -3.900 25.273 1.00 57.17 22 LEU D N 1
ATOM 2600 C CA . LEU C 2 19 ? -20.795 -4.137 26.582 1.00 57.55 22 LEU D CA 1
ATOM 2601 C C . LEU C 2 19 ? -19.382 -3.570 26.661 1.00 69.02 22 LEU D C 1
ATOM 2602 O O . LEU C 2 19 ? -18.993 -2.993 27.686 1.00 88.84 22 LEU D O 1
ATOM 2607 N N . ILE C 2 20 ? -18.599 -3.712 25.588 1.00 66.12 23 ILE D N 1
ATOM 2608 C CA . ILE C 2 20 ? -17.233 -3.200 25.602 1.00 60.40 23 ILE D CA 1
ATOM 2609 C C . ILE C 2 20 ? -17.230 -1.678 25.646 1.00 79.19 23 ILE D C 1
ATOM 2610 O O . ILE C 2 20 ? -16.461 -1.069 26.401 1.00 99.60 23 ILE D O 1
ATOM 2615 N N . ARG C 2 21 ? -18.085 -1.036 24.844 1.00 67.90 24 ARG D N 1
ATOM 2616 C CA . ARG C 2 21 ? -18.175 0.419 24.886 1.00 71.77 24 ARG D CA 1
ATOM 2617 C C . ARG C 2 21 ? -18.667 0.909 26.240 1.00 76.59 24 ARG D C 1
ATOM 2618 O O . ARG C 2 21 ? -18.303 2.008 26.672 1.00 86.34 24 ARG D O 1
ATOM 2626 N N . GLU C 2 22 ? -19.495 0.114 26.923 1.00 79.05 25 GLU D N 1
ATOM 2627 C CA . GLU C 2 22 ? -19.910 0.482 28.271 1.00 84.20 25 GLU D CA 1
ATOM 2628 C C . GLU C 2 22 ? -18.764 0.336 29.265 1.00 77.75 25 GLU D C 1
ATOM 2629 O O . GLU C 2 22 ? -18.654 1.132 30.205 1.00 81.51 25 GLU D O 1
ATOM 2635 N N . GLN C 2 23 ? -17.899 -0.661 29.070 1.00 70.99 26 GLN D N 1
ATOM 2636 C CA . GLN C 2 23 ? -16.793 -0.880 29.997 1.00 82.26 26 GLN D CA 1
ATOM 2637 C C . GLN C 2 23 ? -15.616 0.042 29.701 1.00 89.79 26 GLN D C 1
ATOM 2638 O O . GLN C 2 23 ? -15.052 0.652 30.616 1.00 93.73 26 GLN D O 1
ATOM 2644 N N . HIS C 2 24 ? -15.226 0.151 28.429 1.00 74.10 27 HIS D N 1
ATOM 2645 C CA . HIS C 2 24 ? -14.085 0.961 28.007 1.00 73.71 27 HIS D CA 1
ATOM 2646 C C . HIS C 2 24 ? -14.585 2.045 27.060 1.00 77.20 27 HIS D C 1
ATOM 2647 O O . HIS C 2 24 ? -14.507 1.897 25.830 1.00 85.59 27 HIS D O 1
ATOM 2654 N N . PRO C 2 25 ? -15.110 3.150 27.595 1.00 66.56 28 PRO D N 1
ATOM 2655 C CA . PRO C 2 25 ? -15.575 4.229 26.713 1.00 66.04 28 PRO D CA 1
ATOM 2656 C C . PRO C 2 25 ? -14.441 4.964 26.024 1.00 76.39 28 PRO D C 1
ATOM 2657 O O . PRO C 2 25 ? -14.639 5.492 24.923 1.00 82.48 28 PRO D O 1
ATOM 2661 N N . THR C 2 26 ? -13.260 5.015 26.636 1.00 76.08 29 THR D N 1
ATOM 2662 C CA . THR C 2 26 ? -12.117 5.722 26.072 1.00 81.03 29 THR D CA 1
ATOM 2663 C C . THR C 2 26 ? -11.363 4.904 25.030 1.00 79.08 29 THR D C 1
ATOM 2664 O O . THR C 2 26 ? -10.305 5.348 24.570 1.00 85.12 29 THR D O 1
ATOM 2668 N N . LYS C 2 27 ? -11.865 3.732 24.649 1.00 66.28 30 LYS D N 1
ATOM 2669 C CA . LYS C 2 27 ? -11.163 2.865 23.716 1.00 53.01 30 LYS D CA 1
ATOM 2670 C C . LYS C 2 27 ? -12.105 2.370 22.627 1.00 42.42 30 LYS D C 1
ATOM 2671 O O . LYS C 2 27 ? -13.329 2.355 22.781 1.00 44.12 30 LYS D O 1
ATOM 2677 N N . ILE C 2 28 ? -11.499 1.965 21.522 1.00 38.47 31 ILE D N 1
ATOM 2678 C CA . ILE C 2 28 ? -12.191 1.508 20.321 1.00 46.71 31 ILE D CA 1
ATOM 2679 C C . ILE C 2 28 ? -11.873 0.030 20.135 1.00 50.25 31 ILE D C 1
ATOM 2680 O O . ILE C 2 28 ? -10.701 -0.355 20.235 1.00 67.72 31 ILE D O 1
ATOM 2685 N N . PRO C 2 29 ? -12.877 -0.823 19.895 1.00 32.99 32 PRO D N 1
ATOM 2686 C CA . PRO C 2 29 ? -12.605 -2.243 19.633 1.00 41.21 32 PRO D CA 1
ATOM 2687 C C . PRO C 2 29 ? -12.302 -2.516 18.167 1.00 53.62 32 PRO D C 1
ATOM 2688 O O . PRO C 2 29 ? -13.055 -2.105 17.279 1.00 63.73 32 PRO D O 1
ATOM 2692 N N . VAL C 2 30 ? -11.195 -3.208 17.906 1.00 48.37 33 VAL D N 1
ATOM 2693 C CA . VAL C 2 30 ? -10.715 -3.477 16.558 1.00 48.74 33 VAL D CA 1
ATOM 2694 C C . VAL C 2 30 ? -10.451 -4.970 16.431 1.00 49.40 33 VAL D C 1
ATOM 2695 O O . VAL C 2 30 ? -9.830 -5.573 17.315 1.00 60.93 33 VAL D O 1
ATOM 2699 N N . ILE C 2 31 ? -10.927 -5.565 15.341 1.00 42.73 34 ILE D N 1
ATOM 2700 C CA . ILE C 2 31 ? -10.677 -6.966 15.027 1.00 47.50 34 ILE D CA 1
ATOM 2701 C C . ILE C 2 31 ? -9.668 -7.013 13.888 1.00 60.96 34 ILE D C 1
ATOM 2702 O O . ILE C 2 31 ? -9.920 -6.474 12.803 1.00 74.16 34 ILE D O 1
ATOM 2707 N N . ILE C 2 32 ? -8.529 -7.655 14.134 1.00 56.66 35 ILE D N 1
ATOM 2708 C CA . ILE C 2 32 ? -7.439 -7.732 13.169 1.00 41.62 35 ILE D CA 1
ATOM 2709 C C . ILE C 2 32 ? -7.105 -9.200 12.949 1.00 55.43 35 ILE D C 1
ATOM 2710 O O . ILE C 2 32 ? -6.820 -9.926 13.910 1.00 75.23 35 ILE D O 1
ATOM 2715 N N . GLU C 2 33 ? -7.140 -9.635 11.692 1.00 54.92 36 GLU D N 1
ATOM 2716 C CA . GLU C 2 33 ? -6.880 -11.021 11.334 1.00 63.54 36 GLU D CA 1
ATOM 2717 C C . GLU C 2 33 ? -5.946 -11.069 10.134 1.00 69.40 36 GLU D C 1
ATOM 2718 O O . GLU C 2 33 ? -5.749 -10.074 9.433 1.00 69.32 36 GLU D O 1
ATOM 2724 N N . ARG C 2 34 ? -5.365 -12.243 9.906 1.00 76.77 37 ARG D N 1
ATOM 2725 C CA . ARG C 2 34 ? -4.501 -12.426 8.752 1.00 89.47 37 ARG D CA 1
ATOM 2726 C C . ARG C 2 34 ? -5.346 -12.636 7.498 1.00 95.70 37 ARG D C 1
ATOM 2727 O O . ARG C 2 34 ? -6.511 -13.040 7.562 1.00 95.63 37 ARG D O 1
ATOM 2735 N N . TYR C 2 35 ? -4.745 -12.347 6.346 1.00 102.43 38 TYR D N 1
ATOM 2736 C CA . TYR C 2 35 ? -5.444 -12.522 5.082 1.00 92.51 38 TYR D CA 1
ATOM 2737 C C . TYR C 2 35 ? -5.765 -13.998 4.852 1.00 111.99 38 TYR D C 1
ATOM 2738 O O . TYR C 2 35 ? -5.153 -14.897 5.437 1.00 110.14 38 TYR D O 1
ATOM 2747 N N . LYS C 2 36 ? -6.754 -14.238 3.987 1.00 110.42 39 LYS D N 1
ATOM 2748 C CA . LYS C 2 36 ? -7.216 -15.601 3.736 1.00 112.58 39 LYS D CA 1
ATOM 2749 C C . LYS C 2 36 ? -6.111 -16.471 3.147 1.00 130.00 39 LYS D C 1
ATOM 2750 O O . LYS C 2 36 ? -6.022 -17.665 3.457 1.00 130.52 39 LYS D O 1
ATOM 2752 N N . GLY C 2 37 ? -5.261 -15.896 2.300 1.00 129.96 40 GLY D N 1
ATOM 2753 C CA . GLY C 2 37 ? -4.259 -16.676 1.601 1.00 136.46 40 GLY D CA 1
ATOM 2754 C C . GLY C 2 37 ? -2.834 -16.184 1.763 1.00 128.42 40 GLY D C 1
ATOM 2755 O O . GLY C 2 37 ? -1.989 -16.433 0.897 1.00 141.56 40 GLY D O 1
ATOM 2756 N N . GLU C 2 38 ? -2.548 -15.490 2.861 1.00 131.51 41 GLU D N 1
ATOM 2757 C CA . GLU C 2 38 ? -1.203 -14.989 3.107 1.00 113.83 41 GLU D CA 1
ATOM 2758 C C . GLU C 2 38 ? -0.334 -16.074 3.729 1.00 128.36 41 GLU D C 1
ATOM 2759 O O . GLU C 2 38 ? -0.736 -16.728 4.697 1.00 134.61 41 GLU D O 1
ATOM 2765 N N . LYS C 2 39 ? 0.861 -16.264 3.169 1.00 121.55 42 LYS D N 1
ATOM 2766 C CA . LYS C 2 39 ? 1.798 -17.273 3.644 1.00 120.21 42 LYS D CA 1
ATOM 2767 C C . LYS C 2 39 ? 3.079 -16.690 4.218 1.00 123.18 42 LYS D C 1
ATOM 2768 O O . LYS C 2 39 ? 3.683 -17.309 5.096 1.00 121.63 42 LYS D O 1
ATOM 2774 N N . GLN C 2 40 ? 3.507 -15.519 3.739 1.00 119.78 43 GLN D N 1
ATOM 2775 C CA . GLN C 2 40 ? 4.761 -14.927 4.190 1.00 121.42 43 GLN D CA 1
ATOM 2776 C C . GLN C 2 40 ? 4.701 -14.450 5.634 1.00 114.15 43 GLN D C 1
ATOM 2777 O O . GLN C 2 40 ? 5.750 -14.327 6.276 1.00 122.25 43 GLN D O 1
ATOM 2779 N N . LEU C 2 41 ? 3.507 -14.178 6.160 1.00 110.74 44 LEU D N 1
ATOM 2780 C CA . LEU C 2 41 ? 3.378 -13.658 7.510 1.00 98.24 44 LEU D CA 1
ATOM 2781 C C . LEU C 2 41 ? 2.704 -14.677 8.418 1.00 99.78 44 LEU D C 1
ATOM 2782 O O . LEU C 2 41 ? 1.799 -15.396 7.978 1.00 105.63 44 LEU D O 1
ATOM 2787 N N . PRO C 2 42 ? 3.114 -14.764 9.677 1.00 93.32 45 PRO D N 1
ATOM 2788 C CA . PRO C 2 42 ? 2.500 -15.716 10.605 1.00 81.60 45 PRO D CA 1
ATOM 2789 C C . PRO C 2 42 ? 1.163 -15.189 11.115 1.00 81.19 45 PRO D C 1
ATOM 2790 O O . PRO C 2 42 ? 0.739 -14.076 10.805 1.00 92.52 45 PRO D O 1
ATOM 2794 N N . VAL C 2 43 ? 0.500 -16.019 11.914 1.00 79.63 46 VAL D N 1
ATOM 2795 C CA . VAL C 2 43 ? -0.804 -15.699 12.481 1.00 77.88 46 VAL D CA 1
ATOM 2796 C C . VAL C 2 43 ? -0.600 -15.248 13.920 1.00 80.36 46 VAL D C 1
ATOM 2797 O O . VAL C 2 43 ? -0.044 -15.988 14.739 1.00 88.61 46 VAL D O 1
ATOM 2801 N N . LEU C 2 44 ? -1.040 -14.036 14.233 1.00 73.49 47 LEU D N 1
ATOM 2802 C CA . LEU C 2 44 ? -0.948 -13.547 15.597 1.00 69.18 47 LEU D CA 1
ATOM 2803 C C . LEU C 2 44 ? -1.8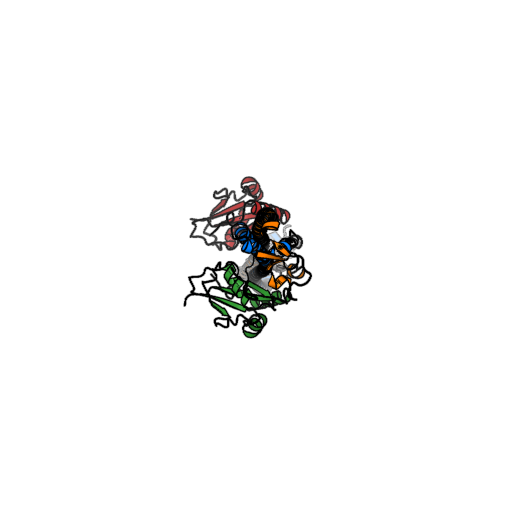65 -14.364 16.493 1.00 66.47 47 LEU D C 1
ATOM 2804 O O . LEU C 2 44 ? -2.913 -14.847 16.065 1.00 63.72 47 LEU D O 1
ATOM 2809 N N . ASP C 2 45 ? -1.459 -14.525 17.748 1.00 68.92 48 ASP D N 1
ATOM 2810 C CA . ASP C 2 45 ? -2.283 -15.242 18.716 1.00 57.79 48 ASP D CA 1
ATOM 2811 C C . ASP C 2 45 ? -3.493 -14.411 19.121 1.00 56.44 48 ASP D C 1
ATOM 2812 O O . ASP C 2 45 ? -4.619 -14.918 19.182 1.00 66.78 48 ASP D O 1
ATOM 2815 N N . LYS C 2 46 ? -3.283 -13.124 19.383 1.00 49.04 49 LYS D N 1
ATOM 2816 C CA . LYS C 2 46 ? -4.380 -12.251 19.776 1.00 43.69 49 LYS D CA 1
ATOM 2817 C C . LYS C 2 46 ? -5.100 -11.723 18.542 1.00 53.84 49 LYS D C 1
ATOM 2818 O O . LYS C 2 46 ? -4.479 -11.452 17.512 1.00 70.24 49 LYS D O 1
ATOM 2824 N N . THR C 2 47 ? -6.421 -11.582 18.653 1.00 57.18 50 THR D N 1
ATOM 2825 C CA . THR C 2 47 ? -7.255 -11.132 17.550 1.00 50.64 50 THR D CA 1
ATOM 2826 C C . THR C 2 47 ? -7.949 -9.807 17.817 1.00 48.48 50 THR D C 1
ATOM 2827 O O . THR C 2 47 ? -8.301 -9.111 16.859 1.00 67.14 50 THR D O 1
ATOM 2831 N N . LYS C 2 48 ? -8.143 -9.436 19.078 1.00 53.67 51 LYS D N 1
ATOM 2832 C CA . LYS C 2 48 ? -8.911 -8.266 19.467 1.00 42.61 51 LYS D CA 1
ATOM 2833 C C . LYS C 2 48 ? -7.973 -7.211 20.037 1.00 43.26 51 LYS D C 1
ATOM 2834 O O . LYS C 2 48 ? -7.008 -7.540 20.735 1.00 50.93 51 LYS D O 1
ATOM 2840 N N . PHE C 2 49 ? -8.256 -5.942 19.740 1.00 44.45 52 PHE D N 1
ATOM 2841 C CA . PHE C 2 49 ? -7.396 -4.849 20.173 1.00 45.55 52 PHE D CA 1
ATOM 2842 C C . PHE C 2 49 ? -8.247 -3.673 20.625 1.00 46.34 52 PHE D C 1
ATOM 2843 O O . PHE C 2 49 ? -9.187 -3.280 19.931 1.00 56.17 52 PHE D O 1
ATOM 2851 N N . LEU C 2 50 ? -7.921 -3.111 21.785 1.00 46.72 53 LEU D N 1
ATOM 2852 C CA . LEU C 2 50 ? -8.567 -1.902 22.284 1.00 48.25 53 LEU D CA 1
ATOM 2853 C C . LEU C 2 50 ? -7.605 -0.733 22.113 1.00 58.75 53 LEU D C 1
ATOM 2854 O O . LEU C 2 50 ? -6.541 -0.707 22.740 1.00 74.46 53 LEU D O 1
ATOM 2859 N N . VAL C 2 51 ? -7.975 0.224 21.274 1.00 55.52 54 VAL D N 1
ATOM 2860 C CA . VAL C 2 51 ? -7.096 1.332 20.898 1.00 56.01 54 VAL D CA 1
ATOM 2861 C C . VAL C 2 51 ? -7.660 2.620 21.485 1.00 74.12 54 VAL D C 1
ATOM 2862 O O . VAL C 2 51 ? -8.846 2.900 21.299 1.00 91.56 54 VAL D O 1
ATOM 2866 N N . PRO C 2 52 ? -6.858 3.426 22.182 1.00 63.38 55 PRO D N 1
ATOM 2867 C CA . PRO C 2 52 ? -7.372 4.687 22.734 1.00 66.25 55 PRO D CA 1
ATOM 2868 C C . PRO C 2 52 ? -7.899 5.623 21.653 1.00 82.74 55 PRO D C 1
ATOM 2869 O O . PRO C 2 52 ? -7.625 5.467 20.461 1.00 92.89 55 PRO D O 1
ATOM 2873 N N . ASP C 2 53 ? -8.669 6.620 22.097 1.00 77.19 56 ASP D N 1
ATOM 2874 C CA . ASP C 2 53 ? -9.351 7.518 21.168 1.00 80.48 56 ASP D CA 1
ATOM 2875 C C . ASP C 2 53 ? -8.379 8.496 20.517 1.00 101.88 56 ASP D C 1
ATOM 2876 O O . ASP C 2 53 ? -8.300 8.587 19.287 1.00 101.78 56 ASP D O 1
ATOM 2881 N N . HIS C 2 54 ? -7.633 9.247 21.334 1.00 107.89 57 HIS D N 1
ATOM 2882 C CA . HIS C 2 54 ? -6.726 10.267 20.815 1.00 105.32 57 HIS D CA 1
ATOM 2883 C C . HIS C 2 54 ? -5.629 9.681 19.936 1.00 97.14 57 HIS D C 1
ATOM 2884 O O . HIS C 2 54 ? -4.987 10.422 19.183 1.00 102.47 57 HIS D O 1
ATOM 2891 N N . VAL C 2 55 ? -5.403 8.371 20.021 1.00 93.34 58 VAL D N 1
ATOM 2892 C CA . VAL C 2 55 ? -4.316 7.724 19.298 1.00 85.15 58 VAL D CA 1
ATOM 2893 C C . VAL C 2 55 ? -4.599 7.722 17.800 1.00 77.06 58 VAL D C 1
ATOM 2894 O O . VAL C 2 55 ? -5.746 7.556 17.362 1.00 86.26 58 VAL D O 1
ATOM 2898 N N . ASN C 2 56 ? -3.545 7.911 17.003 1.00 73.48 59 ASN D N 1
ATOM 2899 C CA . ASN C 2 56 ? -3.635 7.878 15.551 1.00 68.98 59 ASN D CA 1
ATOM 2900 C C . ASN C 2 56 ? -3.314 6.474 15.034 1.00 72.66 59 ASN D C 1
ATOM 2901 O O . ASN C 2 56 ? -3.036 5.549 15.799 1.00 86.96 59 ASN D O 1
ATOM 2906 N N . MET C 2 57 ? -3.353 6.312 13.709 1.00 68.75 60 MET D N 1
ATOM 2907 C CA . MET C 2 57 ? -3.062 5.016 13.104 1.00 66.94 60 MET D CA 1
ATOM 2908 C C . MET C 2 57 ? -1.613 4.583 13.293 1.00 74.60 60 MET D C 1
ATOM 2909 O O . MET C 2 57 ? -1.329 3.381 13.225 1.00 78.51 60 MET D O 1
ATOM 2914 N N . SER C 2 58 ? -0.694 5.527 13.516 1.00 78.60 61 SER D N 1
ATOM 2915 C CA . SER C 2 58 ? 0.720 5.177 13.625 1.00 83.62 61 SER D CA 1
ATOM 2916 C C . SER C 2 58 ? 0.972 4.246 14.806 1.00 92.12 61 SER D C 1
ATOM 2917 O O . SER C 2 58 ? 1.748 3.288 14.698 1.00 110.39 61 SER D O 1
ATOM 2920 N N . GLU C 2 59 ? 0.326 4.512 15.943 1.00 89.63 62 GLU D N 1
ATOM 2921 C CA . GLU C 2 59 ? 0.512 3.660 17.112 1.00 84.55 62 GLU D CA 1
ATOM 2922 C C . GLU C 2 59 ? -0.035 2.259 16.865 1.00 85.68 62 GLU D C 1
ATOM 2923 O O . GLU C 2 59 ? 0.558 1.272 17.310 1.00 96.58 62 GLU D O 1
ATOM 2929 N N . LEU C 2 60 ? -1.165 2.148 16.161 1.00 73.99 63 LEU D N 1
ATOM 2930 C CA . LEU C 2 60 ? -1.695 0.828 15.830 1.00 67.71 63 LEU D CA 1
ATOM 2931 C C . LEU C 2 60 ? -0.753 0.080 14.892 1.00 74.72 63 LEU D C 1
ATOM 2932 O O . LEU C 2 60 ? -0.539 -1.131 15.048 1.00 85.92 63 LEU D O 1
ATOM 2937 N N . ILE C 2 61 ? -0.187 0.785 13.909 1.00 78.45 64 ILE D N 1
ATOM 2938 C CA . ILE C 2 61 ? 0.781 0.164 13.008 1.00 67.15 64 ILE D CA 1
ATOM 2939 C C . ILE C 2 61 ? 1.983 -0.339 13.795 1.00 68.78 64 ILE D C 1
ATOM 2940 O O . ILE C 2 61 ? 2.485 -1.444 13.558 1.00 78.85 64 ILE D O 1
ATOM 2945 N N . LYS C 2 62 ? 2.449 0.457 14.761 1.00 79.93 65 LYS D N 1
ATOM 2946 C CA . LYS C 2 62 ? 3.595 0.050 15.567 1.00 76.47 65 LYS D CA 1
ATOM 2947 C C . LYS C 2 62 ? 3.251 -1.116 16.487 1.00 70.38 65 LYS D C 1
ATOM 2948 O O . LYS C 2 62 ? 4.092 -1.992 16.717 1.00 70.92 65 LYS D O 1
ATOM 2954 N N . ILE C 2 63 ? 2.017 -1.161 16.992 1.00 79.63 66 ILE D N 1
ATOM 2955 C CA . ILE C 2 63 ? 1.578 -2.291 17.808 1.00 76.92 66 ILE D CA 1
ATOM 2956 C C . ILE C 2 63 ? 1.582 -3.571 16.985 1.00 71.47 66 ILE D C 1
ATOM 2957 O O . ILE C 2 63 ? 2.050 -4.623 17.437 1.00 72.65 66 ILE D O 1
ATOM 2962 N N . ILE C 2 64 ? 1.057 -3.500 15.760 1.00 69.27 67 ILE D N 1
ATOM 2963 C CA . ILE C 2 64 ? 1.042 -4.678 14.896 1.00 62.74 67 ILE D CA 1
ATOM 2964 C C . ILE C 2 64 ? 2.462 -5.087 14.517 1.00 70.88 67 ILE D C 1
ATOM 2965 O O . ILE C 2 64 ? 2.776 -6.281 14.429 1.00 66.03 67 ILE D O 1
ATOM 2970 N N . ARG C 2 65 ? 3.347 -4.110 14.301 1.00 67.36 68 ARG D N 1
ATOM 2971 C CA . ARG C 2 65 ? 4.730 -4.437 13.968 1.00 69.90 68 ARG D CA 1
ATOM 2972 C C . ARG C 2 65 ? 5.454 -5.063 15.152 1.00 76.54 68 ARG D C 1
ATOM 2973 O O . ARG C 2 65 ? 6.351 -5.893 14.961 1.00 79.85 68 ARG D O 1
ATOM 2975 N N . ARG C 2 66 ? 5.084 -4.679 16.374 1.00 76.04 69 ARG D N 1
ATOM 2976 C CA . ARG C 2 66 ? 5.699 -5.265 17.559 1.00 79.79 69 ARG D CA 1
ATOM 2977 C C . ARG C 2 66 ? 5.163 -6.667 17.828 1.00 72.74 69 ARG D C 1
ATOM 2978 O O . ARG C 2 66 ? 5.919 -7.555 18.237 1.00 77.47 69 ARG D O 1
ATOM 2986 N N . ARG C 2 67 ? 3.864 -6.880 17.602 1.00 79.37 70 ARG D N 1
ATOM 2987 C CA . ARG C 2 67 ? 3.272 -8.198 17.817 1.00 66.09 70 ARG D CA 1
ATOM 2988 C C . ARG C 2 67 ? 3.780 -9.213 16.801 1.00 68.03 70 ARG D C 1
ATOM 2989 O O . ARG C 2 67 ? 4.020 -10.377 17.144 1.00 82.91 70 ARG D O 1
ATOM 2997 N N . LEU C 2 68 ? 3.955 -8.792 15.548 1.00 85.10 71 LEU D N 1
ATOM 2998 C CA . LEU C 2 68 ? 4.375 -9.694 14.483 1.00 86.68 71 LEU D CA 1
ATOM 2999 C C . LEU C 2 68 ? 5.861 -10.024 14.518 1.00 90.00 71 LEU D C 1
ATOM 3000 O O . LEU C 2 68 ? 6.289 -10.915 13.774 1.00 95.65 71 LEU D O 1
ATOM 3005 N N . GLN C 2 69 ? 6.645 -9.344 15.353 1.00 94.89 72 GLN D N 1
ATOM 3006 C CA . GLN C 2 69 ? 8.090 -9.552 15.437 1.00 95.81 72 GLN D CA 1
ATOM 3007 C C . GLN C 2 69 ? 8.732 -9.383 14.058 1.00 98.31 72 GLN D C 1
ATOM 3008 O O . GLN C 2 69 ? 9.182 -10.334 13.418 1.00 100.01 72 GLN D O 1
ATOM 3014 N N . LEU C 2 70 ? 8.760 -8.130 13.620 1.00 99.47 73 LEU D N 1
ATOM 3015 C CA . LEU C 2 70 ? 9.246 -7.774 12.297 1.00 102.66 73 LEU D CA 1
ATOM 3016 C C . LEU C 2 70 ? 10.407 -6.801 12.411 1.00 109.24 73 LEU D C 1
ATOM 3017 O O . LEU C 2 70 ? 10.381 -5.877 13.231 1.00 111.91 73 LEU D O 1
ATOM 3022 N N . ASN C 2 71 ? 11.424 -7.021 11.586 1.00 120.24 74 ASN D N 1
ATOM 3023 C CA . ASN C 2 71 ? 12.524 -6.079 11.488 1.00 130.46 74 ASN D CA 1
ATOM 3024 C C . ASN C 2 71 ? 12.047 -4.775 10.850 1.00 140.45 74 ASN D C 1
ATOM 3025 O O . ASN C 2 71 ? 10.989 -4.708 10.217 1.00 135.32 74 ASN D O 1
ATOM 3030 N N . ALA C 2 72 ? 12.847 -3.723 11.034 1.00 138.36 75 ALA D N 1
ATOM 3031 C CA . ALA C 2 72 ? 12.439 -2.392 10.597 1.00 146.61 75 ALA D CA 1
ATOM 3032 C C . ALA C 2 72 ? 12.388 -2.270 9.078 1.00 159.97 75 ALA D C 1
ATOM 3033 O O . ALA C 2 72 ? 11.619 -1.458 8.553 1.00 158.18 75 ALA D O 1
ATOM 3035 N N . ASN C 2 73 ? 13.190 -3.057 8.357 1.00 159.29 76 ASN D N 1
ATOM 3036 C CA . ASN C 2 73 ? 13.292 -2.866 6.912 1.00 161.20 76 ASN D CA 1
ATOM 3037 C C . ASN C 2 73 ? 12.031 -3.316 6.180 1.00 142.43 76 ASN D C 1
ATOM 3038 O O . ASN C 2 73 ? 11.543 -2.610 5.289 1.00 144.28 76 ASN D O 1
ATOM 3043 N N . GLN C 2 74 ? 11.487 -4.477 6.534 1.00 150.67 77 GLN D N 1
ATOM 3044 C CA . GLN C 2 74 ? 10.309 -4.995 5.851 1.00 142.14 77 GLN D CA 1
ATOM 3045 C C . GLN C 2 74 ? 9.049 -4.279 6.323 1.00 127.55 77 GLN D C 1
ATOM 3046 O O . GLN C 2 74 ? 8.843 -4.088 7.526 1.00 123.16 77 GLN D O 1
ATOM 3052 N N . ALA C 2 75 ? 8.207 -3.891 5.371 1.00 120.89 78 ALA D N 1
ATOM 3053 C CA . ALA C 2 75 ? 6.967 -3.177 5.631 1.00 109.77 78 ALA D CA 1
ATOM 3054 C C . ALA C 2 75 ? 5.780 -4.080 5.318 1.00 104.88 78 ALA D C 1
ATOM 3055 O O . ALA C 2 75 ? 5.912 -5.118 4.664 1.00 105.79 78 ALA D O 1
ATOM 3057 N N . PHE C 2 76 ? 4.606 -3.673 5.796 1.00 101.36 79 PHE D N 1
ATOM 3058 C CA . PHE C 2 76 ? 3.404 -4.474 5.621 1.00 98.29 79 PHE D CA 1
ATOM 3059 C C . PHE C 2 76 ? 2.200 -3.560 5.443 1.00 96.34 79 PHE D C 1
ATOM 3060 O O . PHE C 2 76 ? 2.219 -2.388 5.827 1.00 97.94 79 PHE D O 1
ATOM 3068 N N . PHE C 2 77 ? 1.148 -4.121 4.853 1.00 94.71 80 PHE D N 1
ATOM 3069 C CA . PHE C 2 77 ? -0.084 -3.398 4.571 1.00 93.10 80 PHE D CA 1
ATOM 3070 C C . PHE C 2 77 ? -1.165 -3.794 5.569 1.00 98.16 80 PHE D C 1
ATOM 3071 O O . PHE C 2 77 ? -1.364 -4.986 5.841 1.00 88.12 80 PHE D O 1
ATOM 3073 N N . LEU C 2 78 ? -1.864 -2.790 6.101 1.00 106.20 81 LEU D N 1
ATOM 3074 C CA . LEU C 2 78 ? -2.971 -2.967 7.041 1.00 85.14 81 LEU D CA 1
ATOM 3075 C C . LEU C 2 78 ? -4.230 -2.385 6.402 1.00 84.59 81 LEU D C 1
ATOM 3076 O O . LEU C 2 78 ? -4.431 -1.167 6.398 1.00 85.24 81 LEU D O 1
ATOM 3081 N N . LEU C 2 79 ? -5.072 -3.262 5.866 1.00 83.65 82 LEU D N 1
ATOM 3082 C CA . LEU C 2 79 ? -6.289 -2.886 5.167 1.00 83.42 82 LEU D CA 1
ATOM 3083 C C . LEU C 2 79 ? -7.471 -2.866 6.128 1.00 81.07 82 LEU D C 1
ATOM 3084 O O . LEU C 2 79 ? -7.526 -3.635 7.092 1.00 96.34 82 LEU D O 1
ATOM 3089 N N . VAL C 2 80 ? -8.426 -1.983 5.848 1.00 81.20 83 VAL D N 1
ATOM 3090 C CA . VAL C 2 80 ? -9.640 -1.835 6.644 1.00 79.58 83 VAL D CA 1
ATOM 3091 C C . VAL C 2 80 ? -10.804 -2.356 5.813 1.00 79.55 83 VAL D C 1
ATOM 3092 O O . VAL C 2 80 ? -11.052 -1.865 4.705 1.00 81.06 83 VAL D O 1
ATOM 3096 N N . ASN C 2 81 ? -11.513 -3.353 6.347 1.00 78.05 84 ASN D N 1
ATOM 3097 C CA . ASN C 2 81 ? -12.615 -4.022 5.655 1.00 79.96 84 ASN D CA 1
ATOM 3098 C C . ASN C 2 81 ? -12.167 -4.649 4.339 1.00 82.78 84 ASN D C 1
ATOM 3099 O O . ASN C 2 81 ? -12.988 -4.878 3.444 1.00 91.16 84 ASN D O 1
ATOM 3104 N N . GLY C 2 82 ? -10.873 -4.930 4.207 1.00 80.18 85 GLY D N 1
ATOM 3105 C CA . GLY C 2 82 ? -10.332 -5.466 2.976 1.00 87.39 85 GLY D CA 1
ATOM 3106 C C . GLY C 2 82 ? -9.965 -4.426 1.945 1.00 96.31 85 GLY D C 1
ATOM 3107 O O . GLY C 2 82 ? -9.859 -4.761 0.759 1.00 85.94 85 GLY D O 1
ATOM 3108 N N . HIS C 2 83 ? -9.765 -3.175 2.356 1.00 101.30 86 HIS D N 1
ATOM 3109 C CA . HIS C 2 83 ? -9.433 -2.103 1.429 1.00 86.34 86 HIS D CA 1
ATOM 3110 C C . HIS C 2 83 ? -8.673 -1.020 2.179 1.00 86.47 86 HIS D C 1
ATOM 3111 O O . HIS C 2 83 ? -9.117 -0.566 3.237 1.00 84.98 86 HIS D O 1
ATOM 3113 N N . SER C 2 84 ? -7.538 -0.606 1.624 1.00 88.56 87 SER D N 1
ATOM 3114 C CA . SER C 2 84 ? -6.629 0.295 2.320 1.00 94.06 87 SER D CA 1
ATOM 3115 C C . SER C 2 84 ? -7.138 1.731 2.325 1.00 106.69 87 SER D C 1
ATOM 3116 O O . SER C 2 84 ? -7.646 2.236 1.319 1.00 123.91 87 SER D O 1
ATOM 3119 N N . MET C 2 85 ? -6.993 2.380 3.474 1.00 106.30 88 MET D N 1
ATOM 3120 C CA . MET C 2 85 ? -7.246 3.808 3.620 1.00 106.12 88 MET D CA 1
ATOM 3121 C C . MET C 2 85 ? -6.287 4.346 4.678 1.00 93.82 88 MET D C 1
ATOM 3122 O O . MET C 2 85 ? -6.664 5.107 5.571 1.00 89.80 88 MET D O 1
ATOM 3124 N N . VAL C 2 86 ? -5.020 3.945 4.575 1.00 91.43 89 VAL D N 1
ATOM 3125 C CA . VAL C 2 86 ? -4.023 4.172 5.616 1.00 102.86 89 VAL D CA 1
ATOM 3126 C C . VAL C 2 86 ? -3.561 5.623 5.650 1.00 109.26 89 VAL D C 1
ATOM 3127 O O . VAL C 2 86 ? -2.388 5.920 5.394 1.00 125.55 89 VAL D O 1
ATOM 3131 N N . SER C 2 87 ? -4.474 6.537 5.969 1.00 109.25 90 SER D N 1
ATOM 3132 C CA . SER C 2 87 ? -4.066 7.891 6.313 1.00 108.55 90 SER D CA 1
ATOM 3133 C C . SER C 2 87 ? -3.424 7.856 7.694 1.00 96.38 90 SER D C 1
ATOM 3134 O O . SER C 2 87 ? -4.108 8.026 8.709 1.00 93.85 90 SER D O 1
ATOM 3137 N N . VAL C 2 88 ? -2.109 7.619 7.733 1.00 96.93 91 VAL D N 1
ATOM 3138 C CA . VAL C 2 88 ? -1.423 7.289 8.982 1.00 96.45 91 VAL D CA 1
ATOM 3139 C C . VAL C 2 88 ? -1.569 8.398 10.016 1.00 97.09 91 VAL D C 1
ATOM 3140 O O . VAL C 2 88 ? -1.527 8.139 11.226 1.00 96.77 91 VAL D O 1
ATOM 3144 N N . SER C 2 89 ? -1.754 9.641 9.571 1.00 99.14 92 SER D N 1
ATOM 3145 C CA . SER C 2 89 ? -1.828 10.764 10.497 1.00 100.95 92 SER D CA 1
ATOM 3146 C C . SER C 2 89 ? -3.194 10.905 11.156 1.00 101.25 92 SER D C 1
ATOM 3147 O O . SER C 2 89 ? -3.292 11.541 12.211 1.00 107.74 92 SER D O 1
ATOM 3150 N N . THR C 2 90 ? -4.240 10.331 10.571 1.00 96.10 93 THR D N 1
ATOM 3151 C CA . THR C 2 90 ? -5.584 10.551 11.084 1.00 94.66 93 THR D CA 1
ATOM 3152 C C . THR C 2 90 ? -5.784 9.799 12.397 1.00 94.60 93 THR D C 1
ATOM 3153 O O . THR C 2 90 ? -5.262 8.692 12.568 1.00 104.94 93 THR D O 1
ATOM 3157 N N . PRO C 2 91 ? -6.524 10.372 13.343 1.00 92.50 94 PRO D N 1
ATOM 3158 C CA . PRO C 2 91 ? -6.843 9.639 14.571 1.00 96.89 94 PRO D CA 1
ATOM 3159 C C . PRO C 2 91 ? -7.764 8.467 14.282 1.00 100.60 94 PRO D C 1
ATOM 3160 O O . PRO C 2 91 ? -8.563 8.489 13.341 1.00 104.32 94 PRO D O 1
ATOM 3164 N N . ILE C 2 92 ? -7.641 7.425 15.108 1.00 91.71 95 ILE D N 1
ATOM 3165 C CA . ILE C 2 92 ? -8.435 6.221 14.898 1.00 72.90 95 ILE D CA 1
ATOM 3166 C C . ILE C 2 92 ? -9.915 6.473 15.159 1.00 81.44 95 ILE D C 1
ATOM 3167 O O . ILE C 2 92 ? -10.759 5.689 14.713 1.00 95.81 95 ILE D O 1
ATOM 3172 N N . SER C 2 93 ? -10.257 7.550 15.872 1.00 77.42 96 SER D N 1
ATOM 3173 C CA . SER C 2 93 ? -11.664 7.873 16.090 1.00 76.42 96 SER D CA 1
ATOM 3174 C C . SER C 2 93 ? -12.367 8.187 14.775 1.00 81.52 96 SER D C 1
ATOM 3175 O O . SER C 2 93 ? -13.509 7.764 14.554 1.00 81.54 96 SER D O 1
ATOM 3178 N N . GLU C 2 94 ? -11.698 8.924 13.885 1.00 82.78 97 GLU D N 1
ATOM 3179 C CA . GLU C 2 94 ? -12.280 9.214 12.579 1.00 88.86 97 GLU D CA 1
ATOM 3180 C C . GLU C 2 94 ? -12.406 7.947 11.741 1.00 83.74 97 GLU D C 1
ATOM 3181 O O . GLU C 2 94 ? -13.412 7.752 11.046 1.00 91.01 97 GLU D O 1
ATOM 3187 N N . VAL C 2 95 ? -11.396 7.076 11.796 1.00 77.65 98 VAL D N 1
ATOM 3188 C CA . VAL C 2 95 ? -11.466 5.803 11.084 1.00 69.48 98 VAL D CA 1
ATOM 3189 C C . VAL C 2 95 ? -12.646 4.981 11.583 1.00 75.10 98 VAL D C 1
ATOM 3190 O O . VAL C 2 95 ? -13.346 4.329 10.800 1.00 79.41 98 VAL D O 1
ATOM 3194 N N . TYR C 2 96 ? -12.886 5.001 12.895 1.00 79.14 99 TYR D N 1
ATOM 3195 C CA . TYR C 2 96 ? -14.010 4.266 13.463 1.00 81.68 99 TYR D CA 1
ATOM 3196 C C . TYR C 2 96 ? -15.336 4.866 13.015 1.00 77.68 99 TYR D C 1
ATOM 3197 O O . TYR C 2 96 ? -16.253 4.142 12.614 1.00 70.12 99 TYR D O 1
ATOM 3206 N N . GLU C 2 97 ? -15.455 6.193 13.071 1.00 77.71 100 GLU D N 1
ATOM 3207 C CA . GLU C 2 97 ? -16.699 6.840 12.672 1.00 81.39 100 GLU D CA 1
ATOM 3208 C C . GLU C 2 97 ? -16.971 6.723 11.177 1.00 78.01 100 GLU D C 1
ATOM 3209 O O . GLU C 2 97 ? -18.127 6.850 10.760 1.00 69.85 100 GLU D O 1
ATOM 3211 N N . SER C 2 98 ? -15.943 6.486 10.362 1.00 74.76 101 SER D N 1
ATOM 3212 C CA . SER C 2 98 ? -16.117 6.432 8.914 1.00 74.71 101 SER D CA 1
ATOM 3213 C C . SER C 2 98 ? -16.234 5.020 8.352 1.00 68.21 101 SER D C 1
ATOM 3214 O O . SER C 2 98 ? -17.020 4.798 7.426 1.00 72.73 101 SER D O 1
ATOM 3217 N N . GLU C 2 99 ? -15.478 4.053 8.880 1.00 68.42 102 GLU D N 1
ATOM 3218 C CA . GLU C 2 99 ? -15.343 2.747 8.240 1.00 77.81 102 GLU D CA 1
ATOM 3219 C C . GLU C 2 99 ? -15.717 1.586 9.156 1.00 70.74 102 GLU D C 1
ATOM 3220 O O . GLU C 2 99 ? -15.354 0.441 8.866 1.00 65.01 102 GLU D O 1
ATOM 3226 N N . LYS C 2 100 ? -16.426 1.840 10.253 1.00 62.80 103 LYS D N 1
ATOM 3227 C CA . LYS C 2 100 ? -16.821 0.738 11.116 1.00 61.27 103 LYS D CA 1
ATOM 3228 C C . LYS C 2 100 ? -17.875 -0.128 10.430 1.00 74.03 103 LYS D C 1
ATOM 3229 O O . LYS C 2 100 ? -18.615 0.319 9.549 1.00 82.64 103 LYS D O 1
ATOM 3235 N N . ASP C 2 101 ? -17.935 -1.388 10.850 1.00 73.27 104 ASP D N 1
ATOM 3236 C CA . ASP C 2 101 ? -18.873 -2.341 10.282 1.00 63.74 104 ASP D CA 1
ATOM 3237 C C . ASP C 2 101 ? -20.282 -2.068 10.808 1.00 67.21 104 ASP D C 1
ATOM 3238 O O . ASP C 2 101 ? -20.507 -1.193 11.650 1.00 73.72 104 ASP D O 1
ATOM 3243 N N . GLU C 2 102 ? -21.252 -2.831 10.296 1.00 63.77 105 GLU D N 1
ATOM 3244 C CA . GLU C 2 102 ? -22.635 -2.677 10.733 1.00 72.05 105 GLU D CA 1
ATOM 3245 C C . GLU C 2 102 ? -22.822 -3.091 12.188 1.00 79.13 105 GLU D C 1
ATOM 3246 O O . GLU C 2 102 ? -23.647 -2.503 12.896 1.00 80.89 105 GLU D O 1
ATOM 3252 N N . ASP C 2 103 ? -22.064 -4.086 12.656 1.00 76.90 106 ASP D N 1
ATOM 3253 C CA . ASP C 2 103 ? -22.249 -4.582 14.015 1.00 74.83 106 ASP D CA 1
ATOM 3254 C C . ASP C 2 103 ? -21.663 -3.642 15.061 1.00 70.71 106 ASP D C 1
ATOM 3255 O O . ASP C 2 103 ? -22.117 -3.644 16.211 1.00 80.13 106 ASP D O 1
ATOM 3260 N N . GLY C 2 104 ? -20.669 -2.840 14.691 1.00 60.37 107 GLY D N 1
ATOM 3261 C CA . GLY C 2 104 ? -20.038 -1.896 15.594 1.00 69.17 107 GLY D CA 1
ATOM 3262 C C . GLY C 2 104 ? -18.542 -2.069 15.740 1.00 59.98 107 GLY D C 1
ATOM 3263 O O . GLY C 2 104 ? -17.870 -1.155 16.239 1.00 64.50 107 GLY D O 1
ATOM 3264 N N . PHE C 2 105 ? -17.991 -3.206 15.323 1.00 57.81 108 PHE D N 1
ATOM 3265 C CA . PHE C 2 105 ? -16.556 -3.415 15.395 1.00 56.94 108 PHE D CA 1
ATOM 3266 C C . PHE C 2 105 ? -15.855 -2.739 14.218 1.00 72.78 108 PHE D C 1
ATOM 3267 O O . PHE C 2 105 ? -16.482 -2.274 13.262 1.00 82.40 108 PHE D O 1
ATOM 3275 N N . LEU C 2 106 ? -14.528 -2.689 14.302 1.00 66.37 109 LEU D N 1
ATOM 3276 C CA . LEU C 2 106 ? -13.678 -2.180 13.231 1.00 57.91 109 LEU D CA 1
ATOM 3277 C C . LEU C 2 106 ? -12.773 -3.323 12.790 1.00 61.54 109 LEU D C 1
ATOM 3278 O O . LEU C 2 106 ? -11.893 -3.750 13.545 1.00 64.17 109 LEU D O 1
ATOM 3283 N N . TYR C 2 107 ? -12.987 -3.815 11.573 1.00 63.86 110 TYR D N 1
ATOM 3284 C CA . TYR C 2 107 ? -12.306 -5.004 11.078 1.00 70.34 110 TYR D CA 1
ATOM 3285 C C . TYR C 2 107 ? -11.124 -4.605 10.206 1.00 73.65 110 TYR D C 1
ATOM 3286 O O . TYR C 2 107 ? -11.254 -3.746 9.326 1.00 77.42 110 TYR D O 1
ATOM 3295 N N . MET C 2 108 ? -9.976 -5.232 10.455 1.00 62.88 111 MET D N 1
ATOM 3296 C CA . MET C 2 108 ? -8.763 -4.971 9.697 1.00 62.95 111 MET D CA 1
ATOM 3297 C C . MET C 2 108 ? -8.075 -6.288 9.367 1.00 65.85 111 MET D C 1
ATOM 3298 O O . MET C 2 108 ? -8.314 -7.318 10.003 1.00 63.15 111 MET D O 1
ATOM 3303 N N . VAL C 2 109 ? -7.215 -6.236 8.353 1.00 66.46 112 VAL D N 1
ATOM 3304 C CA . VAL C 2 109 ? -6.487 -7.400 7.856 1.00 68.37 112 VAL D CA 1
ATOM 3305 C C . VAL C 2 109 ? -5.069 -6.954 7.527 1.00 73.60 112 VAL D C 1
ATOM 3306 O O . VAL C 2 109 ? -4.858 -5.836 7.050 1.00 94.74 112 VAL D O 1
ATOM 3310 N N . TYR C 2 110 ? -4.088 -7.812 7.790 1.00 72.46 113 TYR D N 1
ATOM 3311 C CA . TYR C 2 110 ? -2.700 -7.490 7.492 1.00 75.59 113 TYR D CA 1
ATOM 3312 C C . TYR C 2 110 ? -2.144 -8.456 6.456 1.00 93.88 113 TYR D C 1
ATOM 3313 O O . TYR C 2 110 ? -2.409 -9.661 6.510 1.00 96.32 113 TYR D O 1
ATOM 3322 N N . ALA C 2 111 ? -1.376 -7.917 5.510 1.00 96.49 114 ALA D N 1
ATOM 3323 C CA . ALA C 2 111 ? -0.760 -8.733 4.471 1.00 109.92 114 ALA D CA 1
ATOM 3324 C C . ALA C 2 111 ? 0.520 -8.050 4.007 1.00 116.00 114 ALA D C 1
ATOM 3325 O O . ALA C 2 111 ? 0.875 -6.967 4.478 1.00 114.51 114 ALA D O 1
ATOM 3327 N N . SER C 2 112 ? 1.220 -8.694 3.071 1.00 115.25 115 SER D N 1
ATOM 3328 C CA . SER C 2 112 ? 2.487 -8.159 2.586 1.00 119.33 115 SER D CA 1
ATOM 3329 C C . SER C 2 112 ? 2.852 -8.691 1.204 1.00 118.24 115 SER D C 1
ATOM 3330 O O . SER C 2 112 ? 3.813 -8.217 0.590 1.00 123.61 115 SER D O 1
ATOM 3333 N N . GLN C 2 113 ? 2.106 -9.673 0.709 1.00 124.77 116 GLN D N 1
ATOM 3334 C CA . GLN C 2 113 ? 2.488 -10.360 -0.521 1.00 125.21 116 GLN D CA 1
ATOM 3335 C C . GLN C 2 113 ? 1.887 -9.698 -1.758 1.00 126.34 116 GLN D C 1
ATOM 3336 O O . GLN C 2 113 ? 2.554 -9.566 -2.785 1.00 127.24 116 GLN D O 1
ATOM 3342 N N . ASP D 1 1 ? -73.742 -77.780 25.970 1.00 117.16 95 ASP B N 1
ATOM 3343 C CA . ASP D 1 1 ? -73.187 -79.056 26.407 1.00 118.47 95 ASP B CA 1
ATOM 3344 C C . ASP D 1 1 ? -73.848 -79.526 27.696 1.00 111.36 95 ASP B C 1
ATOM 3345 O O . ASP D 1 1 ? -74.830 -78.939 28.150 1.00 110.98 95 ASP B O 1
ATOM 3350 N N . HIS D 1 2 ? -73.306 -80.589 28.281 1.00 110.87 96 HIS B N 1
ATOM 3351 C CA . HIS D 1 2 ? -73.834 -81.164 29.508 1.00 103.80 96 HIS B CA 1
ATOM 3352 C C . HIS D 1 2 ? -72.954 -80.786 30.693 1.00 89.98 96 HIS B C 1
ATOM 3353 O O . HIS D 1 2 ? -71.803 -80.370 30.538 1.00 73.93 96 HIS B O 1
ATOM 3360 N N . CYS D 1 3 ? -73.514 -80.938 31.889 1.00 93.01 97 CYS B N 1
ATOM 3361 C CA . CYS D 1 3 ? -72.836 -80.507 33.102 1.00 89.52 97 CYS B CA 1
ATOM 3362 C C . CYS D 1 3 ? -71.730 -81.482 33.480 1.00 98.94 97 CYS B C 1
ATOM 3363 O O . CYS D 1 3 ? -71.862 -82.696 33.300 1.00 98.85 97 CYS B O 1
ATOM 3366 N N . ALA D 1 4 ? -70.629 -80.939 34.000 1.00 102.22 98 ALA B N 1
ATOM 3367 C CA . ALA D 1 4 ? -69.527 -81.779 34.452 1.00 96.33 98 ALA B CA 1
ATOM 3368 C C . ALA D 1 4 ? -69.777 -82.340 35.845 1.00 97.92 98 ALA B C 1
ATOM 3369 O O . ALA D 1 4 ? -69.315 -83.444 36.157 1.00 94.05 98 ALA B O 1
ATOM 3371 N N . ARG D 1 5 ? -70.501 -81.602 36.689 1.00 93.68 99 ARG B N 1
ATOM 3372 C CA . ARG D 1 5 ? -70.729 -82.039 38.061 1.00 95.25 99 ARG B CA 1
ATOM 3373 C C . ARG D 1 5 ? -71.857 -83.062 38.152 1.00 95.00 99 ARG B C 1
ATOM 3374 O O . ARG D 1 5 ? -71.750 -84.039 38.901 1.00 95.90 99 ARG B O 1
ATOM 3382 N N . HIS D 1 6 ? -72.940 -82.860 37.405 1.00 95.19 100 HIS B N 1
ATOM 3383 C CA . HIS D 1 6 ? -74.109 -83.730 37.476 1.00 85.76 100 HIS B CA 1
ATOM 3384 C C . HIS D 1 6 ? -74.380 -84.500 36.193 1.00 83.06 100 HIS B C 1
ATOM 3385 O O . HIS D 1 6 ? -74.760 -85.671 36.255 1.00 84.56 100 HIS B O 1
ATOM 3392 N N . GLY D 1 7 ? -74.200 -83.877 35.030 1.00 90.70 101 GLY B N 1
ATOM 3393 C CA . GLY D 1 7 ? -74.428 -84.537 33.759 1.00 94.60 101 GLY B CA 1
ATOM 3394 C C . GLY D 1 7 ? -75.643 -84.060 32.994 1.00 102.10 101 GLY B C 1
ATOM 3395 O O . GLY D 1 7 ? -75.873 -84.540 31.877 1.00 96.34 101 GLY B O 1
ATOM 3396 N N . GLU D 1 8 ? -76.429 -83.143 33.547 1.00 102.95 102 GLU B N 1
ATOM 3397 C CA . GLU D 1 8 ? -77.609 -82.625 32.874 1.00 95.56 102 GLU B CA 1
ATOM 3398 C C . GLU D 1 8 ? -77.256 -81.405 32.025 1.00 84.03 102 GLU B C 1
ATOM 3399 O O . GLU D 1 8 ? -76.157 -80.854 32.103 1.00 87.08 102 GLU B O 1
ATOM 3405 N N . LYS D 1 9 ? -78.210 -80.993 31.193 1.00 92.75 103 LYS B N 1
ATOM 3406 C CA . LYS D 1 9 ? -78.005 -79.847 30.319 1.00 80.80 103 LYS B CA 1
ATOM 3407 C C . LYS D 1 9 ? -77.872 -78.564 31.132 1.00 82.03 103 LYS B C 1
ATOM 3408 O O . LYS D 1 9 ? -78.442 -78.426 32.217 1.00 86.77 103 LYS B O 1
ATOM 3414 N N . LEU D 1 10 ? -77.113 -77.613 30.591 1.00 76.68 104 LEU B N 1
ATOM 3415 C CA . LEU D 1 10 ? -76.984 -76.285 31.191 1.00 73.06 104 LEU B CA 1
ATOM 3416 C C . LEU D 1 10 ? -77.928 -75.350 30.443 1.00 75.85 104 LEU B C 1
ATOM 3417 O O . LEU D 1 10 ? -77.542 -74.675 29.488 1.00 84.05 104 LEU B O 1
ATOM 3422 N N . LEU D 1 11 ? -79.181 -75.314 30.888 1.00 72.17 105 LEU B N 1
ATOM 3423 C CA . LEU D 1 11 ? -80.196 -74.449 30.307 1.00 72.24 105 LEU B CA 1
ATOM 3424 C C . LEU D 1 11 ? -80.622 -73.338 31.253 1.00 74.79 105 LEU B C 1
ATOM 3425 O O . LEU D 1 11 ? -81.452 -72.503 30.877 1.00 91.21 105 LEU B O 1
ATOM 3430 N N . LEU D 1 12 ? -80.078 -73.305 32.463 1.00 71.17 106 LEU B N 1
ATOM 3431 C CA . LEU D 1 12 ? -80.477 -72.359 33.491 1.00 70.73 106 LEU B CA 1
ATOM 3432 C C . LEU D 1 12 ? -79.392 -71.312 33.708 1.00 70.01 106 LEU B C 1
ATOM 3433 O O . LEU D 1 12 ? -78.258 -71.439 33.241 1.00 99.58 106 LEU B O 1
ATOM 3438 N N . PHE D 1 13 ? -79.772 -70.259 34.427 1.00 69.68 107 PHE B N 1
ATOM 3439 C CA . PHE D 1 13 ? -78.882 -69.159 34.769 1.00 69.03 107 PHE B CA 1
ATOM 3440 C C . PHE D 1 13 ? -79.208 -68.706 36.182 1.00 70.83 107 PHE B C 1
ATOM 3441 O O . PHE D 1 13 ? -80.371 -68.429 36.496 1.00 87.66 107 PHE B O 1
ATOM 3449 N N . CYS D 1 14 ? -78.186 -68.641 37.030 1.00 68.45 108 CYS B N 1
ATOM 3450 C CA . CYS D 1 14 ? -78.356 -68.240 38.421 1.00 68.35 108 CYS B CA 1
ATOM 3451 C C . CYS D 1 14 ? -78.098 -66.744 38.549 1.00 69.33 108 CYS B C 1
ATOM 3452 O O . CYS D 1 14 ? -77.010 -66.264 38.210 1.00 67.46 108 CYS B O 1
ATOM 3455 N N . GLN D 1 15 ? -79.103 -66.012 39.035 1.00 68.11 109 GLN B N 1
ATOM 3456 C CA . GLN D 1 15 ? -78.980 -64.565 39.171 1.00 72.16 109 GLN B CA 1
ATOM 3457 C C . GLN D 1 15 ? -77.896 -64.178 40.169 1.00 86.77 109 GLN B C 1
ATOM 3458 O O . GLN D 1 15 ? -77.261 -63.128 40.020 1.00 96.71 109 GLN B O 1
ATOM 3464 N N . GLU D 1 16 ? -77.664 -65.011 41.181 1.00 78.95 110 GLU B N 1
ATOM 3465 C CA . GLU D 1 16 ? -76.712 -64.687 42.236 1.00 81.08 110 GLU B CA 1
ATOM 3466 C C . GLU D 1 16 ? -75.282 -65.071 41.872 1.00 74.34 110 GLU B C 1
ATOM 3467 O O . GLU D 1 16 ? -74.355 -64.285 42.097 1.00 76.78 110 GLU B O 1
ATOM 3473 N N . ASP D 1 17 ? -75.079 -66.267 41.318 1.00 77.09 111 ASP B N 1
ATOM 3474 C CA . ASP D 1 17 ? -73.739 -66.734 40.988 1.00 74.07 111 ASP B CA 1
ATOM 3475 C C . ASP D 1 17 ? -73.288 -66.328 39.592 1.00 66.68 111 ASP B C 1
ATOM 3476 O O . ASP D 1 17 ? -72.087 -66.396 39.304 1.00 70.96 111 ASP B O 1
ATOM 3481 N N . SER D 1 18 ? -74.218 -65.915 38.726 1.00 70.60 112 SER B N 1
ATOM 3482 C CA . SER D 1 18 ? -73.921 -65.563 37.336 1.00 66.39 112 SER B CA 1
ATOM 3483 C C . SER D 1 18 ? -73.268 -66.722 36.588 1.00 68.61 112 SER B C 1
ATOM 3484 O O . SER D 1 18 ? -72.448 -66.515 35.690 1.00 66.37 112 SER B O 1
ATOM 3487 N N . LYS D 1 19 ? -73.627 -67.948 36.958 1.00 70.32 113 LYS B N 1
ATOM 3488 C CA . LYS D 1 19 ? -73.134 -69.155 36.311 1.00 67.33 113 LYS B CA 1
ATOM 3489 C C . LYS D 1 19 ? -74.309 -69.960 35.777 1.00 67.93 113 LYS B C 1
ATOM 3490 O O . LYS D 1 19 ? -75.353 -70.060 36.430 1.00 83.15 113 LYS B O 1
ATOM 3492 N N . VAL D 1 20 ? -74.139 -70.529 34.589 1.00 68.24 114 VAL B N 1
ATOM 3493 C CA . VAL D 1 20 ? -75.152 -71.410 34.021 1.00 68.89 114 VAL B CA 1
ATOM 3494 C C . VAL D 1 20 ? -75.022 -72.788 34.655 1.00 69.32 114 VAL B C 1
ATOM 3495 O O . VAL D 1 20 ? -73.913 -73.303 34.846 1.00 75.64 114 VAL B O 1
ATOM 3499 N N . ILE D 1 21 ? -76.161 -73.384 35.005 1.00 69.76 115 ILE B N 1
ATOM 3500 C CA . ILE D 1 21 ? -76.174 -74.655 35.722 1.00 70.23 115 ILE B CA 1
ATOM 3501 C C . ILE D 1 21 ? -77.286 -75.544 35.184 1.00 70.92 115 ILE B C 1
ATOM 3502 O O . ILE D 1 21 ? -77.931 -75.218 34.181 1.00 74.57 115 ILE B O 1
ATOM 3507 N N . CYS D 1 22 ? -77.515 -76.671 35.850 1.00 71.41 116 CYS B N 1
ATOM 3508 C CA . CYS D 1 22 ? -78.603 -77.585 35.541 1.00 72.11 116 CYS B CA 1
ATOM 3509 C C . CYS D 1 22 ? -79.633 -77.547 36.666 1.00 78.19 116 CYS B C 1
ATOM 3510 O O . CYS D 1 22 ? -79.497 -76.805 37.643 1.00 94.31 116 CYS B O 1
ATOM 3513 N N . TRP D 1 23 ? -80.680 -78.363 36.522 1.00 75.13 117 TRP B N 1
ATOM 3514 C CA . TRP D 1 23 ? -81.720 -78.395 37.545 1.00 82.85 117 TRP B CA 1
ATOM 3515 C C . TRP D 1 23 ? -81.244 -79.103 38.808 1.00 96.08 117 TRP B C 1
ATOM 3516 O O . TRP D 1 23 ? -81.726 -78.797 39.905 1.00 114.32 117 TRP B O 1
ATOM 3527 N N . LEU D 1 24 ? -80.308 -80.047 38.678 1.00 78.54 118 LEU B N 1
ATOM 3528 C CA . LEU D 1 24 ? -79.755 -80.701 39.860 1.00 76.62 118 LEU B CA 1
ATOM 3529 C C . LEU D 1 24 ? -78.906 -79.741 40.682 1.00 89.44 118 LEU B C 1
ATOM 3530 O O . LEU D 1 24 ? -78.844 -79.866 41.910 1.00 94.13 118 LEU B O 1
ATOM 3535 N N . CYS D 1 25 ? -78.245 -78.782 40.027 1.00 92.98 119 CYS B N 1
ATOM 3536 C CA . CYS D 1 25 ? -77.484 -77.776 40.755 1.00 91.57 119 CYS B CA 1
ATOM 3537 C C . CYS D 1 25 ? -78.388 -76.819 41.519 1.00 97.12 119 CYS B C 1
ATOM 3538 O O . CYS D 1 25 ? -77.936 -76.195 42.484 1.00 109.43 119 CYS B O 1
ATOM 3541 N N . LYS D 1 26 ? -79.654 -76.694 41.111 1.00 80.00 120 LYS B N 1
ATOM 3542 C CA . LYS D 1 26 ? -80.567 -75.786 41.796 1.00 84.93 120 LYS B CA 1
ATOM 3543 C C . LYS D 1 26 ? -80.977 -76.328 43.159 1.00 108.98 120 LYS B C 1
ATOM 3544 O O . LYS D 1 26 ? -81.165 -75.552 44.103 1.00 116.54 120 LYS B O 1
ATOM 3550 N N . ASP D 1 27 ? -81.117 -77.648 43.283 1.00 106.53 121 ASP B N 1
ATOM 3551 C CA . ASP D 1 27 ? -81.532 -78.262 44.536 1.00 112.33 121 ASP B CA 1
ATOM 3552 C C . ASP D 1 27 ? -80.366 -78.572 45.465 1.00 117.81 121 ASP B C 1
ATOM 3553 O O . ASP D 1 27 ? -80.581 -78.733 46.672 1.00 127.95 121 ASP B O 1
ATOM 3558 N N . SER D 1 28 ? -79.147 -78.659 44.937 1.00 112.98 122 SER B N 1
ATOM 3559 C CA . SER D 1 28 ? -77.994 -78.967 45.765 1.00 102.99 122 SER B CA 1
ATOM 3560 C C . SER D 1 28 ? -77.631 -77.772 46.646 1.00 112.21 122 SER B C 1
ATOM 3561 O O . SER D 1 28 ? -78.143 -76.661 46.482 1.00 108.79 122 SER B O 1
ATOM 3564 N N . GLN D 1 29 ? -76.724 -78.016 47.595 1.00 112.37 123 GLN B N 1
ATOM 3565 C CA . GLN D 1 29 ? -76.302 -76.969 48.518 1.00 107.83 123 GLN B CA 1
ATOM 35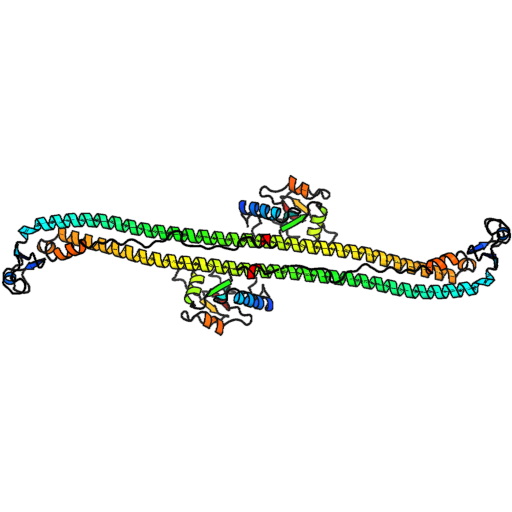66 C C . GLN D 1 29 ? -75.457 -75.898 47.842 1.00 101.51 123 GLN B C 1
ATOM 3567 O O . GLN D 1 29 ? -75.301 -74.807 48.403 1.00 111.44 123 GLN B O 1
ATOM 3569 N N . GLU D 1 30 ? -74.906 -76.182 46.660 1.00 94.29 124 GLU B N 1
ATOM 3570 C CA . GLU D 1 30 ? -74.058 -75.203 45.985 1.00 87.84 124 GLU B CA 1
ATOM 3571 C C . GLU D 1 30 ? -74.854 -73.974 45.560 1.00 93.26 124 GLU B C 1
ATOM 3572 O O . GLU D 1 30 ? -74.387 -72.840 45.721 1.00 85.18 124 GLU B O 1
ATOM 3574 N N . HIS D 1 31 ? -76.054 -74.175 45.015 1.00 100.81 125 HIS B N 1
ATOM 3575 C CA . HIS D 1 31 ? -76.908 -73.081 44.569 1.00 95.04 125 HIS B CA 1
ATOM 3576 C C . HIS D 1 31 ? -78.255 -73.089 45.286 1.00 94.40 125 HIS B C 1
ATOM 3577 O O . HIS D 1 31 ? -79.272 -72.689 44.716 1.00 87.96 125 HIS B O 1
ATOM 3584 N N . ARG D 1 32 ? -78.275 -73.546 46.536 1.00 101.57 126 ARG B N 1
ATOM 3585 C CA . ARG D 1 32 ? -79.524 -73.622 47.281 1.00 93.87 126 ARG B CA 1
ATOM 3586 C C . ARG D 1 32 ? -80.010 -72.230 47.664 1.00 85.66 126 ARG B C 1
ATOM 3587 O O . ARG D 1 32 ? -79.220 -71.356 48.033 1.00 83.34 126 ARG B O 1
ATOM 3589 N N . GLY D 1 33 ? -81.324 -72.028 47.577 1.00 79.34 127 GLY B N 1
ATOM 3590 C CA . GLY D 1 33 ? -81.936 -70.781 47.979 1.00 82.03 127 GLY B CA 1
ATOM 3591 C C . GLY D 1 33 ? -81.812 -69.651 46.982 1.00 86.99 127 GLY B C 1
ATOM 3592 O O . GLY D 1 33 ? -82.403 -68.586 47.204 1.00 94.66 127 GLY B O 1
ATOM 3593 N N . HIS D 1 34 ? -81.071 -69.840 45.895 1.00 78.32 128 HIS B N 1
ATOM 3594 C CA . HIS D 1 34 ? -80.870 -68.783 44.919 1.00 79.96 128 HIS B CA 1
ATOM 3595 C C . HIS D 1 34 ? -82.037 -68.734 43.934 1.00 89.12 128 HIS B C 1
ATOM 3596 O O . HIS D 1 34 ? -82.893 -69.622 43.890 1.00 105.54 128 HIS B O 1
ATOM 3603 N N . HIS D 1 35 ? -82.063 -67.671 43.136 1.00 86.18 129 HIS B N 1
ATOM 3604 C CA . HIS D 1 35 ? -83.076 -67.483 42.106 1.00 83.41 129 HIS B CA 1
ATOM 3605 C C . HIS D 1 35 ? -82.516 -67.913 40.758 1.00 69.78 129 HIS B C 1
ATOM 3606 O O . HIS D 1 35 ? -81.448 -67.447 40.346 1.00 75.08 129 HIS B O 1
ATOM 3613 N N . THR D 1 36 ? -83.236 -68.801 40.077 1.00 70.20 130 THR B N 1
ATOM 3614 C CA . THR D 1 36 ? -82.783 -69.392 38.827 1.00 70.13 130 THR B CA 1
ATOM 3615 C C . THR D 1 36 ? -83.790 -69.104 37.722 1.00 76.38 130 THR B C 1
ATOM 3616 O O . THR D 1 36 ? -85.001 -69.247 37.921 1.00 82.73 130 THR B O 1
ATOM 3620 N N . PHE D 1 37 ? -83.284 -68.706 36.555 1.00 73.22 131 PHE B N 1
ATOM 3621 C CA . PHE D 1 37 ? -84.110 -68.390 35.397 1.00 71.04 131 PHE B CA 1
ATOM 3622 C C . PHE D 1 37 ? -83.607 -69.175 34.192 1.00 70.80 131 PHE B C 1
ATOM 3623 O O . PHE D 1 37 ? -82.612 -69.899 34.264 1.00 70.58 131 PHE B O 1
ATOM 3631 N N . LEU D 1 38 ? -84.312 -69.035 33.075 1.00 71.26 132 LEU B N 1
ATOM 3632 C CA . LEU D 1 38 ? -83.859 -69.588 31.808 1.00 71.50 132 LEU B CA 1
ATOM 3633 C C . LEU D 1 38 ? -82.965 -68.579 31.097 1.00 71.10 132 LEU B C 1
ATOM 3634 O O . LEU D 1 38 ? -83.119 -67.365 31.254 1.00 125.60 132 LEU B O 1
ATOM 3639 N N . MET D 1 39 ? -82.012 -69.100 30.320 1.00 71.08 133 MET B N 1
ATOM 3640 C CA . MET D 1 39 ? -81.079 -68.232 29.606 1.00 71.42 133 MET B CA 1
ATOM 3641 C C . MET D 1 39 ? -81.807 -67.317 28.627 1.00 84.05 133 MET B C 1
ATOM 3642 O O . MET D 1 39 ? -81.438 -66.144 28.464 1.00 84.86 133 MET B O 1
ATOM 3647 N N . GLU D 1 40 ? -82.852 -67.834 27.975 1.00 71.92 134 GLU B N 1
ATOM 3648 C CA . GLU D 1 40 ? -83.572 -67.062 26.970 1.00 72.47 134 GLU B CA 1
ATOM 3649 C C . GLU D 1 40 ? -84.349 -65.900 27.573 1.00 81.12 134 GLU B C 1
ATOM 3650 O O . GLU D 1 40 ? -84.725 -64.979 26.841 1.00 88.87 134 GLU B O 1
ATOM 3656 N N . GLU D 1 41 ? -84.597 -65.919 28.884 1.00 72.02 135 GLU B N 1
ATOM 3657 C CA . GLU D 1 41 ? -85.360 -64.841 29.502 1.00 72.05 135 GLU B CA 1
ATOM 3658 C C . GLU D 1 41 ? -84.511 -63.586 29.673 1.00 75.23 135 GLU B C 1
ATOM 3659 O O . GLU D 1 41 ? -85.007 -62.470 29.484 1.00 90.98 135 GLU B O 1
ATOM 3665 N N . VAL D 1 42 ? -83.237 -63.749 30.029 1.00 76.47 136 VAL B N 1
ATOM 3666 C CA . VAL D 1 42 ? -82.337 -62.627 30.277 1.00 76.09 136 VAL B CA 1
ATOM 3667 C C . VAL D 1 42 ? -81.343 -62.419 29.145 1.00 70.04 136 VAL B C 1
ATOM 3668 O O . VAL D 1 42 ? -80.485 -61.518 29.239 1.00 69.55 136 VAL B O 1
ATOM 3672 N N . ALA D 1 43 ? -81.434 -63.213 28.074 1.00 70.53 137 ALA B N 1
ATOM 3673 C CA . ALA D 1 43 ? -80.471 -63.116 26.981 1.00 70.51 137 ALA B CA 1
ATOM 3674 C C . ALA D 1 43 ? -80.469 -61.724 26.358 1.00 75.70 137 ALA B C 1
ATOM 3675 O O . ALA D 1 43 ? -79.413 -61.095 26.232 1.00 88.32 137 ALA B O 1
ATOM 3677 N N . GLN D 1 44 ? -81.644 -61.228 25.958 1.00 71.31 138 GLN B N 1
ATOM 3678 C CA . GLN D 1 44 ? -81.713 -59.938 25.272 1.00 77.07 138 GLN B CA 1
ATOM 3679 C C . GLN D 1 44 ? -81.296 -58.791 26.187 1.00 75.12 138 GLN B C 1
ATOM 3680 O O . GLN D 1 44 ? -80.630 -57.843 25.744 1.00 88.04 138 GLN B O 1
ATOM 3686 N N . GLU D 1 45 ? -81.694 -58.849 27.459 1.00 70.66 139 GLU B N 1
ATOM 3687 C CA . GLU D 1 45 ? -81.310 -57.809 28.407 1.00 70.13 139 GLU B CA 1
ATOM 3688 C C . GLU D 1 45 ? -79.795 -57.737 28.548 1.00 75.80 139 GLU B C 1
ATOM 3689 O O . GLU D 1 45 ? -79.195 -56.659 28.425 1.00 86.95 139 GLU B O 1
ATOM 3695 N N . TYR D 1 46 ? -79.151 -58.883 28.795 1.00 81.75 140 TYR B N 1
ATOM 3696 C CA . TYR D 1 46 ? -77.697 -58.869 28.914 1.00 72.42 140 TYR B CA 1
ATOM 3697 C C . TYR D 1 46 ? -77.033 -58.492 27.594 1.00 68.37 140 TYR B C 1
ATOM 3698 O O . TYR D 1 46 ? -75.973 -57.857 27.596 1.00 75.21 140 TYR B O 1
ATOM 3707 N N . HIS D 1 47 ? -77.664 -58.825 26.465 1.00 69.11 141 HIS B N 1
ATOM 3708 C CA . HIS D 1 47 ? -77.104 -58.475 25.164 1.00 69.39 141 HIS B CA 1
ATOM 3709 C C . HIS D 1 47 ? -77.066 -56.965 24.966 1.00 71.27 141 HIS B C 1
ATOM 3710 O O . HIS D 1 47 ? -76.035 -56.407 24.574 1.00 87.44 141 HIS B O 1
ATOM 3717 N N . VAL D 1 48 ? -78.182 -56.282 25.234 1.00 69.82 142 VAL B N 1
ATOM 3718 C CA . VAL D 1 48 ? -78.189 -54.832 25.048 1.00 69.95 142 VAL B CA 1
ATOM 3719 C C . VAL D 1 48 ? -77.300 -54.149 26.084 1.00 69.10 142 VAL B C 1
ATOM 3720 O O . VAL D 1 48 ? -76.636 -53.142 25.780 1.00 84.08 142 VAL B O 1
ATOM 3724 N N . LYS D 1 49 ? -77.242 -54.688 27.308 1.00 68.57 143 LYS B N 1
ATOM 3725 C CA . LYS D 1 49 ? -76.343 -54.127 28.311 1.00 67.82 143 LYS B CA 1
ATOM 3726 C C . LYS D 1 49 ? -74.892 -54.206 27.848 1.00 71.20 143 LYS B C 1
ATOM 3727 O O . LYS D 1 49 ? -74.143 -53.223 27.928 1.00 90.29 143 LYS B O 1
ATOM 3730 N N . LEU D 1 50 ? -74.482 -55.370 27.336 1.00 67.26 144 LEU B N 1
ATOM 3731 C CA . LEU D 1 50 ? -73.111 -55.523 26.864 1.00 66.85 144 LEU B CA 1
ATOM 3732 C C . LEU D 1 50 ? -72.850 -54.717 25.596 1.00 67.22 144 LEU B C 1
ATOM 3733 O O . LEU D 1 50 ? -71.716 -54.290 25.364 1.00 66.84 144 LEU B O 1
ATOM 3738 N N . GLN D 1 51 ? -73.878 -54.480 24.776 1.00 68.02 145 GLN B N 1
ATOM 3739 C CA . GLN D 1 51 ? -73.713 -53.606 23.615 1.00 68.49 145 GLN B CA 1
ATOM 3740 C C . GLN D 1 51 ? -73.377 -52.182 24.049 1.00 68.18 145 GLN B C 1
ATOM 3741 O O . GLN D 1 51 ? -72.433 -51.559 23.536 1.00 82.72 145 GLN B O 1
ATOM 3747 N N . THR D 1 52 ? -74.146 -51.650 25.003 1.00 68.16 146 THR B N 1
ATOM 3748 C CA . THR D 1 52 ? -73.851 -50.312 25.511 1.00 67.92 146 THR B CA 1
ATOM 3749 C C . THR D 1 52 ? -72.487 -50.273 26.194 1.00 66.99 146 THR B C 1
ATOM 3750 O O . THR D 1 52 ? -71.755 -49.277 26.088 1.00 83.31 146 THR B O 1
ATOM 3754 N N . ALA D 1 53 ? -72.126 -51.351 26.896 1.00 66.47 147 ALA B N 1
ATOM 3755 C CA . ALA D 1 53 ? -70.805 -51.422 27.512 1.00 65.67 147 ALA B CA 1
ATOM 3756 C C . ALA D 1 53 ? -69.700 -51.384 26.462 1.00 65.58 147 ALA B C 1
ATOM 3757 O O . ALA D 1 53 ? -68.671 -50.730 26.659 1.00 89.78 147 ALA B O 1
ATOM 3759 N N . LEU D 1 54 ? -69.892 -52.088 25.344 1.00 66.08 148 LEU B N 1
ATOM 3760 C CA . LEU D 1 54 ? -68.911 -52.060 24.264 1.00 66.16 148 LEU B CA 1
ATOM 3761 C C . LEU D 1 54 ? -68.763 -50.658 23.687 1.00 67.25 148 LEU B C 1
ATOM 3762 O O . LEU D 1 54 ? -67.644 -50.208 23.404 1.00 84.67 148 LEU B O 1
ATOM 3767 N N . GLU D 1 55 ? -69.882 -49.954 23.502 1.00 66.97 149 GLU B N 1
ATOM 3768 C CA . GLU D 1 55 ? -69.815 -48.573 23.021 1.00 74.08 149 GLU B CA 1
ATOM 3769 C C . GLU D 1 55 ? -69.009 -47.695 23.978 1.00 73.02 149 GLU B C 1
ATOM 3770 O O . GLU D 1 55 ? -68.100 -46.952 23.562 1.00 87.31 149 GLU B O 1
ATOM 3776 N N . MET D 1 56 ? -69.337 -47.768 25.273 1.00 66.77 150 MET B N 1
ATOM 3777 C CA . MET D 1 56 ? -68.619 -46.978 26.268 1.00 65.52 150 MET B CA 1
ATOM 3778 C C . MET D 1 56 ? -67.132 -47.314 26.279 1.00 73.23 150 MET B C 1
ATOM 3779 O O . MET D 1 56 ? -66.286 -46.418 26.397 1.00 88.79 150 MET B O 1
ATOM 3784 N N . LEU D 1 57 ? -66.790 -48.600 26.161 1.00 69.50 151 LEU B N 1
ATOM 3785 C CA . LEU D 1 57 ? -65.383 -48.987 26.189 1.00 64.04 151 LEU B CA 1
ATOM 3786 C C . LEU D 1 57 ? -64.648 -48.498 24.949 1.00 86.40 151 LEU B C 1
ATOM 3787 O O . LEU D 1 57 ? -63.468 -48.142 25.028 1.00 88.42 151 LEU B O 1
ATOM 3792 N N . ARG D 1 58 ? -65.317 -48.481 23.794 1.00 85.15 152 ARG B N 1
ATOM 3793 C CA . ARG D 1 58 ? -64.696 -47.907 22.603 1.00 69.91 152 ARG B CA 1
ATOM 3794 C C . ARG D 1 58 ? -64.361 -46.436 22.825 1.00 69.17 152 ARG B C 1
ATOM 3795 O O . ARG D 1 58 ? -63.244 -45.981 22.529 1.00 82.70 152 ARG B O 1
ATOM 3797 N N . GLN D 1 59 ? -65.323 -45.676 23.360 1.00 65.41 153 GLN B N 1
ATOM 3798 C CA . GLN D 1 59 ? -65.066 -44.263 23.637 1.00 65.36 153 GLN B CA 1
ATOM 3799 C C . GLN D 1 59 ? -63.916 -44.088 24.628 1.00 77.52 153 GLN B C 1
ATOM 3800 O O . GLN D 1 59 ? -63.023 -43.250 24.425 1.00 95.96 153 GLN B O 1
ATOM 3802 N N . LYS D 1 60 ? -63.913 -44.884 25.701 1.00 78.22 154 LYS B N 1
ATOM 3803 C CA . LYS D 1 60 ? -62.872 -44.760 26.716 1.00 78.38 154 LYS B CA 1
ATOM 3804 C C . LYS D 1 60 ? -61.503 -45.156 26.177 1.00 80.93 154 LYS B C 1
ATOM 3805 O O . LYS D 1 60 ? -60.490 -44.565 26.568 1.00 96.95 154 LYS B O 1
ATOM 3809 N N . GLN D 1 61 ? -61.447 -46.139 25.275 1.00 69.42 155 GLN B N 1
ATOM 3810 C CA . GLN D 1 61 ? -60.172 -46.522 24.683 1.00 72.15 155 GLN B CA 1
ATOM 3811 C C . GLN D 1 61 ? -59.643 -45.424 23.770 1.00 84.71 155 GLN B C 1
ATOM 3812 O O . GLN D 1 61 ? -58.432 -45.166 23.735 1.00 91.86 155 GLN B O 1
ATOM 3818 N N . GLN D 1 62 ? -60.533 -44.771 23.017 1.00 85.58 156 GLN B N 1
ATOM 3819 C CA . GLN D 1 62 ? -60.110 -43.602 22.250 1.00 65.79 156 GLN B CA 1
ATOM 3820 C C . GLN D 1 62 ? -59.526 -42.530 23.168 1.00 67.58 156 GLN B C 1
ATOM 3821 O O . GLN D 1 62 ? -58.473 -41.944 22.870 1.00 77.95 156 GLN B O 1
ATOM 3827 N N . GLU D 1 63 ? -60.193 -42.269 24.296 1.00 64.35 157 GLU B N 1
ATOM 3828 C CA . GLU D 1 63 ? -59.679 -41.290 25.254 1.00 74.84 157 GLU B CA 1
ATOM 3829 C C . GLU D 1 63 ? -58.304 -41.694 25.787 1.00 82.38 157 GLU B C 1
ATOM 3830 O O . GLU D 1 63 ? -57.412 -40.848 25.952 1.00 104.19 157 GLU B O 1
ATOM 3836 N N . ALA D 1 64 ? -58.112 -42.987 26.058 1.00 75.84 158 ALA B N 1
ATOM 3837 C CA . ALA D 1 64 ? -56.834 -43.449 26.593 1.00 78.44 158 ALA B CA 1
ATOM 3838 C C . ALA D 1 64 ? -55.721 -43.312 25.558 1.00 74.41 158 ALA B C 1
ATOM 3839 O O . ALA D 1 64 ? -54.582 -42.962 25.899 1.00 73.64 158 ALA B O 1
ATOM 3841 N N . GLU D 1 65 ? -56.031 -43.582 24.288 1.00 73.61 159 GLU B N 1
ATOM 3842 C CA . GLU D 1 65 ? -55.048 -43.363 23.231 1.00 72.02 159 GLU B CA 1
ATOM 3843 C C . GLU D 1 65 ? -54.689 -41.887 23.125 1.00 70.73 159 GLU B C 1
ATOM 3844 O O . GLU D 1 65 ? -53.526 -41.533 22.886 1.00 64.70 159 GLU B O 1
ATOM 3850 N N . LYS D 1 66 ? -55.681 -41.010 23.301 1.00 69.41 160 LYS B N 1
ATOM 3851 C CA . LYS D 1 66 ? -55.400 -39.578 23.340 1.00 70.77 160 LYS B CA 1
ATOM 3852 C C . LYS D 1 66 ? -54.436 -39.233 24.471 1.00 86.33 160 LYS B C 1
ATOM 3853 O O . LYS D 1 66 ? -53.503 -38.443 24.282 1.00 109.77 160 LYS B O 1
ATOM 3859 N N . LEU D 1 67 ? -54.645 -39.820 25.653 1.00 79.79 161 LEU B N 1
ATOM 3860 C CA . LEU D 1 67 ? -53.739 -39.564 26.775 1.00 82.97 161 LEU B CA 1
ATOM 3861 C C . LEU D 1 67 ? -52.321 -40.046 26.472 1.00 86.90 161 LEU B C 1
ATOM 3862 O O . LEU D 1 67 ? -51.334 -39.382 26.828 1.00 89.95 161 LEU B O 1
ATOM 3867 N N . GLU D 1 68 ? -52.204 -41.212 25.833 1.00 79.69 162 GLU B N 1
ATOM 3868 C CA . GLU D 1 68 ? -50.893 -41.729 25.444 1.00 77.10 162 GLU B CA 1
ATOM 3869 C C . GLU D 1 68 ? -50.183 -40.769 24.491 1.00 78.66 162 GLU B C 1
ATOM 3870 O O . GLU D 1 68 ? -48.996 -40.451 24.667 1.00 72.56 162 GLU B O 1
ATOM 3876 N N . ALA D 1 69 ? -50.899 -40.302 23.464 1.00 82.58 163 ALA B N 1
ATOM 3877 C CA . ALA D 1 69 ? -50.315 -39.327 22.547 1.00 80.01 163 ALA B CA 1
ATOM 3878 C C . ALA D 1 69 ? -49.912 -38.053 23.281 1.00 86.92 163 ALA B C 1
ATOM 3879 O O . ALA D 1 69 ? -48.885 -37.438 22.962 1.00 98.81 163 ALA B O 1
ATOM 3881 N N . ASP D 1 70 ? -50.707 -37.649 24.275 1.00 81.09 164 ASP B N 1
ATOM 3882 C CA . ASP D 1 70 ? -50.394 -36.446 25.040 1.00 77.47 164 ASP B CA 1
ATOM 3883 C C . ASP D 1 70 ? -49.074 -36.593 25.787 1.00 79.85 164 ASP B C 1
ATOM 3884 O O . ASP D 1 70 ? -48.230 -35.688 25.764 1.00 88.17 164 ASP B O 1
ATOM 3889 N N . ILE D 1 71 ? -48.879 -37.727 26.465 1.00 83.18 165 ILE B N 1
ATOM 3890 C CA . ILE D 1 71 ? -47.639 -37.883 27.224 1.00 78.24 165 ILE B CA 1
ATOM 3891 C C . ILE D 1 71 ? -46.441 -38.000 26.282 1.00 78.01 165 ILE B C 1
ATOM 3892 O O . ILE D 1 71 ? -45.343 -37.508 26.595 1.00 94.76 165 ILE B O 1
ATOM 3897 N N . ARG D 1 72 ? -46.627 -38.620 25.111 1.00 73.80 166 ARG B N 1
ATOM 3898 C CA . ARG D 1 72 ? -45.546 -38.655 24.126 1.00 64.72 166 ARG B CA 1
ATOM 3899 C C . ARG D 1 72 ? -45.152 -37.243 23.694 1.00 69.33 166 ARG B C 1
ATOM 3900 O O . ARG D 1 72 ? -43.961 -36.890 23.667 1.00 68.35 166 ARG B O 1
ATOM 3902 N N . GLU D 1 73 ? -46.146 -36.423 23.340 1.00 67.98 167 GLU B N 1
ATOM 3903 C CA . GLU D 1 73 ? -45.861 -35.050 22.934 1.00 68.24 167 GLU B CA 1
ATOM 3904 C C . GLU D 1 73 ? -45.197 -34.268 24.061 1.00 81.37 167 GLU B C 1
ATOM 3905 O O . GLU D 1 73 ? -44.321 -33.429 23.814 1.00 105.39 167 GLU B O 1
ATOM 3907 N N . GLU D 1 74 ? -45.590 -34.538 25.310 1.00 70.74 168 GLU B N 1
ATOM 3908 C CA . GLU D 1 74 ? -44.976 -33.839 26.434 1.00 74.44 168 GLU B CA 1
ATOM 3909 C C . GLU D 1 74 ? -43.501 -34.192 26.568 1.00 76.28 168 GLU B C 1
ATOM 3910 O O . GLU D 1 74 ? -42.665 -33.306 26.793 1.00 85.53 168 GLU B O 1
ATOM 3916 N N . LYS D 1 75 ? -43.156 -35.478 26.447 1.00 75.25 169 LYS B N 1
ATOM 3917 C CA . LYS D 1 75 ? -41.744 -35.836 26.567 1.00 75.47 169 LYS B CA 1
ATOM 3918 C C . LYS D 1 75 ? -40.924 -35.270 25.410 1.00 87.37 169 LYS B C 1
ATOM 3919 O O . LYS D 1 75 ? -39.773 -34.851 25.610 1.00 98.88 169 LYS B O 1
ATOM 3925 N N . ALA D 1 76 ? -41.510 -35.203 24.209 1.00 86.68 170 ALA B N 1
ATOM 3926 C CA . ALA D 1 76 ? -40.827 -34.538 23.100 1.00 75.85 170 ALA B CA 1
ATOM 3927 C C . ALA D 1 76 ? -40.563 -33.068 23.417 1.00 72.97 170 ALA B C 1
ATOM 3928 O O . ALA D 1 76 ? -39.444 -32.563 23.227 1.00 77.26 170 ALA B O 1
ATOM 3930 N N . SER D 1 77 ? -41.593 -32.362 23.895 1.00 68.81 171 SER B N 1
ATOM 3931 C CA . SER D 1 77 ? -41.436 -30.951 24.235 1.00 69.72 171 SER B CA 1
ATOM 3932 C C . SER D 1 77 ? -40.385 -30.753 25.321 1.00 78.39 171 SER B C 1
ATOM 3933 O O . SER D 1 77 ? -39.627 -29.776 25.292 1.00 91.23 171 SER B O 1
ATOM 3936 N N . TRP D 1 78 ? -40.311 -31.680 26.278 1.00 76.46 172 TRP B N 1
ATOM 3937 C CA . TRP D 1 78 ? -39.346 -31.529 27.362 1.00 84.74 172 TRP B CA 1
ATOM 3938 C C . TRP D 1 78 ? -37.921 -31.744 26.866 1.00 84.26 172 TRP B C 1
ATOM 3939 O O . TRP D 1 78 ? -36.995 -31.041 27.294 1.00 92.30 172 TRP B O 1
ATOM 3950 N N . LYS D 1 79 ? -37.722 -32.703 25.956 1.00 77.92 173 LYS B N 1
ATOM 3951 C CA . LYS D 1 79 ? -36.394 -32.875 25.373 1.00 70.68 173 LYS B CA 1
ATOM 3952 C C . LYS D 1 79 ? -35.980 -31.637 24.582 1.00 81.56 173 LYS B C 1
ATOM 3953 O O . LYS D 1 79 ? -34.820 -31.198 24.652 1.00 85.59 173 LYS B O 1
ATOM 3955 N N . ILE D 1 80 ? -36.926 -31.042 23.847 1.00 86.60 174 ILE B N 1
ATOM 3956 C CA . ILE D 1 80 ? -36.629 -29.808 23.120 1.00 58.96 174 ILE B CA 1
ATOM 3957 C C . ILE D 1 80 ? -36.240 -28.693 24.087 1.00 58.71 174 ILE B C 1
ATOM 3958 O O . ILE D 1 80 ? -35.275 -27.950 23.853 1.00 72.17 174 ILE B O 1
ATOM 3963 N N . GLN D 1 81 ? -36.990 -28.556 25.184 1.00 68.16 175 GLN B N 1
ATOM 3964 C CA . GLN D 1 81 ? -36.693 -27.523 26.173 1.00 67.47 175 GLN B CA 1
ATOM 3965 C C . GLN D 1 81 ? -35.305 -27.711 26.775 1.00 69.98 175 GLN B C 1
ATOM 3966 O O . GLN D 1 81 ? -34.566 -26.737 26.973 1.00 74.78 175 GLN B O 1
ATOM 3972 N N . ILE D 1 82 ? -34.932 -28.958 27.072 1.00 76.55 176 ILE B N 1
ATOM 3973 C CA . ILE D 1 82 ? -33.620 -29.214 27.661 1.00 78.74 176 ILE B CA 1
ATOM 3974 C C . ILE D 1 82 ? -32.507 -28.874 26.674 1.00 78.31 176 ILE B C 1
ATOM 3975 O O . ILE D 1 82 ? -31.484 -28.283 27.052 1.00 78.81 176 ILE B O 1
ATOM 3980 N N . ASP D 1 83 ? -32.683 -29.234 25.398 1.00 66.38 177 ASP B N 1
ATOM 3981 C CA . ASP D 1 83 ? -31.684 -28.865 24.396 1.00 72.12 177 ASP B CA 1
ATOM 3982 C C . ASP D 1 83 ? -31.538 -27.349 24.294 1.00 73.44 177 ASP B C 1
ATOM 3983 O O . ASP D 1 83 ? -30.415 -26.821 24.236 1.00 78.23 177 ASP B O 1
ATOM 3988 N N . TYR D 1 84 ? -32.668 -26.634 24.268 1.00 71.81 178 TYR B N 1
ATOM 3989 C CA . TYR D 1 84 ? -32.637 -25.174 24.234 1.00 58.97 178 TYR B CA 1
ATOM 3990 C C . TYR D 1 84 ? -31.865 -24.611 25.423 1.00 58.33 178 TYR B C 1
ATOM 3991 O O . TYR D 1 84 ? -31.026 -23.714 25.267 1.00 69.40 178 TYR B O 1
ATOM 4000 N N . ASP D 1 85 ? -32.143 -25.125 26.624 1.00 57.97 179 ASP B N 1
ATOM 4001 C CA . ASP D 1 85 ? -31.487 -24.604 27.820 1.00 59.78 179 ASP B CA 1
ATOM 4002 C C . ASP D 1 85 ? -29.985 -24.872 27.795 1.00 65.80 179 ASP B C 1
ATOM 4003 O O . ASP D 1 85 ? -29.187 -24.015 28.202 1.00 57.50 179 ASP B O 1
ATOM 4008 N N . LYS D 1 86 ? -29.581 -26.052 27.315 1.00 71.01 180 LYS B N 1
ATOM 4009 C CA . LYS D 1 86 ? -28.156 -26.358 27.226 1.00 58.02 180 LYS B CA 1
ATOM 4010 C C . LYS D 1 86 ? -27.453 -25.408 26.264 1.00 57.54 180 LYS B C 1
ATOM 4011 O O . LYS D 1 86 ? -26.370 -24.884 26.564 1.00 57.48 180 LYS B O 1
ATOM 4017 N N . THR D 1 87 ? -28.058 -25.176 25.093 1.00 57.91 181 THR B N 1
ATOM 4018 C CA . THR D 1 87 ? -27.468 -24.234 24.145 1.00 58.28 181 THR B CA 1
ATOM 4019 C C . THR D 1 87 ? -27.378 -22.833 24.740 1.00 58.32 181 THR B C 1
ATOM 4020 O O . THR D 1 87 ? -26.382 -22.127 24.538 1.00 69.20 181 THR B O 1
ATOM 4024 N N . ASN D 1 88 ? -28.404 -22.419 25.489 1.00 58.31 182 ASN B N 1
ATOM 4025 C CA . ASN D 1 88 ? -28.391 -21.098 26.113 1.00 58.45 182 ASN B CA 1
ATOM 4026 C C . ASN D 1 88 ? -27.239 -20.965 27.106 1.00 58.70 182 ASN B C 1
ATOM 4027 O O . ASN D 1 88 ? -26.517 -19.957 27.115 1.00 76.75 182 ASN B O 1
ATOM 4032 N N . VAL D 1 89 ? -27.056 -21.979 27.958 1.00 57.73 183 VAL B N 1
ATOM 4033 C CA . VAL D 1 89 ? -25.986 -21.926 28.954 1.00 57.84 183 VAL B CA 1
ATOM 4034 C C . VAL D 1 89 ? -24.622 -21.896 28.274 1.00 57.51 183 VAL B C 1
ATOM 4035 O O . VAL D 1 89 ? -23.725 -21.133 28.670 1.00 57.55 183 VAL B O 1
ATOM 4039 N N . SER D 1 90 ? -24.441 -22.723 27.239 1.00 57.54 184 SER B N 1
ATOM 4040 C CA . SER D 1 90 ? -23.168 -22.730 26.526 1.00 57.64 184 SER B CA 1
ATOM 4041 C C . SER D 1 90 ? -22.896 -21.380 25.870 1.00 57.97 184 SER B C 1
ATOM 4042 O O . SER D 1 90 ? -21.756 -20.898 25.872 1.00 63.92 184 SER B O 1
ATOM 4045 N N . ALA D 1 91 ? -23.935 -20.744 25.321 1.00 58.27 185 ALA B N 1
ATOM 4046 C CA . ALA D 1 91 ? -23.751 -19.435 24.701 1.00 58.69 185 ALA B CA 1
ATOM 4047 C C . ALA D 1 91 ? -23.365 -18.381 25.732 1.00 58.64 185 ALA B C 1
ATOM 4048 O O . ALA D 1 91 ? -22.524 -17.516 25.460 1.00 98.42 185 ALA B O 1
ATOM 4050 N N . ASP D 1 92 ? -23.969 -18.437 26.922 1.00 58.44 186 ASP B N 1
ATOM 4051 C CA . ASP D 1 92 ? -23.601 -17.486 27.970 1.00 58.79 186 ASP B CA 1
ATOM 4052 C C . ASP D 1 92 ? -22.146 -17.667 28.395 1.00 58.24 186 ASP B C 1
ATOM 4053 O O . ASP D 1 92 ? -21.408 -16.683 28.571 1.00 66.71 186 ASP B O 1
ATOM 4058 N N . PHE D 1 93 ? -21.710 -18.919 28.558 1.00 57.90 187 PHE B N 1
ATOM 4059 C CA . PHE D 1 93 ? -20.313 -19.157 28.917 1.00 57.76 187 PHE B CA 1
ATOM 4060 C C . PHE D 1 93 ? -19.369 -18.696 27.809 1.00 57.98 187 PHE B C 1
ATOM 4061 O O . PHE D 1 93 ? -18.276 -18.183 28.085 1.00 58.48 187 PHE B O 1
ATOM 4069 N N . GLU D 1 94 ? -19.777 -18.857 26.547 1.00 58.20 188 GLU B N 1
ATOM 4070 C CA . GLU D 1 94 ? -18.954 -18.367 25.445 1.00 58.49 188 GLU B CA 1
ATOM 4071 C C . GLU D 1 94 ? -18.850 -16.844 25.468 1.00 58.79 188 GLU B C 1
ATOM 4072 O O . GLU D 1 94 ? -17.788 -16.281 25.172 1.00 64.36 188 GLU B O 1
ATOM 4078 N N . GLN D 1 95 ? -19.950 -16.164 25.800 1.00 58.93 189 GLN B N 1
ATOM 4079 C CA . GLN D 1 95 ? -19.914 -14.712 25.967 1.00 59.29 189 GLN B CA 1
ATOM 4080 C C . GLN D 1 95 ? -18.906 -14.313 27.039 1.00 59.13 189 GLN B C 1
ATOM 4081 O O . GLN D 1 95 ? -18.112 -13.374 26.858 1.00 74.15 189 GLN B O 1
ATOM 4087 N N . LEU D 1 96 ? -18.945 -15.007 28.180 1.00 58.77 190 LEU B N 1
ATOM 4088 C CA . LEU D 1 96 ? -17.975 -14.738 29.239 1.00 58.68 190 LEU B CA 1
ATOM 4089 C C . LEU D 1 96 ? -16.546 -14.935 28.742 1.00 58.64 190 LEU B C 1
ATOM 4090 O O . LEU D 1 96 ? -15.660 -14.120 29.030 1.00 58.80 190 LEU B O 1
ATOM 4095 N N . ARG D 1 97 ? -16.306 -16.009 27.987 1.00 58.48 191 ARG B N 1
ATOM 4096 C CA . ARG D 1 97 ? -14.965 -16.271 27.470 1.00 58.52 191 ARG B CA 1
ATOM 4097 C C . ARG D 1 97 ? -14.510 -15.166 26.517 1.00 58.91 191 ARG B C 1
ATOM 4098 O O . ARG D 1 97 ? -13.334 -14.773 26.517 1.00 62.69 191 ARG B O 1
ATOM 4106 N N . GLU D 1 98 ? -15.434 -14.640 25.711 1.00 59.17 192 GLU B N 1
ATOM 4107 C CA . GLU D 1 98 ? -15.088 -13.572 24.776 1.00 59.64 192 GLU B CA 1
ATOM 4108 C C . GLU D 1 98 ? -14.698 -12.298 25.518 1.00 59.80 192 GLU B C 1
ATOM 4109 O O . GLU D 1 98 ? -13.686 -11.655 25.192 1.00 76.86 192 GLU B O 1
ATOM 4115 N N . ILE D 1 99 ? -15.490 -11.911 26.522 1.00 59.75 193 ILE B N 1
ATOM 4116 C CA . ILE D 1 99 ? -15.131 -10.704 27.267 1.00 60.00 193 ILE B CA 1
ATOM 4117 C C . ILE D 1 99 ? -13.835 -10.924 28.046 1.00 59.78 193 ILE B C 1
ATOM 4118 O O . ILE D 1 99 ? -13.063 -9.978 28.266 1.00 60.04 193 ILE B O 1
ATOM 4123 N N . LEU D 1 100 ? -13.556 -12.168 28.446 1.00 69.73 194 LEU B N 1
ATOM 4124 C CA . LEU D 1 100 ? -12.280 -12.475 29.086 1.00 59.24 194 LEU B CA 1
ATOM 4125 C C . LEU D 1 100 ? -11.119 -12.235 28.128 1.00 59.43 194 LEU B C 1
ATOM 4126 O O . LEU D 1 100 ? -10.096 -11.647 28.504 1.00 59.58 194 LEU B O 1
ATOM 4131 N N . ASP D 1 101 ? -11.260 -12.697 26.882 1.00 59.48 195 ASP B N 1
ATOM 4132 C CA . ASP D 1 101 ? -10.245 -12.417 25.866 1.00 59.77 195 ASP B CA 1
ATOM 4133 C C . ASP D 1 101 ? -10.032 -10.918 25.694 1.00 60.17 195 ASP B C 1
ATOM 4134 O O . ASP D 1 101 ? -8.888 -10.450 25.595 1.00 63.29 195 ASP B O 1
ATOM 4139 N N . TRP D 1 102 ? -11.124 -10.149 25.641 1.00 60.36 196 TRP B N 1
ATOM 4140 C CA . TRP D 1 102 ? -10.988 -8.705 25.448 1.00 60.84 196 TRP B CA 1
ATOM 4141 C C . TRP D 1 102 ? -10.245 -8.051 26.611 1.00 60.85 196 TRP B C 1
ATOM 4142 O O . TRP D 1 102 ? -9.366 -7.202 26.401 1.00 71.03 196 TRP B O 1
ATOM 4153 N N . GLU D 1 103 ? -10.580 -8.435 27.846 1.00 60.56 197 GLU B N 1
ATOM 4154 C CA . GLU D 1 103 ? -9.887 -7.868 29.002 1.00 60.65 197 GLU B CA 1
ATOM 4155 C C . GLU D 1 103 ? -8.408 -8.243 29.001 1.00 60.55 197 GLU B C 1
ATOM 4156 O O . GLU D 1 103 ? -7.546 -7.419 29.346 1.00 60.82 197 GLU B O 1
ATOM 4162 N N . GLU D 1 104 ? -8.095 -9.488 28.629 1.00 60.23 198 GLU B N 1
ATOM 4163 C CA . GLU D 1 104 ? -6.698 -9.900 28.534 1.00 60.22 198 GLU B CA 1
ATOM 4164 C C . GLU D 1 104 ? -5.942 -9.048 27.522 1.00 60.59 198 GLU B C 1
ATOM 4165 O O . GLU D 1 104 ? -4.814 -8.608 27.785 1.00 60.78 198 GLU B O 1
ATOM 4171 N N . SER D 1 105 ? -6.546 -8.811 26.354 1.00 60.77 199 SER B N 1
ATOM 4172 C CA . SER D 1 105 ? -5.902 -7.973 25.346 1.00 61.20 199 SER B CA 1
ATOM 4173 C C . SER D 1 105 ? -5.676 -6.558 25.866 1.00 61.54 199 SER B C 1
ATOM 4174 O O . SER D 1 105 ? -4.620 -5.957 25.621 1.00 61.82 199 SER B O 1
ATOM 4177 N N . ASN D 1 106 ? -6.657 -6.013 26.590 1.00 61.56 200 ASN B N 1
ATOM 4178 C CA . ASN D 1 106 ? -6.512 -4.669 27.144 1.00 61.97 200 ASN B CA 1
ATOM 4179 C C . ASN D 1 106 ? -5.331 -4.594 28.107 1.00 61.92 200 ASN B C 1
ATOM 4180 O O . ASN D 1 106 ? -4.504 -3.673 28.031 1.00 83.58 200 ASN B O 1
ATOM 4185 N N . GLU D 1 107 ? -5.239 -5.559 29.027 1.00 61.53 201 GLU B N 1
ATOM 4186 C CA . GLU D 1 107 ? -4.137 -5.555 29.987 1.00 61.56 201 GLU B CA 1
ATOM 4187 C C . GLU D 1 107 ? -2.790 -5.713 29.287 1.00 61.64 201 GLU B C 1
ATOM 4188 O O . GLU D 1 107 ? -1.804 -5.057 29.656 1.00 71.71 201 GLU B O 1
ATOM 4194 N N . LEU D 1 108 ? -2.728 -6.584 28.275 1.00 61.46 202 LEU B N 1
ATOM 4195 C CA . LEU D 1 108 ? -1.481 -6.771 27.539 1.00 61.62 202 LEU B CA 1
ATOM 4196 C C . LEU D 1 108 ? -1.046 -5.479 26.858 1.00 62.09 202 LEU B C 1
ATOM 4197 O O . LEU D 1 108 ? 0.139 -5.119 26.889 1.00 76.99 202 LEU B O 1
ATOM 4202 N N . GLN D 1 109 ? -1.991 -4.762 26.243 1.00 62.28 203 GLN B N 1
ATOM 4203 C CA . GLN D 1 109 ? -1.635 -3.505 25.589 1.00 62.80 203 GLN B CA 1
ATOM 4204 C C . GLN D 1 109 ? -1.192 -2.455 26.602 1.00 63.05 203 GLN B C 1
ATOM 4205 O O . GLN D 1 109 ? -0.276 -1.669 26.326 1.00 67.82 203 GLN B O 1
ATOM 4211 N N . ASN D 1 110 ? -1.827 -2.421 27.777 1.00 62.90 204 ASN B N 1
ATOM 4212 C CA . ASN D 1 110 ? -1.382 -1.495 28.817 1.00 63.21 204 ASN B CA 1
ATOM 4213 C C . ASN D 1 110 ? 0.060 -1.782 29.225 1.00 63.19 204 ASN B C 1
ATOM 4214 O O . ASN D 1 110 ? 0.882 -0.861 29.356 1.00 92.61 204 ASN B O 1
ATOM 4219 N N . LEU D 1 111 ? 0.388 -3.061 29.428 1.00 62.78 205 LEU B N 1
ATOM 4220 C CA . LEU D 1 111 ? 1.753 -3.410 29.816 1.00 62.84 205 LEU B CA 1
ATOM 4221 C C . LEU D 1 111 ? 2.750 -3.072 28.713 1.00 63.11 205 LEU B C 1
ATOM 4222 O O . LEU D 1 111 ? 3.867 -2.617 28.993 1.00 63.41 205 LEU B O 1
ATOM 4227 N N . GLU D 1 112 ? 2.370 -3.289 27.452 1.00 63.08 206 GLU B N 1
ATOM 4228 C CA . GLU D 1 112 ? 3.272 -2.951 26.355 1.00 63.42 206 GLU B CA 1
ATOM 4229 C C . GLU D 1 112 ? 3.502 -1.445 26.267 1.00 72.86 206 GLU B C 1
ATOM 4230 O O . GLU D 1 112 ? 4.624 -0.997 25.992 1.00 78.49 206 GLU B O 1
ATOM 4236 N N . LYS D 1 113 ? 2.456 -0.649 26.503 1.00 72.98 207 LYS B N 1
ATOM 4237 C CA . LYS D 1 113 ? 2.624 0.801 26.527 1.00 64.57 207 LYS B CA 1
ATOM 4238 C C . LYS D 1 113 ? 3.572 1.223 27.644 1.00 64.72 207 LYS B C 1
ATOM 4239 O O . LYS D 1 113 ? 4.444 2.081 27.443 1.00 65.16 207 LYS B O 1
ATOM 4245 N N . GLU D 1 114 ? 3.414 0.627 28.830 1.00 64.42 208 GLU B N 1
ATOM 4246 C CA . GLU D 1 114 ? 4.317 0.940 29.935 1.00 64.63 208 GLU B CA 1
ATOM 4247 C C . GLU D 1 114 ? 5.759 0.582 29.590 1.00 64.70 208 GLU B C 1
ATOM 4248 O O . GLU D 1 114 ? 6.686 1.352 29.876 1.00 73.14 208 GLU B O 1
ATOM 4254 N N . GLU D 1 115 ? 5.965 -0.588 28.977 1.00 64.36 209 GLU B N 1
ATOM 4255 C CA . GLU D 1 115 ? 7.311 -0.991 28.580 1.00 64.49 209 GLU B CA 1
ATOM 4256 C C . GLU D 1 115 ? 7.914 -0.011 27.583 1.00 66.61 209 GLU B C 1
ATOM 4257 O O . GLU D 1 115 ? 9.083 0.375 27.709 1.00 80.74 209 GLU B O 1
ATOM 4263 N N . GLU D 1 116 ? 7.130 0.404 26.583 1.00 65.01 210 GLU B N 1
ATOM 4264 C CA . GLU D 1 116 ? 7.635 1.351 25.592 1.00 65.51 210 GLU B CA 1
ATOM 4265 C C . GLU D 1 116 ? 8.026 2.674 26.240 1.00 65.96 210 GLU B C 1
ATOM 4266 O O . GLU D 1 116 ? 9.086 3.237 25.932 1.00 74.96 210 GLU B O 1
ATOM 4272 N N . ASP D 1 117 ? 7.181 3.187 27.139 1.00 65.94 211 ASP B N 1
ATOM 4273 C CA . ASP D 1 117 ? 7.487 4.452 27.803 1.00 66.44 211 ASP B CA 1
ATOM 4274 C C . ASP D 1 117 ? 8.763 4.346 28.632 1.00 66.55 211 ASP B C 1
ATOM 4275 O O . ASP D 1 117 ? 9.643 5.217 28.560 1.00 74.59 211 ASP B O 1
ATOM 4280 N N . ILE D 1 118 ? 8.877 3.281 29.432 1.00 66.16 212 ILE B N 1
ATOM 4281 C CA . ILE D 1 118 ? 10.066 3.099 30.261 1.00 66.32 212 ILE B CA 1
ATOM 4282 C C . ILE D 1 118 ? 11.315 3.003 29.393 1.00 66.52 212 ILE B C 1
ATOM 4283 O O . ILE D 1 118 ? 12.355 3.603 29.702 1.00 74.39 212 ILE B O 1
ATOM 4288 N N . LEU D 1 119 ? 11.226 2.270 28.279 1.00 66.28 213 LEU B N 1
ATOM 4289 C CA . LEU D 1 119 ? 12.399 2.078 27.435 1.00 66.53 213 LEU B CA 1
ATOM 4290 C C . LEU D 1 119 ? 12.816 3.374 26.752 1.00 73.12 213 LEU B C 1
ATOM 4291 O O . LEU D 1 119 ? 14.013 3.664 26.648 1.00 97.37 213 LEU B O 1
ATOM 4296 N N . LYS D 1 120 ? 11.853 4.183 26.300 1.00 67.16 214 LYS B N 1
ATOM 4297 C CA . LYS D 1 120 ? 12.227 5.442 25.660 1.00 67.74 214 LYS B CA 1
ATOM 4298 C C . LYS D 1 120 ? 12.812 6.426 26.671 1.00 72.60 214 LYS B C 1
ATOM 4299 O O . LYS D 1 120 ? 13.768 7.152 26.359 1.00 82.52 214 LYS B O 1
ATOM 4305 N N . SER D 1 121 ? 12.277 6.445 27.897 1.00 67.98 215 SER B N 1
ATOM 4306 C CA . SER D 1 121 ? 12.854 7.298 28.933 1.00 69.05 215 SER B CA 1
ATOM 4307 C C . SER D 1 121 ? 14.292 6.888 29.237 1.00 68.54 215 SER B C 1
ATOM 4308 O O . SER D 1 121 ? 15.194 7.736 29.322 1.00 74.71 215 SER B O 1
ATOM 4311 N N . LEU D 1 122 ? 14.524 5.583 29.403 1.00 68.11 216 LEU B N 1
ATOM 4312 C CA . LEU D 1 122 ? 15.875 5.112 29.683 1.00 68.29 216 LEU B CA 1
ATOM 4313 C C . LEU D 1 122 ? 16.813 5.356 28.506 1.00 78.06 216 LEU B C 1
ATOM 4314 O O . LEU D 1 122 ? 18.004 5.608 28.712 1.00 101.66 216 LEU B O 1
ATOM 4319 N N . THR D 1 123 ? 16.299 5.318 27.274 1.00 72.02 217 THR B N 1
ATOM 4320 C CA . THR D 1 123 ? 17.146 5.608 26.120 1.00 71.42 217 THR B CA 1
ATOM 4321 C C . THR D 1 123 ? 17.550 7.078 26.091 1.00 75.38 217 THR B C 1
ATOM 4322 O O . THR D 1 123 ? 18.700 7.406 25.772 1.00 82.14 217 THR B O 1
ATOM 4326 N N . LYS D 1 124 ? 16.624 7.979 26.432 1.00 75.06 218 LYS B N 1
ATOM 4327 C CA . LYS D 1 124 ? 16.986 9.393 26.527 1.00 73.90 218 LYS B CA 1
ATOM 4328 C C . LYS D 1 124 ? 18.034 9.621 27.613 1.00 70.45 218 LYS B C 1
ATOM 4329 O O . LYS D 1 124 ? 19.002 10.373 27.416 1.00 76.69 218 LYS B O 1
ATOM 4335 N N . SER D 1 125 ? 17.858 8.976 28.770 1.00 70.15 219 SER B N 1
ATOM 4336 C CA . SER D 1 125 ? 18.842 9.120 29.840 1.00 80.01 219 SER B CA 1
ATOM 4337 C C . SER D 1 125 ? 20.201 8.564 29.422 1.00 83.85 219 SER B C 1
ATOM 4338 O O . SER D 1 125 ? 21.246 9.140 29.752 1.00 101.00 219 SER B O 1
ATOM 4341 N N . GLU D 1 126 ? 20.207 7.455 28.679 1.00 70.23 220 GLU B N 1
ATOM 4342 C CA . GLU D 1 126 ? 21.462 6.888 28.195 1.00 70.46 220 GLU B CA 1
ATOM 4343 C C . GLU D 1 126 ? 22.133 7.814 27.187 1.00 80.12 220 GLU B C 1
ATOM 4344 O O . GLU D 1 126 ? 23.366 7.914 27.149 1.00 79.64 220 GLU B O 1
ATOM 4350 N N . THR D 1 127 ? 21.337 8.492 26.357 1.00 76.47 221 THR B N 1
ATOM 4351 C CA . THR D 1 127 ? 21.894 9.498 25.459 1.00 80.13 221 THR B CA 1
ATOM 4352 C C . THR D 1 127 ? 22.569 10.616 26.245 1.00 87.98 221 THR B C 1
ATOM 4353 O O . THR D 1 127 ? 23.681 11.044 25.908 1.00 88.97 221 THR B O 1
ATOM 4357 N N . GLU D 1 128 ? 21.912 11.098 27.303 1.00 90.69 222 GLU B N 1
ATOM 4358 C CA . GLU D 1 128 ? 22.537 12.116 28.146 1.00 79.53 222 GLU B CA 1
ATOM 4359 C C . GLU D 1 128 ? 23.845 11.608 28.751 1.00 78.89 222 GLU B C 1
ATOM 4360 O O . GLU D 1 128 ? 24.842 12.343 28.809 1.00 99.45 222 GLU B O 1
ATOM 4366 N N . MET D 1 129 ? 23.860 10.350 29.199 1.00 72.35 223 MET B N 1
ATOM 4367 C CA . MET D 1 129 ? 25.066 9.803 29.817 1.00 72.61 223 MET B CA 1
ATOM 4368 C C . MET D 1 129 ? 26.212 9.697 28.816 1.00 78.60 223 MET B C 1
ATOM 4369 O O . MET D 1 129 ? 27.359 10.029 29.141 1.00 89.03 223 MET B O 1
ATOM 4374 N N . VAL D 1 130 ? 25.928 9.238 27.593 1.00 75.92 224 VAL B N 1
ATOM 4375 C CA . VAL D 1 130 ? 27.005 9.129 26.613 1.00 79.05 224 VAL B CA 1
ATOM 4376 C C . VAL D 1 130 ? 27.490 10.514 26.202 1.00 86.02 224 VAL B C 1
ATOM 4377 O O . VAL D 1 130 ? 28.690 10.711 25.952 1.00 97.09 224 VAL B O 1
ATOM 4381 N N . GLN D 1 131 ? 26.591 11.505 26.164 1.00 81.23 225 GLN B N 1
ATOM 4382 C CA . GLN D 1 131 ? 27.023 12.869 25.880 1.00 88.30 225 GLN B CA 1
ATOM 4383 C C . GLN D 1 131 ? 27.963 13.386 26.962 1.00 87.10 225 GLN B C 1
ATOM 4384 O O . GLN D 1 131 ? 28.986 14.015 26.660 1.00 96.59 225 GLN B O 1
ATOM 4390 N N . GLN D 1 132 ? 27.645 13.119 28.233 1.00 84.55 226 GLN B N 1
ATOM 4391 C CA . GLN D 1 132 ? 28.524 13.598 29.297 1.00 80.47 226 GLN B CA 1
ATOM 4392 C C . GLN D 1 132 ? 29.860 12.859 29.298 1.00 86.63 226 GLN B C 1
ATOM 4393 O O . GLN D 1 132 ? 30.899 13.465 29.591 1.00 101.02 226 GLN B O 1
ATOM 4399 N N . THR D 1 133 ? 29.867 11.567 28.949 1.00 74.93 227 THR B N 1
ATOM 4400 C CA . THR D 1 133 ? 31.137 10.851 28.849 1.00 77.24 227 THR B CA 1
ATOM 4401 C C . THR D 1 133 ? 32.001 11.421 27.728 1.00 86.66 227 THR B C 1
ATOM 4402 O O . THR D 1 133 ? 33.222 11.574 27.885 1.00 94.12 227 THR B O 1
ATOM 4406 N N . GLN D 1 134 ? 31.383 11.754 26.592 1.00 86.78 228 GLN B N 1
ATOM 4407 C CA . GLN D 1 134 ? 32.145 12.358 25.504 1.00 89.29 228 GLN B CA 1
ATOM 4408 C C . GLN D 1 134 ? 32.665 13.737 25.897 1.00 91.53 228 GLN B C 1
ATOM 4409 O O . GLN D 1 134 ? 33.775 14.121 25.510 1.00 100.81 228 GLN B O 1
ATOM 4415 N N . TYR D 1 135 ? 31.882 14.490 26.674 1.00 88.38 229 TYR B N 1
ATOM 4416 C CA . TYR D 1 135 ? 32.359 15.778 27.171 1.00 86.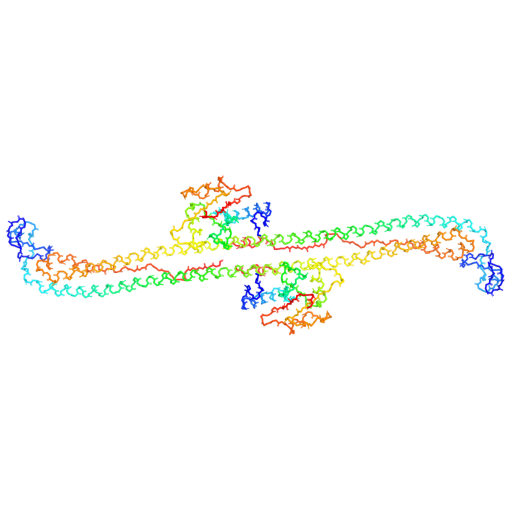08 229 TYR B CA 1
ATOM 4417 C C . TYR D 1 135 ? 33.566 15.606 28.089 1.00 80.14 229 TYR B C 1
ATOM 4418 O O . TYR D 1 135 ? 34.522 16.392 28.030 1.00 88.43 229 TYR B O 1
ATOM 4427 N N . MET D 1 136 ? 33.534 14.587 28.952 1.00 77.40 230 MET B N 1
ATOM 4428 C CA . MET D 1 136 ? 34.687 14.297 29.802 1.00 77.89 230 MET B CA 1
ATOM 4429 C C . MET D 1 136 ? 35.920 13.980 28.962 1.00 87.68 230 MET B C 1
ATOM 4430 O O . MET D 1 136 ? 37.023 14.472 29.240 1.00 97.94 230 MET B O 1
ATOM 4435 N N . ARG D 1 137 ? 35.752 13.143 27.935 1.00 86.42 231 ARG B N 1
ATOM 4436 C CA . ARG D 1 137 ? 36.876 12.820 27.057 1.00 85.35 231 ARG B CA 1
ATOM 4437 C C . ARG D 1 137 ? 37.417 14.072 26.371 1.00 88.15 231 ARG B C 1
ATOM 4438 O O . ARG D 1 137 ? 38.636 14.238 26.225 1.00 85.06 231 ARG B O 1
ATOM 4440 N N . GLU D 1 138 ? 36.519 14.967 25.951 1.00 84.71 232 GLU B N 1
ATOM 4441 C CA . GLU D 1 138 ? 36.936 16.209 25.308 1.00 100.74 232 GLU B CA 1
ATOM 4442 C C . GLU D 1 138 ? 37.763 17.071 26.254 1.00 97.75 232 GLU B C 1
ATOM 4443 O O . GLU D 1 138 ? 38.806 17.613 25.865 1.00 115.78 232 GLU B O 1
ATOM 4449 N N . LEU D 1 139 ? 37.313 17.203 27.504 1.00 94.29 233 LEU B N 1
ATOM 4450 C CA . LEU D 1 139 ? 38.064 17.997 28.473 1.00 83.44 233 LEU B CA 1
ATOM 4451 C C . LEU D 1 139 ? 39.425 17.375 28.766 1.00 80.99 233 LEU B C 1
ATOM 4452 O O . LEU D 1 139 ? 40.421 18.093 28.932 1.00 81.72 233 LEU B O 1
ATOM 4457 N N . ILE D 1 140 ? 39.490 16.042 28.829 1.00 80.63 234 ILE B N 1
ATOM 4458 C CA . ILE D 1 140 ? 40.772 15.380 29.064 1.00 90.55 234 ILE B CA 1
ATOM 4459 C C . ILE D 1 140 ? 41.734 15.654 27.912 1.00 92.67 234 ILE B C 1
ATOM 4460 O O . ILE D 1 140 ? 42.918 15.955 28.125 1.00 90.73 234 ILE B O 1
ATOM 4465 N N . SER D 1 141 ? 41.239 15.563 26.674 1.00 91.94 235 SER B N 1
ATOM 4466 C CA . SER D 1 141 ? 42.087 15.852 25.521 1.00 86.34 235 SER B CA 1
ATOM 4467 C C . SER D 1 141 ? 42.563 17.300 25.536 1.00 84.38 235 SER B C 1
ATOM 4468 O O . SER D 1 141 ? 43.722 17.587 25.207 1.00 90.15 235 SER B O 1
ATOM 4471 N N . GLU D 1 142 ? 41.680 18.228 25.917 1.00 86.36 236 GLU B N 1
ATOM 4472 C CA . GLU D 1 142 ? 42.070 19.635 25.981 1.00 88.38 236 GLU B CA 1
ATOM 4473 C C . GLU D 1 142 ? 43.159 19.865 27.023 1.00 83.57 236 GLU B C 1
ATOM 4474 O O . GLU D 1 142 ? 44.123 20.598 26.772 1.00 84.30 236 GLU B O 1
ATOM 4480 N N . LEU D 1 143 ? 43.026 19.246 28.200 1.00 83.36 237 LEU B N 1
ATOM 4481 C CA . LEU D 1 143 ? 44.058 19.405 29.222 1.00 84.05 237 LEU B CA 1
ATOM 4482 C C . LEU D 1 143 ? 45.381 18.792 28.777 1.00 84.58 237 LEU B C 1
ATOM 4483 O O . LEU D 1 143 ? 46.453 19.348 29.053 1.00 85.38 237 LEU B O 1
ATOM 4488 N N . GLU D 1 144 ? 45.331 17.651 28.084 1.00 89.02 238 GLU B N 1
ATOM 4489 C CA . GLU D 1 144 ? 46.558 17.070 27.547 1.00 93.08 238 GLU B CA 1
ATOM 4490 C C . GLU D 1 144 ? 47.234 18.028 26.573 1.00 93.21 238 GLU B C 1
ATOM 4491 O O . GLU D 1 144 ? 48.449 18.267 26.653 1.00 90.78 238 GLU B O 1
ATOM 4493 N N . HIS D 1 145 ? 46.459 18.575 25.630 1.00 97.63 239 HIS B N 1
ATOM 4494 C CA . HIS D 1 145 ? 47.014 19.530 24.675 1.00 100.44 239 HIS B CA 1
ATOM 4495 C C . HIS D 1 145 ? 47.599 20.747 25.383 1.00 92.49 239 HIS B C 1
ATOM 4496 O O . HIS D 1 145 ? 48.623 21.290 24.951 1.00 97.93 239 HIS B O 1
ATOM 4503 N N . ARG D 1 146 ? 46.960 21.196 26.467 1.00 97.00 240 ARG B N 1
ATOM 4504 C CA . ARG D 1 146 ? 47.510 22.318 27.221 1.00 86.71 240 ARG B CA 1
ATOM 4505 C C . ARG D 1 146 ? 48.842 21.955 27.863 1.00 87.40 240 ARG B C 1
ATOM 4506 O O . ARG D 1 146 ? 49.775 22.766 27.871 1.00 88.20 240 ARG B O 1
ATOM 4514 N N . LEU D 1 147 ? 48.950 20.744 28.409 1.00 88.07 241 LEU B N 1
ATOM 4515 C CA . LEU D 1 147 ? 50.159 20.360 29.128 1.00 93.20 241 LEU B CA 1
ATOM 4516 C C . LEU D 1 147 ? 51.301 19.943 28.214 1.00 97.53 241 LEU B C 1
ATOM 4517 O O . LEU D 1 147 ? 52.436 19.830 28.691 1.00 89.24 241 LEU B O 1
ATOM 4522 N N . GLN D 1 148 ? 51.043 19.713 26.927 1.00 106.00 242 GLN B N 1
ATOM 4523 C CA . GLN D 1 148 ? 52.121 19.313 26.030 1.00 108.93 242 GLN B CA 1
ATOM 4524 C C . GLN D 1 148 ? 52.636 20.451 25.158 1.00 112.63 242 GLN B C 1
ATOM 4525 O O . GLN D 1 148 ? 53.786 20.390 24.708 1.00 117.96 242 GLN B O 1
ATOM 4531 N N . GLY D 1 149 ? 51.827 21.474 24.911 1.00 116.53 243 GLY B N 1
ATOM 4532 C CA . GLY D 1 149 ? 52.138 22.506 23.940 1.00 113.50 243 GLY B CA 1
ATOM 4533 C C . GLY D 1 149 ? 52.945 23.656 24.499 1.00 107.56 243 GLY B C 1
ATOM 4534 O O . GLY D 1 149 ? 53.740 23.500 25.432 1.00 102.28 243 GLY B O 1
ATOM 4535 N N . SER D 1 150 ? 52.735 24.832 23.913 1.00 116.86 244 SER B N 1
ATOM 4536 C CA . SER D 1 150 ? 53.499 26.019 24.261 1.00 96.37 244 SER B CA 1
ATOM 4537 C C . SER D 1 150 ? 53.119 26.521 25.654 1.00 91.32 244 SER B C 1
ATOM 4538 O O . SER D 1 150 ? 52.149 26.072 26.272 1.00 102.50 244 SER B O 1
ATOM 4541 N N . MET D 1 151 ? 53.911 27.475 26.148 1.00 92.15 245 MET B N 1
ATOM 4542 C CA . MET D 1 151 ? 53.603 28.107 27.426 1.00 92.27 245 MET B CA 1
ATOM 4543 C C . MET D 1 151 ? 52.352 28.971 27.326 1.00 93.21 245 MET B C 1
ATOM 4544 O O . MET D 1 151 ? 51.524 28.987 28.246 1.00 97.54 245 MET B O 1
ATOM 4549 N N . MET D 1 152 ? 52.196 29.695 26.214 1.00 94.08 246 MET B N 1
ATOM 4550 C CA . MET D 1 152 ? 50.983 30.481 26.008 1.00 104.78 246 MET B CA 1
ATOM 4551 C C . MET D 1 152 ? 49.761 29.582 25.890 1.00 106.50 246 MET B C 1
ATOM 4552 O O . MET D 1 152 ? 48.687 29.910 26.409 1.00 110.16 246 MET B O 1
ATOM 4557 N N . ASP D 1 153 ? 49.903 28.444 25.205 1.00 109.66 247 ASP B N 1
ATOM 4558 C CA . ASP D 1 153 ? 48.827 27.458 25.175 1.00 98.34 247 ASP B CA 1
ATOM 4559 C C . ASP D 1 153 ? 48.455 27.014 26.583 1.00 92.32 247 ASP B C 1
ATOM 4560 O O . ASP D 1 153 ? 47.270 26.858 26.903 1.00 103.74 247 ASP B O 1
ATOM 4565 N N . LEU D 1 154 ? 49.458 26.799 27.436 1.00 89.43 248 LEU B N 1
ATOM 4566 C CA . LEU D 1 154 ? 49.196 26.339 28.795 1.00 91.04 248 LEU B CA 1
ATOM 4567 C C . LEU D 1 154 ? 48.505 27.416 29.626 1.00 89.43 248 LEU B C 1
ATOM 4568 O O . LEU D 1 154 ? 47.650 27.106 30.464 1.00 88.98 248 LEU B O 1
ATOM 4573 N N . LEU D 1 155 ? 48.859 28.685 29.412 1.00 90.16 249 LEU B N 1
ATOM 4574 C CA . LEU D 1 155 ? 48.421 29.749 30.309 1.00 97.21 249 LEU B CA 1
ATOM 4575 C C . LEU D 1 155 ? 47.218 30.545 29.816 1.00 90.39 249 LEU B C 1
ATOM 4576 O O . LEU D 1 155 ? 46.515 31.136 30.643 1.00 90.53 249 LEU B O 1
ATOM 4581 N N . GLN D 1 156 ? 46.955 30.582 28.512 1.00 90.12 250 GLN B N 1
ATOM 4582 C CA . GLN D 1 156 ? 45.882 31.428 27.998 1.00 90.12 250 GLN B CA 1
ATOM 4583 C C . GLN D 1 156 ? 44.519 30.850 28.362 1.00 106.43 250 GLN B C 1
ATOM 4584 O O . GLN D 1 156 ? 44.194 29.718 27.985 1.00 118.65 250 GLN B O 1
ATOM 4590 N N . GLY D 1 157 ? 43.722 31.632 29.087 1.00 105.59 251 GLY B N 1
ATOM 4591 C CA . GLY D 1 157 ? 42.391 31.197 29.477 1.00 89.17 251 GLY B CA 1
ATOM 4592 C C . GLY D 1 157 ? 42.373 30.006 30.406 1.00 88.20 251 GLY B C 1
ATOM 4593 O O . GLY D 1 157 ? 41.419 29.221 30.381 1.00 91.47 251 GLY B O 1
ATOM 4594 N N . VAL D 1 158 ? 43.409 29.848 31.232 1.00 88.65 252 VAL B N 1
ATOM 4595 C CA . VAL D 1 158 ? 43.491 28.677 32.098 1.00 88.20 252 VAL B CA 1
ATOM 4596 C C . VAL D 1 158 ? 42.485 28.766 33.240 1.00 92.79 252 VAL B C 1
ATOM 4597 O O . VAL D 1 158 ? 41.922 27.746 33.659 1.00 108.68 252 VAL B O 1
ATOM 4601 N N . ASP D 1 159 ? 42.225 29.973 33.752 1.00 88.86 253 ASP B N 1
ATOM 4602 C CA . ASP D 1 159 ? 41.284 30.118 34.859 1.00 88.94 253 ASP B CA 1
ATOM 4603 C C . ASP D 1 159 ? 39.866 29.735 34.455 1.00 97.48 253 ASP B C 1
ATOM 4604 O O . ASP D 1 159 ? 39.118 29.190 35.275 1.00 93.88 253 ASP B O 1
ATOM 4609 N N . GLY D 1 160 ? 39.481 29.995 33.204 1.00 99.51 254 GLY B N 1
ATOM 4610 C CA . GLY D 1 160 ? 38.167 29.573 32.747 1.00 93.46 254 GLY B CA 1
ATOM 4611 C C . GLY D 1 160 ? 37.997 28.066 32.790 1.00 88.75 254 GLY B C 1
ATOM 4612 O O . GLY D 1 160 ? 36.987 27.554 33.280 1.00 85.43 254 GLY B O 1
ATOM 4613 N N . ILE D 1 161 ? 38.998 27.335 32.296 1.00 86.96 255 ILE B N 1
ATOM 4614 C CA . ILE D 1 161 ? 38.937 25.877 32.319 1.00 87.72 255 ILE B CA 1
ATOM 4615 C C . ILE D 1 161 ? 38.987 25.363 33.752 1.00 90.43 255 I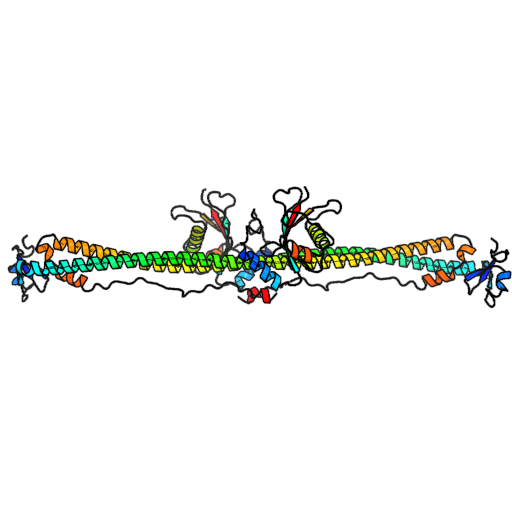LE B C 1
ATOM 4616 O O . ILE D 1 161 ? 38.297 24.399 34.106 1.00 95.94 255 ILE B O 1
ATOM 4621 N N . ILE D 1 162 ? 39.799 26.000 34.601 1.00 85.90 256 ILE B N 1
ATOM 4622 C CA . ILE D 1 162 ? 39.885 25.586 35.999 1.00 86.16 256 ILE B CA 1
ATOM 4623 C C . ILE D 1 162 ? 38.529 25.725 36.678 1.00 101.02 256 ILE B C 1
ATOM 4624 O O . ILE D 1 162 ? 38.062 24.808 37.364 1.00 103.44 256 ILE B O 1
ATOM 4629 N N . LYS D 1 163 ? 37.864 26.868 36.483 1.00 99.26 257 LYS B N 1
ATOM 4630 C CA . LYS D 1 163 ? 36.551 27.062 37.089 1.00 95.98 257 LYS B CA 1
ATOM 4631 C C . LYS D 1 163 ? 35.505 26.137 36.479 1.00 103.83 257 LYS B C 1
ATOM 4632 O O . LYS D 1 163 ? 34.597 25.682 37.185 1.00 108.71 257 LYS B O 1
ATOM 4638 N N . ARG D 1 164 ? 35.609 25.847 35.178 1.00 104.27 258 ARG B N 1
ATOM 4639 C CA . ARG D 1 164 ? 34.693 24.893 34.560 1.00 86.64 258 ARG B CA 1
ATOM 4640 C C . ARG D 1 164 ? 34.844 23.510 35.180 1.00 82.90 258 ARG B C 1
ATOM 4641 O O . ARG D 1 164 ? 33.855 22.788 35.355 1.00 82.23 258 ARG B O 1
ATOM 4643 N N . ILE D 1 165 ? 36.076 23.124 35.518 1.00 83.23 259 ILE B N 1
ATOM 4644 C CA . ILE D 1 165 ? 36.283 21.836 36.174 1.00 84.88 259 ILE B CA 1
ATOM 4645 C C . ILE D 1 165 ? 35.841 21.903 37.633 1.00 99.80 259 ILE B C 1
ATOM 4646 O O . ILE D 1 165 ? 35.425 20.890 38.209 1.00 103.70 259 ILE B O 1
ATOM 4651 N N . GLU D 1 166 ? 35.910 23.086 38.251 1.00 106.37 260 GLU B N 1
ATOM 4652 C CA . GLU D 1 166 ? 35.459 23.225 39.633 1.00 113.22 260 GLU B CA 1
ATOM 4653 C C . GLU D 1 166 ? 33.976 22.900 39.765 1.00 103.85 260 GLU B C 1
ATOM 4654 O O . GLU D 1 166 ? 33.553 22.276 40.745 1.00 99.22 260 GLU B O 1
ATOM 4660 N N . ASN D 1 167 ? 33.172 23.316 38.789 1.00 115.57 261 ASN B N 1
ATOM 4661 C CA . ASN D 1 167 ? 31.728 23.079 38.785 1.00 108.09 261 ASN B CA 1
ATOM 4662 C C . ASN D 1 167 ? 31.363 21.733 38.173 1.00 108.27 261 ASN B C 1
ATOM 4663 O O . ASN D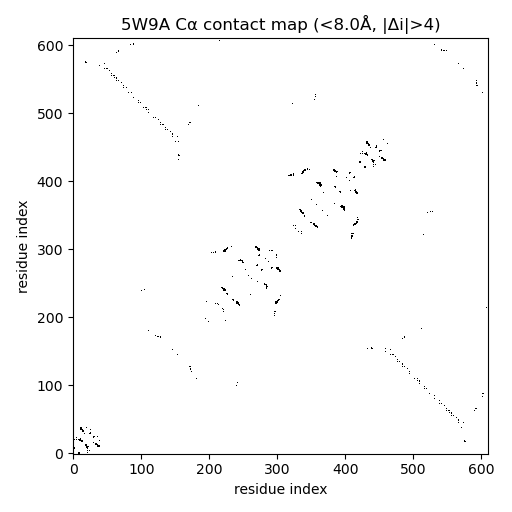 1 167 ? 30.347 21.617 37.481 1.00 107.15 261 ASN B O 1
ATOM 4668 N N . MET D 1 168 ? 32.166 20.698 38.409 1.00 113.48 262 MET B N 1
ATOM 4669 C CA . MET D 1 168 ? 31.957 19.392 37.784 1.00 116.69 262 MET B CA 1
ATOM 4670 C C . MET D 1 168 ? 30.935 18.606 38.595 1.00 123.08 262 MET B C 1
ATOM 4671 O O . MET D 1 168 ? 31.277 17.818 39.478 1.00 134.53 262 MET B O 1
ATOM 4676 N N . THR D 1 169 ? 29.660 18.827 38.289 1.00 119.25 263 THR B N 1
ATOM 4677 C CA . THR D 1 169 ? 28.561 18.081 38.893 1.00 107.07 263 THR B CA 1
ATOM 4678 C C . THR D 1 169 ? 28.156 16.969 37.932 1.00 98.24 263 THR B C 1
ATOM 4679 O O . THR D 1 169 ? 27.541 17.231 36.894 1.00 96.02 263 THR B O 1
ATOM 4683 N N . LEU D 1 170 ? 28.507 15.732 38.274 1.00 97.94 264 LEU B N 1
ATOM 4684 C CA . LEU D 1 170 ? 28.193 14.592 37.423 1.00 95.66 264 LEU B CA 1
ATOM 4685 C C . LEU D 1 170 ? 26.715 14.242 37.554 1.00 108.66 264 LEU B C 1
ATOM 4686 O O . LEU D 1 170 ? 26.177 14.187 38.664 1.00 105.93 264 LEU B O 1
ATOM 4691 N N . LYS D 1 171 ? 26.062 14.002 36.419 1.00 108.41 265 LYS B N 1
ATOM 4692 C CA . LYS D 1 171 ? 24.622 13.775 36.381 1.00 113.60 265 LYS B CA 1
ATOM 4693 C C . LYS D 1 171 ? 24.314 12.283 36.419 1.00 102.73 265 LYS B C 1
ATOM 4694 O O . LYS D 1 171 ? 24.948 11.492 35.711 1.00 95.59 265 LYS B O 1
ATOM 4700 N N . LYS D 1 172 ? 23.317 11.897 37.266 1.00 103.65 266 LYS B N 1
ATOM 4701 C CA . LYS D 1 172 ? 22.816 10.545 37.467 1.00 94.70 266 LYS B CA 1
ATOM 4702 C C . LYS D 1 172 ? 21.707 10.218 36.470 1.00 95.77 266 LYS B C 1
ATOM 4703 O O . LYS D 1 172 ? 20.942 11.101 36.067 1.00 98.80 266 LYS B O 1
ATOM 4709 N N . PRO D 1 173 ? 21.604 8.958 36.060 1.00 91.03 267 PRO B N 1
ATOM 4710 C CA . PRO D 1 173 ? 20.535 8.556 35.142 1.00 92.22 267 PRO B CA 1
ATOM 4711 C C . PRO D 1 173 ? 19.229 8.300 35.879 1.00 103.52 267 PRO B C 1
ATOM 4712 O O . PRO D 1 173 ? 19.199 8.000 37.074 1.00 106.91 267 PRO B O 1
ATOM 4716 N N . LYS D 1 174 ? 18.134 8.427 35.134 1.00 103.07 268 LYS B N 1
ATOM 4717 C CA . LYS D 1 174 ? 16.819 8.132 35.687 1.00 99.91 268 LYS B CA 1
ATOM 4718 C C . LYS D 1 174 ? 16.659 6.630 35.887 1.00 85.21 268 LYS B C 1
ATOM 4719 O O . LYS D 1 174 ? 17.155 5.824 35.094 1.00 76.71 268 LYS B O 1
ATOM 4725 N N . THR D 1 175 ? 15.959 6.253 36.956 1.00 88.89 269 THR B N 1
ATOM 4726 C CA . THR D 1 175 ? 15.769 4.847 37.278 1.00 85.48 269 THR B CA 1
ATOM 4727 C C . THR D 1 175 ? 14.470 4.658 38.047 1.00 95.36 269 THR B C 1
ATOM 4728 O O . THR D 1 175 ? 13.948 5.586 38.670 1.00 102.19 269 THR B O 1
ATOM 4732 N N . PHE D 1 176 ? 13.951 3.433 37.985 1.00 99.99 270 PHE B N 1
ATOM 4733 C CA . PHE D 1 176 ? 12.806 3.015 38.781 1.00 103.68 270 PHE B CA 1
ATOM 4734 C C . PHE D 1 176 ? 12.971 1.540 39.111 1.00 112.10 270 PHE B C 1
ATOM 4735 O O . PHE D 1 176 ? 13.578 0.785 38.346 1.00 95.85 270 PHE B O 1
ATOM 4743 N N . HIS D 1 177 ? 12.438 1.133 40.262 1.00 118.80 271 HIS B N 1
ATOM 4744 C CA . HIS D 1 177 ? 12.564 -0.256 40.693 1.00 138.18 271 HIS B CA 1
ATOM 4745 C C . HIS D 1 177 ? 11.328 -0.678 41.470 1.00 126.04 271 HIS B C 1
ATOM 4746 O O . HIS D 1 177 ? 11.035 -0.106 42.524 1.00 142.84 271 HIS B O 1
ATOM 4753 N N . LYS D 1 178 ? 10.621 -1.682 40.948 1.00 113.72 272 LYS B N 1
ATOM 4754 C CA . LYS D 1 178 ? 9.559 -2.392 41.667 1.00 99.42 272 LYS B CA 1
ATOM 4755 C C . LYS D 1 178 ? 8.476 -1.448 42.196 1.00 111.76 272 LYS B C 1
ATOM 4756 O O . LYS D 1 178 ? 8.067 -1.521 43.357 1.00 91.12 272 LYS B O 1
ATOM 4758 N N . ASN D 1 179 ? 8.006 -0.547 41.329 1.00 122.26 273 ASN B N 1
ATOM 4759 C CA . ASN D 1 179 ? 6.890 0.338 41.654 1.00 126.61 273 ASN B CA 1
ATOM 4760 C C . ASN D 1 179 ? 5.688 0.097 40.746 1.00 119.95 273 ASN B C 1
ATOM 4761 O O . ASN D 1 179 ? 4.866 0.998 40.549 1.00 125.02 273 ASN B O 1
ATOM 4766 N N . GLN D 1 180 ? 5.572 -1.112 40.203 1.00 107.01 274 GLN B N 1
ATOM 4767 C CA . GLN D 1 180 ? 4.534 -1.486 39.258 1.00 92.27 274 GLN B CA 1
ATOM 4768 C C . GLN D 1 180 ? 3.798 -2.721 39.748 1.00 104.73 274 GLN B C 1
ATOM 4769 O O . GLN D 1 180 ? 4.293 -3.473 40.592 1.00 107.76 274 GLN B O 1
ATOM 4775 N N . ARG D 1 181 ? 2.621 -2.948 39.171 1.00 107.42 275 ARG B N 1
ATOM 4776 C CA . ARG D 1 181 ? 1.845 -4.134 39.492 1.00 97.06 275 ARG B CA 1
ATOM 4777 C C . ARG D 1 181 ? 1.092 -4.592 38.251 1.00 90.12 275 ARG B C 1
ATOM 4778 O O . ARG D 1 181 ? 0.676 -3.778 37.423 1.00 101.05 275 ARG B O 1
ATOM 4780 N N . ARG D 1 182 ? 0.927 -5.909 38.129 1.00 80.72 276 ARG B N 1
ATOM 4781 C CA . ARG D 1 182 ? 0.212 -6.482 36.994 1.00 87.01 276 ARG B CA 1
ATOM 4782 C C . ARG D 1 182 ? -1.277 -6.629 37.289 1.00 97.29 276 ARG B C 1
ATOM 4783 O O . ARG D 1 182 ? -1.979 -5.629 37.472 1.00 101.89 276 ARG B O 1
ATOM 4785 N N . VAL D 1 183 ? -1.762 -7.870 37.323 1.00 96.60 277 VAL B N 1
ATOM 4786 C CA . VAL D 1 183 ? -3.180 -8.172 37.527 1.00 94.81 277 VAL B CA 1
ATOM 4787 C C . VAL D 1 183 ? -4.048 -7.465 36.489 1.00 87.87 277 VAL B C 1
ATOM 4788 O O . VAL D 1 183 ? -4.865 -8.094 35.815 1.00 81.89 277 VAL B O 1
ATOM 4792 N N . ALA D 1 186 ? -8.506 -11.004 40.118 1.00 109.88 280 ALA B N 1
ATOM 4793 C CA . ALA D 1 186 ? -8.370 -11.855 41.294 1.00 110.19 280 ALA B CA 1
ATOM 4794 C C . ALA D 1 186 ? -9.524 -12.849 41.382 1.00 103.56 280 ALA B C 1
ATOM 4795 O O . ALA D 1 186 ? -10.668 -12.506 41.083 1.00 79.58 280 ALA B O 1
ATOM 4797 N N . PRO D 1 187 ? -9.222 -14.086 41.788 1.00 115.09 281 PRO B N 1
ATOM 4798 C CA . PRO D 1 187 ? -10.254 -15.135 41.817 1.00 118.09 281 PRO B CA 1
ATOM 4799 C C . PRO D 1 187 ? -11.351 -14.909 42.848 1.00 115.70 281 PRO B C 1
ATOM 4800 O O . PRO D 1 187 ? -11.622 -15.794 43.666 1.00 113.58 281 PRO B O 1
ATOM 4804 N N . ASP D 1 188 ? -11.991 -13.738 42.828 1.00 118.55 282 ASP B N 1
ATOM 4805 C CA . ASP D 1 188 ? -13.160 -13.516 43.670 1.00 105.90 282 ASP B CA 1
ATOM 4806 C C . ASP D 1 188 ? -14.409 -14.162 43.085 1.00 109.70 282 ASP B C 1
ATOM 4807 O O . ASP D 1 188 ? -15.347 -14.471 43.833 1.00 107.72 282 ASP B O 1
ATOM 4809 N N . LEU D 1 189 ? -14.441 -14.360 41.765 1.00 108.66 283 LEU B N 1
ATOM 4810 C CA . LEU D 1 189 ? -15.542 -15.086 41.142 1.00 117.57 283 LEU B CA 1
ATOM 4811 C C . LEU D 1 189 ? -15.603 -16.524 41.637 1.00 130.55 283 LEU B C 1
ATOM 4812 O O . LEU D 1 189 ? -16.674 -17.140 41.630 1.00 130.13 283 LEU B O 1
ATOM 4817 N N . LYS D 1 190 ? -14.463 -17.087 42.040 1.00 116.86 284 LYS B N 1
ATOM 4818 C CA . LYS D 1 190 ? -14.472 -18.415 42.642 1.00 121.60 284 LYS B CA 1
ATOM 4819 C C . LYS D 1 190 ? -15.165 -18.393 43.999 1.00 130.63 284 LYS B C 1
ATOM 4820 O O . LYS D 1 190 ? -15.941 -19.299 44.324 1.00 128.15 284 LYS B O 1
ATOM 4826 N N . GLY D 1 191 ? -14.901 -17.357 44.799 1.00 133.31 285 GLY B N 1
ATOM 4827 C CA . GLY D 1 191 ? -15.555 -17.225 46.090 1.00 138.98 285 GLY B CA 1
ATOM 4828 C C . GLY D 1 191 ? -17.035 -16.905 46.011 1.00 137.67 285 GLY B C 1
ATOM 4829 O O . GLY D 1 191 ? -17.807 -17.319 46.882 1.00 138.95 285 GLY B O 1
ATOM 4830 N N . MET D 1 192 ? -17.452 -16.153 44.988 1.00 144.09 286 MET B N 1
ATOM 4831 C CA . MET D 1 192 ? -18.857 -15.759 44.899 1.00 138.45 286 MET B CA 1
ATOM 4832 C C . MET D 1 192 ? -19.780 -16.964 44.740 1.00 132.80 286 MET B C 1
ATOM 4833 O O . MET D 1 192 ? -20.902 -16.955 45.259 1.00 133.25 286 MET B O 1
ATOM 4838 N N . LEU D 1 193 ? -19.337 -18.001 44.036 1.00 136.05 287 LEU B N 1
ATOM 4839 C CA . LEU D 1 193 ? -20.159 -19.189 43.837 1.00 120.34 287 LEU B CA 1
ATOM 4840 C C . LEU D 1 193 ? -20.374 -19.939 45.148 1.00 110.61 287 LEU B C 1
ATOM 4841 O O . LEU D 1 193 ? -21.487 -20.369 45.454 1.00 105.11 287 LEU B O 1
#

CATH classification: 3.10.20.90

B-factor: mean 86.31, std 22.86, range [28.99, 176.96]

GO terms:
  GO:0036464 cytoplasmic ribonucleoprotein granule (C, IDA)
  GO:0000932 P-body (C, IDA)
  GO:0005634 nucleus (C, EXP)
  GO:0005737 cytoplasm (C, EXP)
  GO:0051607 defense response to virus (P, TAS)
  GO:0005515 protein binding (F, IPI)
  GO:0042802 identical protein binding (F, IPI)
  GO:0043123 positive regulation of canonical NF-kappaB signal transduction (P, IDA)
  GO:0044790 suppression of viral release by host (P, IDA)
  GO:0140374 antiviral innate immune response (P, IDA)
  GO:0046597 host-mediated suppression of symbiont invasion (P, IDA)
  GO:0006914 autophagy (P, IDA)
  GO:0005737 cytoplasm (C, IMP)
  GO:0045071 negative regulation of viral genome replication (P, IMP)
  GO:0032880 regulation of protein localization (P, IMP)

Sequence (611 aa):
DHCARHGEKLLLFCQEDSKVICWLCKDSQEHRGHHTFLMEEVAQEYHVKLQTALEMLRQKQQEAEKLEADIREEKASWKIQIDYDKTNVSADFEQLREILDWEESNELQNLEKEEEDILKSLTKSETEMVQQTQYMRELISELEHRLQGSMMDLLQGVDGIIKRIENMTLKKPKTFHKNQRRVFRAPDLKGMLEKTFKQRRTFEQRVEDVRLIREQHPTKIPVIIERYKGEKQLPVLDKTKFLVPDHVNMSELIKIIRRRLQLNANQAFFLLVNGHSMVSVSTPISEVYESEKDEDGFLYMVYASQEEKTFKQRRTFEQRVEDVRLIREQHPTKIPVIIERYKGEKQLPVLDKTKFLVPDHVNMSELIKIIRRRLQLNANQAFFLLVNGHSMVSVSTPISEVYESEKDEDGFLYMVYASQDHCARHGEKLLLFCQEDSKVICWLCKDSQEHRGHHTFLMEEVAQEYHVKLQTALEMLRQKQQEAEKLEADIREEKASWKIQIDYDKTNVSADFEQLREILDWEESNELQNLEKEEEDILKSLTKSETEMVQQTQYMRELISELEHRLQGSMMDLLQGVDGIIKRIENMTLKKPKTFHKNQRRVAPDLKGML